Protein AF-0000000066236154 (afdb_homodimer)

pLDDT: mean 91.85, std 9.92, range [26.14, 98.81]

Nearest PDB structures (foldseek):
  6wxx-assembly2_C  TM=5.685E-01  e=1.786E+00  Treponema succinifaciens DSM 2489
  8cwo-assembly1_K  TM=4.034E-01  e=3.618E-01  Cutibacterium acnes
  3lrt-assembly1_B  TM=4.324E-01  e=6.400E-01  Thermoplasma volcanium
  7p7t-assembly1_l  TM=3.516E-01  e=2.570E-01  Enterococcus faecalis
  7p7q-assembly1_l  TM=3.428E-01  e=9.540E-01  Enterococcus faecalis

Foldseek 3Di:
DPPPPPDDDDDPPLVVVVVVVVVVCCCAAEPNVLVVLVVPADVVVVVVQCPVQADPVLCVLCVVLPHDPVLQADGPRSCLSFVLNVNHLCLLLLHDPCQDQPCVRHPNNVQSVCCNVPVDHDPVCVVCVHVVRNVSNVSSVVVCVVCVVPSDDSVVSRVSSVVSVVVVSVVVVQVVLQVVLLQLVVVLLCVLQVVQWPDDDPFWTWGQAPVRWIKIWGADPFAGIWIWTDPDDVDTQTEEGEHEARDADPVCVLVVLLVLLVSLVVVVVVHYDAYEYEYAYDDDDPVSSCVSRVSHPYYAYSVVCNVCDDDRVVVVSVVSCVRRNHDGPPDDD/DPPPPPDDDDDPVLVVVVVVVVVVCCCAAEPNVLVVLVVPADVVVVVVQCPVQADPVLCVLCVVLPHDPVLQADGPRSCLSFVLNVNHLCLLLLHDPCQDQPCVRHPNNVQSVCCNVPVDHDPVCVVCVHVVRNVSNVSSVVVCVVCVVPSDDSVVSRVSSVVSVVVVSVVVVQVVLQVVLLQLVVVLLCVLQVVQWPDDDPFWTWGQAPVRWIKIWGADPQAGIWIWTDPDDVDTQTEEGEHEARDADPVCVLVVLLVLLVSLVVVVVVHYPAYEYEYAYDDDDPVSSCVSRVSHPYYAYSVCCNVCDDDRVVVVSVVSCVRRNHDGPPDDD

Secondary structure (DSSP, 8-state):
-----S------HHHHHHHHHHHHHHHHTSHHHHHHHHHTS-HHHHHHHHHHHS-HHHHHHHHHTT--GGGT---HHHHHH-GGGHHHHHHHTT--HHHHH-SSSS-S-GGGHHHHHHS---HHHHHTHHHHHHHHHHHHHHHHHHTTTS---HHHHHHHHHHHHHHHHHHHHHHHHHHHHHHHHHHHHHHHHGGGEEEE-SSEEEEE-TTSSEEEEEE-SSSSEEEEEEEETTEEEEEEEEEEE----GGGHHHHHHHHHHHHHHHHHTT--EEEEEE--S---HHHHHHH-TT--EEEEHHHHHTT-SHHHHHHHHHHHHHTT--------/-----S------HHHHHHHHHHHHHHHHTSHHHHHHHHHTS-HHHHHHHHHHHS-HHHHHHHHHTT--GGGT---HHHHHH-GGGHHHHHHHTT--HHHHH-TTTS-S-GGGHHHHHHS---HHHHHTHHHHHHHHHHHHHHHHHHTTTS---HHHHHHHHHHHHHHHHHHHHHHHHHHHHHHHHHHHHHHHHGGGEEEE-SSEEEEE-TTSSEEEEEE-SSSSEEEEEEEETTEEEEEEEEEEE----GGGHHHHHHHHHHHHHHHHHTT-SEEEEEE--S---HHHHHHH-TT--EEEEHHHHHTT-SHHHHHHHHHHHHHTT-PPPP---

Solvent-accessible surface area (backbone atoms only — not comparable to full-atom values): 35112 Å² total; per-residue (Å²): 130,81,69,74,63,90,39,65,65,74,74,30,59,67,38,34,54,45,54,58,51,44,55,53,41,35,64,50,28,30,65,62,25,51,54,57,52,54,70,77,47,63,60,68,60,49,50,50,49,47,62,71,64,41,58,67,69,58,53,50,54,32,47,73,61,74,40,67,60,70,82,65,34,56,43,61,68,56,39,69,73,39,23,23,41,51,43,30,56,37,21,46,48,53,49,49,68,63,48,42,32,23,67,96,52,30,55,61,44,46,66,46,50,46,12,42,77,68,53,41,75,46,74,68,27,61,72,41,38,64,38,49,24,48,27,41,25,54,32,35,50,50,35,54,60,62,36,50,92,42,85,76,44,72,64,55,54,48,50,43,25,36,31,37,44,16,40,51,53,51,50,51,51,51,51,48,41,35,50,51,39,45,50,48,53,50,48,51,50,46,63,71,45,52,92,41,49,72,43,80,54,97,59,35,36,33,28,55,18,76,82,72,41,45,23,40,38,31,66,41,96,77,35,43,34,36,34,32,36,46,76,46,97,95,36,69,45,46,45,37,34,32,30,63,45,40,59,61,56,56,84,51,42,65,63,50,42,40,53,43,28,55,37,36,52,54,37,44,73,70,49,33,75,39,25,35,37,34,31,33,48,92,82,72,62,60,69,59,50,42,70,53,14,68,62,46,74,41,81,44,44,45,66,46,45,70,63,73,45,60,70,67,22,51,51,52,48,52,47,52,30,59,76,46,40,37,80,76,78,74,72,81,130,130,82,71,75,64,89,39,63,66,76,72,33,57,68,40,35,53,45,52,57,50,44,57,53,41,35,62,50,26,29,65,60,26,51,54,58,52,53,72,75,46,63,61,68,59,48,50,53,48,46,63,70,64,42,58,68,68,58,53,50,55,33,49,74,60,73,41,67,58,72,82,65,35,56,43,62,68,56,39,69,74,40,22,23,41,50,43,30,55,38,21,46,49,53,50,50,69,62,48,42,33,23,66,97,53,28,56,61,44,45,63,46,48,46,12,42,77,69,52,40,74,44,73,68,27,61,73,40,37,65,41,49,24,49,27,42,26,53,32,35,51,50,33,54,59,61,37,50,92,43,86,74,42,73,64,55,54,48,49,44,25,36,31,36,43,16,41,52,52,50,49,50,52,51,52,49,41,36,51,50,40,46,50,47,55,51,47,52,50,46,64,70,45,50,94,42,50,72,44,82,55,97,59,36,36,33,30,56,19,75,83,71,40,46,25,40,38,30,65,39,96,76,34,44,33,37,32,31,35,45,74,47,98,94,37,69,45,46,45,36,34,32,32,63,46,42,60,62,56,54,82,51,43,67,63,51,42,39,54,43,26,55,37,37,52,53,37,43,74,69,48,31,76,38,26,36,38,33,32,34,47,92,81,73,62,60,70,58,50,42,69,53,16,70,63,48,73,41,81,44,43,47,66,46,45,70,64,73,46,61,70,66,23,51,49,53,48,52,47,52,30,59,76,46,40,38,80,76,79,74,72,81,130

Radius of gyration: 28.79 Å; Cα contacts (8 Å, |Δi|>4): 1066; chains: 2; bounding box: 69×75×93 Å

Organism: Xanthomonas campestris pv. cyanopsidis (NCBI:txid29444)

Sequence (666 aa):
MTTPNKINFPPPKLQIDFAFALKRFRAVYLQSALLETVRDMDIAELDRQLSKYVPPADLATLAQYGLRAELLFAVPAVLEANPHLLGYYRLLMGYSQKEFYGRDKGFGVGCFKSMEEKGKAGKAAVADLHDLCVAFCATASALLAGVGPLRVSRELLDDLTLLTVGPQLRGGANNQRGADGIVLVFEIIREIVAHAAAEVRESAIEVNSATGRPVLIEFAPDPDIIIREEMENQHYRNVVAIEVKSGTDVSNIHNRIGEAEKSHQKARQLGFTECWTVVNVGRLDMVKARSESPSTDRFYSLTALSLRAGDEYADFRRRVLSLTAIPARPANPMTTPNKINFPPPKLQIDFAFALKRFRAVYLQSALLETVRDMDIAELDRQLSKYVPPADLATLAQYGLRAELLFAVPAVLEANPHLLGYYRLLMGYSQKEFYGRDKGFGVGCFKSMEEKGKAGKAAVADLHDLCVAFCATASALLAGVGPLRVSRELLDDLTLLTVGPQLRGGANNQRGADGIVLVFEIIREIVAHAAAEVRESAIEVNSATGRPVLIEFAPDPDIIIREEMENQHYRNVVAIEVKSGTDVSNIHNRIGEAEKSHQKARQLGFTECWTVVNVGRLDMVKARSESPSTDRFYSLTALSLRAGDEYADFRRRVLSLTAIPARPANP

InterPro domains:
  IPR019071 Restriction endonuclease, type II, XcyI-like [PF09571] (22-327)

Structure (mmCIF, N/CA/C/O backbone):
data_AF-0000000066236154-model_v1
#
loop_
_entity.id
_entity.type
_entity.pdbx_description
1 polymer 'Type II restriction enzyme XcyI'
#
loop_
_atom_site.group_PDB
_atom_site.id
_atom_site.type_symbol
_atom_site.label_atom_id
_atom_site.label_alt_id
_atom_site.label_comp_id
_atom_site.label_asym_id
_atom_site.label_entity_id
_atom_site.label_seq_id
_atom_site.pdbx_PDB_ins_code
_atom_site.Cartn_x
_atom_site.Cartn_y
_atom_site.Cartn_z
_atom_site.occupancy
_atom_site.B_iso_or_equiv
_atom_site.auth_seq_id
_atom_site.auth_comp_id
_atom_site.auth_asym_id
_atom_site.auth_atom_id
_atom_site.pdbx_PDB_model_num
ATOM 1 N N . MET A 1 1 ? 35.938 -13.805 19.625 1 26.14 1 MET A N 1
ATOM 2 C CA . MET A 1 1 ? 35.062 -12.648 19.672 1 26.14 1 MET A CA 1
ATOM 3 C C . MET A 1 1 ? 34.375 -12.414 18.328 1 26.14 1 MET A C 1
ATOM 5 O O . MET A 1 1 ? 35.031 -12.023 17.359 1 26.14 1 MET A O 1
ATOM 9 N N . THR A 1 2 ? 33.375 -13.219 17.844 1 38.34 2 THR A N 1
ATOM 10 C CA . THR A 1 2 ? 32.812 -13.266 16.5 1 38.34 2 THR A CA 1
ATOM 11 C C . THR A 1 2 ? 32.344 -11.883 16.062 1 38.34 2 THR A C 1
ATOM 13 O O . THR A 1 2 ? 31.656 -11.188 16.828 1 38.34 2 THR A O 1
ATOM 16 N N . THR A 1 3 ? 33.062 -11.211 15.391 1 48.28 3 THR A N 1
ATOM 17 C CA . THR A 1 3 ? 32.812 -9.852 14.945 1 48.28 3 THR A CA 1
ATOM 18 C C . THR A 1 3 ? 31.344 -9.656 14.586 1 48.28 3 THR A C 1
ATOM 20 O O . THR A 1 3 ? 30.781 -10.461 13.844 1 48.28 3 THR A O 1
ATOM 23 N N . PRO A 1 4 ? 30.688 -8.914 15.398 1 57.62 4 PRO A N 1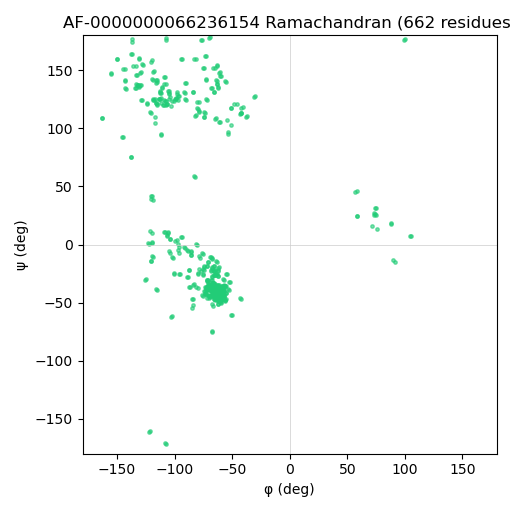
ATOM 24 C CA . PRO A 1 4 ? 29.266 -8.68 15.156 1 57.62 4 PRO A CA 1
ATOM 25 C C . PRO A 1 4 ? 28.953 -8.422 13.68 1 57.62 4 PRO A C 1
ATOM 27 O O . PRO A 1 4 ? 29.734 -7.773 12.984 1 57.62 4 PRO A O 1
ATOM 30 N N . ASN A 1 5 ? 28.25 -9.297 13.047 1 66.06 5 ASN A N 1
ATOM 31 C CA . ASN A 1 5 ? 27.844 -9.18 11.648 1 66.06 5 ASN A CA 1
ATOM 32 C C . ASN A 1 5 ? 27.391 -7.758 11.32 1 66.06 5 ASN A C 1
ATOM 34 O O . ASN A 1 5 ? 26.578 -7.176 12.039 1 66.06 5 ASN A O 1
ATOM 38 N N . LYS A 1 6 ? 28.062 -7.203 10.484 1 80.88 6 LYS A N 1
ATOM 39 C CA . LYS A 1 6 ? 27.891 -5.836 10 1 80.88 6 LYS A CA 1
ATOM 40 C C . LYS A 1 6 ? 26.469 -5.602 9.492 1 80.88 6 LYS A C 1
ATOM 42 O O . LYS A 1 6 ? 25.938 -4.496 9.617 1 80.88 6 LYS A O 1
ATOM 47 N N . ILE A 1 7 ? 25.844 -6.793 9.07 1 90.62 7 ILE A N 1
ATOM 48 C CA . ILE A 1 7 ? 24.516 -6.695 8.469 1 90.62 7 ILE A CA 1
ATOM 49 C C . ILE A 1 7 ? 23.516 -7.457 9.32 1 90.62 7 ILE A C 1
ATOM 51 O O . ILE A 1 7 ? 23.75 -8.609 9.703 1 90.62 7 ILE A O 1
ATOM 55 N N . ASN A 1 8 ? 22.484 -6.789 9.742 1 89 8 ASN A N 1
ATOM 56 C CA . ASN A 1 8 ? 21.406 -7.395 10.516 1 89 8 ASN A CA 1
ATOM 57 C C . ASN A 1 8 ? 20.047 -6.984 9.984 1 89 8 ASN A C 1
ATOM 59 O O . ASN A 1 8 ? 19.828 -5.816 9.656 1 89 8 ASN A O 1
ATOM 63 N N . PHE A 1 9 ? 19.172 -7.984 9.859 1 91.25 9 PHE A N 1
ATOM 64 C CA . PHE A 1 9 ? 17.812 -7.715 9.414 1 91.25 9 PHE A CA 1
ATOM 65 C C . PHE A 1 9 ? 16.828 -7.879 10.562 1 91.25 9 PHE A C 1
ATOM 67 O O . PHE A 1 9 ? 17.016 -8.734 11.43 1 91.25 9 PHE A O 1
ATOM 74 N N . PRO A 1 10 ? 15.797 -7.062 10.594 1 87.5 10 PRO A N 1
ATOM 75 C CA . PRO A 1 10 ? 14.727 -7.305 11.57 1 87.5 10 PRO A CA 1
ATOM 76 C C . PRO A 1 10 ? 14.016 -8.633 11.352 1 87.5 10 PRO A C 1
ATOM 78 O O . PRO A 1 10 ? 13.977 -9.141 10.227 1 87.5 10 PRO A O 1
ATOM 81 N N . PRO A 1 11 ? 13.461 -9.156 12.406 1 89.62 11 PRO A N 1
ATOM 82 C CA . PRO A 1 11 ? 12.695 -10.391 12.227 1 89.62 11 PRO A CA 1
ATOM 83 C C . PRO A 1 11 ? 11.516 -10.219 11.281 1 89.62 11 PRO A C 1
ATOM 85 O O . PRO A 1 11 ? 10.898 -9.148 11.242 1 89.62 11 PRO A O 1
ATOM 88 N N . PRO A 1 12 ? 11.242 -11.266 10.531 1 93.31 12 PRO A N 1
ATOM 89 C CA . PRO A 1 12 ? 10.164 -11.188 9.547 1 93.31 12 PRO A CA 1
ATOM 90 C C . PRO A 1 12 ? 8.789 -11.422 10.148 1 93.31 12 PRO A C 1
ATOM 92 O O . PRO A 1 12 ? 8.047 -12.297 9.695 1 93.31 12 PRO A O 1
ATOM 95 N N . LYS A 1 13 ? 8.422 -10.617 11.102 1 90.5 13 LYS A N 1
ATOM 96 C CA . LYS A 1 13 ? 7.176 -10.781 11.836 1 90.5 13 LYS A CA 1
ATOM 97 C C . LYS A 1 13 ? 5.969 -10.641 10.914 1 90.5 13 LYS A C 1
ATOM 99 O O . LYS A 1 13 ? 5 -11.391 11.039 1 90.5 13 LYS A O 1
ATOM 104 N N . LEU A 1 14 ? 6.082 -9.695 10.078 1 91.12 14 LEU A N 1
ATOM 105 C CA . LEU A 1 14 ? 4.98 -9.469 9.156 1 91.12 14 LEU A CA 1
ATOM 106 C C . LEU A 1 14 ? 4.734 -10.703 8.289 1 91.12 14 LEU A C 1
ATOM 108 O O . LEU A 1 14 ? 3.584 -11.086 8.07 1 91.12 14 LEU A O 1
ATOM 112 N N . GLN A 1 15 ? 5.781 -11.344 7.844 1 95.31 15 GLN A N 1
ATOM 113 C CA . GLN A 1 15 ? 5.664 -12.523 6.996 1 95.31 15 GLN A CA 1
ATOM 114 C C . GLN A 1 15 ? 5.094 -13.703 7.77 1 95.31 15 GLN A C 1
ATOM 116 O O . GLN A 1 15 ? 4.336 -14.508 7.223 1 95.31 15 GLN A O 1
ATOM 121 N N . ILE A 1 16 ? 5.508 -13.805 8.961 1 95.56 16 ILE A N 1
ATOM 122 C CA . ILE A 1 16 ? 4.961 -14.859 9.812 1 95.56 16 ILE A CA 1
ATOM 123 C C . ILE A 1 16 ? 3.451 -14.664 9.961 1 95.56 16 ILE A C 1
ATOM 125 O O . ILE A 1 16 ? 2.678 -15.602 9.758 1 95.56 16 ILE A O 1
ATOM 129 N N . ASP A 1 17 ? 3.043 -13.453 10.242 1 94.19 17 ASP A N 1
ATOM 130 C CA . ASP A 1 17 ? 1.623 -13.133 10.367 1 94.19 17 ASP A CA 1
ATOM 131 C C . ASP A 1 17 ? 0.883 -13.406 9.055 1 94.19 17 ASP A C 1
ATOM 133 O O . ASP A 1 17 ? -0.24 -13.914 9.07 1 94.19 17 ASP A O 1
ATOM 137 N N . PHE A 1 18 ? 1.516 -13.086 7.98 1 96.12 18 PHE A N 1
ATOM 138 C CA . PHE A 1 18 ? 0.902 -13.266 6.668 1 96.12 18 PHE A CA 1
ATOM 139 C C . PHE A 1 18 ? 0.732 -14.742 6.352 1 96.12 18 PHE A C 1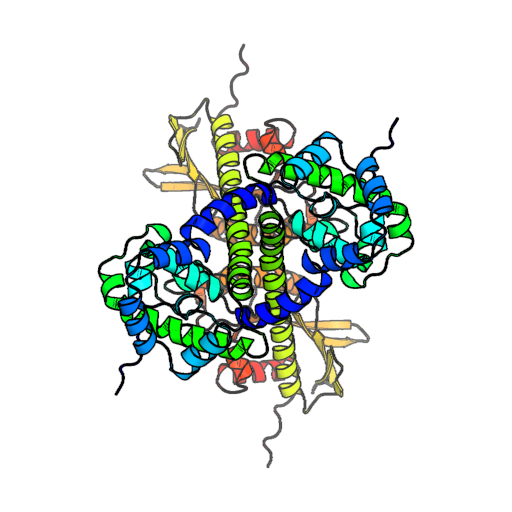
ATOM 141 O O . PHE A 1 18 ? -0.237 -15.141 5.699 1 96.12 18 PHE A O 1
ATOM 148 N N . ALA A 1 19 ? 1.673 -15.547 6.809 1 96.12 19 ALA A N 1
ATOM 149 C CA . ALA A 1 19 ? 1.554 -16.984 6.594 1 96.12 19 ALA A CA 1
ATOM 150 C C . ALA A 1 19 ? 0.298 -17.531 7.262 1 96.12 19 ALA A C 1
ATOM 152 O O . ALA A 1 19 ? -0.449 -18.312 6.652 1 96.12 19 ALA A O 1
ATOM 153 N N . PHE A 1 20 ? 0.069 -17.109 8.414 1 95 20 PHE A N 1
ATOM 154 C CA . PHE A 1 20 ? -1.113 -17.578 9.133 1 95 20 PHE A CA 1
ATOM 155 C C . PHE A 1 20 ? -2.383 -17.016 8.5 1 95 20 PHE A C 1
ATOM 157 O O . PHE A 1 20 ? -3.367 -17.734 8.328 1 95 20 PHE A O 1
ATOM 164 N N . ALA A 1 21 ? -2.367 -15.727 8.172 1 95 21 ALA A N 1
ATOM 165 C CA . ALA A 1 21 ? -3.518 -15.102 7.516 1 95 21 ALA A CA 1
ATOM 166 C C . ALA A 1 21 ? -3.822 -15.781 6.184 1 95 21 ALA A C 1
ATOM 168 O O . ALA A 1 21 ? -4.988 -15.984 5.832 1 95 21 ALA A O 1
ATOM 169 N N . LEU A 1 22 ? -2.807 -16.094 5.473 1 95.19 22 LEU A N 1
ATOM 170 C CA . LEU A 1 22 ? -2.947 -16.719 4.164 1 95.19 22 LEU A CA 1
ATOM 171 C C . LEU A 1 22 ? -3.648 -18.078 4.281 1 95.19 22 LEU A C 1
ATOM 173 O O . LEU A 1 22 ? -4.477 -18.422 3.434 1 95.19 22 LEU A O 1
ATOM 177 N N . LYS A 1 23 ? -3.27 -18.828 5.242 1 93.06 23 LYS A N 1
ATOM 178 C CA . LYS A 1 23 ? -3.924 -20.125 5.453 1 93.06 23 LYS A CA 1
ATOM 179 C C . LYS A 1 23 ? -5.434 -19.953 5.602 1 93.06 23 LYS A C 1
ATOM 181 O O . LYS A 1 23 ? -6.207 -20.688 4.984 1 93.06 23 LYS A O 1
ATOM 186 N N . ARG A 1 24 ? -5.809 -18.984 6.301 1 91.25 24 ARG A N 1
ATOM 187 C CA . ARG A 1 24 ? -7.23 -18.703 6.488 1 91.25 24 ARG A CA 1
ATOM 188 C C . ARG A 1 24 ? -7.859 -18.188 5.199 1 91.25 24 ARG A C 1
ATOM 190 O O . ARG A 1 24 ? -8.953 -18.609 4.82 1 91.25 24 ARG A O 1
ATOM 197 N N . PHE A 1 25 ? -7.188 -17.312 4.555 1 92.94 25 PHE A N 1
ATOM 198 C CA . PHE A 1 25 ? -7.688 -16.75 3.314 1 92.94 25 PHE A CA 1
ATOM 199 C C . PHE A 1 25 ? -7.906 -17.828 2.266 1 92.94 25 PHE A C 1
ATOM 201 O O . PHE A 1 25 ? -8.906 -17.812 1.55 1 92.94 25 PHE A O 1
ATOM 208 N N . ARG A 1 26 ? -7.004 -18.734 2.184 1 94.44 26 ARG A N 1
ATOM 209 C CA . ARG A 1 26 ? -7.109 -19.781 1.185 1 94.44 26 ARG A CA 1
ATOM 210 C C . ARG A 1 26 ? -8.328 -20.672 1.451 1 94.44 26 ARG A C 1
ATOM 212 O O . ARG A 1 26 ? -9.016 -21.078 0.518 1 94.44 26 ARG A O 1
ATOM 219 N N . ALA A 1 27 ? -8.57 -20.859 2.672 1 93.44 27 ALA A N 1
ATOM 220 C CA . ALA A 1 27 ? -9.648 -21.766 3.053 1 93.44 27 ALA A CA 1
ATOM 221 C C . ALA A 1 27 ? -11.016 -21.125 2.824 1 93.44 27 ALA A C 1
ATOM 223 O O . ALA A 1 27 ? -12 -21.812 2.559 1 93.44 27 ALA A O 1
ATOM 224 N N . VAL A 1 28 ? -11.016 -19.781 2.773 1 95.44 28 VAL A N 1
ATOM 225 C CA . VAL A 1 28 ? -12.32 -19.125 2.801 1 95.44 28 VAL A CA 1
ATOM 226 C C . VAL A 1 28 ? -12.547 -18.391 1.489 1 95.44 28 VAL A C 1
ATOM 228 O O . VAL A 1 28 ? -13.656 -18.391 0.952 1 95.44 28 VAL A O 1
ATOM 231 N N . TYR A 1 29 ? -11.492 -17.766 0.951 1 95.38 29 TYR A N 1
ATOM 232 C CA . TYR A 1 29 ? -11.758 -16.75 -0.07 1 95.38 29 TYR A CA 1
ATOM 233 C C . TYR A 1 29 ? -11.078 -17.125 -1.385 1 95.38 29 TYR A C 1
ATOM 235 O O . TYR A 1 29 ? -11.375 -16.531 -2.43 1 95.38 29 TYR A O 1
ATOM 243 N N . LEU A 1 30 ? -10.188 -18.047 -1.411 1 97.12 30 LEU A N 1
ATOM 244 C CA . LEU A 1 30 ? -9.352 -18.188 -2.602 1 97.12 30 LEU A CA 1
ATOM 245 C C . LEU A 1 30 ? -9.742 -19.438 -3.389 1 97.12 30 LEU A C 1
ATOM 247 O O . LEU A 1 30 ? -10.836 -19.969 -3.213 1 97.12 30 LEU A O 1
ATOM 251 N N . GLN A 1 31 ? -8.953 -19.719 -4.336 1 97.25 31 GLN A N 1
ATOM 252 C CA . GLN A 1 31 ? -9.258 -20.75 -5.328 1 97.25 31 GLN A CA 1
ATOM 253 C C . GLN A 1 31 ? -9.539 -22.094 -4.66 1 97.25 31 GLN A C 1
ATOM 255 O O . GLN A 1 31 ? -10.398 -22.844 -5.113 1 97.25 31 GLN A O 1
ATOM 260 N N . SER A 1 32 ? -8.805 -22.359 -3.545 1 96.44 32 SER A N 1
ATOM 261 C CA . SER A 1 32 ? -9.047 -23.609 -2.818 1 96.44 32 SER A CA 1
ATOM 262 C C . SER A 1 32 ? -10.484 -23.688 -2.312 1 96.44 32 SER A C 1
ATOM 264 O O . SER A 1 32 ? -11.117 -24.734 -2.381 1 96.44 32 SER A O 1
ATOM 266 N N . ALA A 1 33 ? -10.969 -22.609 -1.819 1 97.62 33 ALA A N 1
ATOM 267 C CA . ALA A 1 33 ? -12.344 -22.547 -1.342 1 97.62 33 ALA A CA 1
ATOM 268 C C . ALA A 1 33 ? -13.336 -22.766 -2.488 1 97.62 33 ALA A C 1
ATOM 270 O O . ALA A 1 33 ? -14.352 -23.438 -2.322 1 97.62 33 ALA A O 1
ATOM 271 N N . LEU A 1 34 ? -13.023 -22.172 -3.629 1 98.38 34 LEU A N 1
ATOM 272 C CA . LEU A 1 34 ? -13.867 -22.344 -4.809 1 98.38 34 LEU A CA 1
ATOM 273 C C . LEU A 1 34 ? -13.914 -23.812 -5.227 1 98.38 34 LEU A C 1
ATOM 275 O O . LEU A 1 34 ? -14.992 -24.359 -5.453 1 98.38 34 LEU A O 1
ATOM 279 N N . LEU A 1 35 ? -12.781 -24.469 -5.332 1 97.81 35 LEU A N 1
ATOM 280 C CA . LEU A 1 35 ? -12.688 -25.859 -5.754 1 97.81 35 LEU A CA 1
ATOM 281 C C . LEU A 1 35 ? -13.438 -26.766 -4.789 1 97.81 35 LEU A C 1
ATOM 283 O O . LEU A 1 35 ? -14.141 -27.688 -5.211 1 97.81 35 LEU A O 1
ATOM 287 N N . GLU A 1 36 ? -13.289 -26.453 -3.51 1 97.56 36 GLU A N 1
ATOM 288 C CA . GLU A 1 36 ? -13.992 -27.234 -2.502 1 97.56 36 GLU A CA 1
ATOM 289 C C . GLU A 1 36 ? -15.5 -27.062 -2.625 1 97.56 36 GLU A C 1
ATOM 291 O O . GLU A 1 36 ? -16.25 -28.031 -2.479 1 97.56 36 GLU A O 1
ATOM 296 N N . THR A 1 37 ? -15.922 -25.891 -2.873 1 98.06 37 THR A N 1
ATOM 297 C CA . THR A 1 37 ? -17.344 -25.609 -3.027 1 98.06 37 THR A CA 1
ATOM 298 C C . THR A 1 37 ? -17.906 -26.344 -4.246 1 98.06 37 THR A C 1
ATOM 300 O O . THR A 1 37 ? -18.969 -26.969 -4.16 1 98.06 37 THR A O 1
ATOM 303 N N . VAL A 1 38 ? -17.203 -26.312 -5.332 1 97.94 38 VAL A N 1
ATOM 304 C CA . VAL A 1 38 ? -17.641 -26.891 -6.594 1 97.94 38 VAL A CA 1
ATOM 305 C C . VAL A 1 38 ? -17.75 -28.406 -6.457 1 97.94 38 VAL A C 1
ATOM 307 O O . VAL A 1 38 ? -18.609 -29.031 -7.07 1 97.94 38 VAL A O 1
ATOM 310 N N . ARG A 1 39 ? -16.875 -28.953 -5.656 1 97 39 ARG A N 1
ATOM 311 C CA . ARG A 1 39 ? -16.859 -30.391 -5.422 1 97 39 ARG A CA 1
ATOM 312 C C . ARG A 1 39 ? -18.234 -30.875 -4.992 1 97 39 ARG A C 1
ATOM 314 O O . ARG A 1 39 ? -18.656 -31.984 -5.367 1 97 39 ARG A O 1
ATOM 321 N N . ASP A 1 40 ? -18.969 -30.078 -4.297 1 96.44 40 ASP A N 1
ATOM 322 C CA . ASP A 1 40 ? -20.234 -30.516 -3.701 1 96.44 40 ASP A CA 1
ATOM 323 C C . ASP A 1 40 ? -21.422 -29.922 -4.461 1 96.44 40 ASP A C 1
ATOM 325 O O . ASP A 1 40 ? -22.578 -30.125 -4.059 1 96.44 40 ASP A O 1
ATOM 329 N N . MET A 1 41 ? -21.172 -29.281 -5.551 1 97.44 41 MET A N 1
ATOM 330 C CA . MET A 1 41 ? -22.234 -28.625 -6.301 1 97.44 41 MET A CA 1
ATOM 331 C C . MET A 1 41 ? -22.781 -29.547 -7.395 1 97.44 41 MET A C 1
ATOM 333 O O . MET A 1 41 ? -22.125 -30.531 -7.766 1 97.44 41 MET A O 1
ATOM 337 N N . ASP A 1 42 ? -24 -29.219 -7.836 1 97.75 42 ASP A N 1
ATOM 338 C CA . ASP A 1 42 ? -24.547 -29.828 -9.055 1 97.75 42 ASP A CA 1
ATOM 339 C C . ASP A 1 42 ? -23.875 -29.234 -10.297 1 97.75 42 ASP A C 1
ATOM 341 O O . ASP A 1 42 ? -24.203 -28.125 -10.719 1 97.75 42 ASP A O 1
ATOM 345 N N . ILE A 1 43 ? -23.078 -30.047 -10.914 1 97.75 43 ILE A N 1
ATOM 346 C CA . ILE A 1 43 ? -22.219 -29.578 -12 1 97.75 43 ILE A CA 1
ATOM 347 C C . ILE A 1 43 ? -23.078 -29.234 -13.219 1 97.75 43 ILE A C 1
ATOM 349 O O . ILE A 1 43 ? -22.781 -28.281 -13.953 1 97.75 43 ILE A O 1
ATOM 353 N N . ALA A 1 44 ? -24.062 -29.984 -13.414 1 97.56 44 ALA A N 1
ATOM 354 C CA . ALA A 1 44 ? -24.953 -29.703 -14.547 1 97.56 44 ALA A CA 1
ATOM 355 C C . ALA A 1 44 ? -25.609 -28.328 -14.406 1 97.56 44 ALA A C 1
ATOM 357 O O . ALA A 1 44 ? -25.688 -27.578 -15.375 1 97.56 44 ALA A O 1
ATOM 358 N N . GLU A 1 45 ? -26.031 -28.078 -13.219 1 97.31 45 GLU A N 1
ATOM 359 C CA . GLU A 1 45 ? -26.625 -26.781 -12.961 1 97.31 45 GLU A CA 1
ATOM 360 C C . GLU A 1 45 ? -25.594 -25.656 -13.094 1 97.31 45 GLU A C 1
ATOM 362 O O . GLU A 1 45 ? -25.891 -24.594 -13.633 1 97.31 45 GLU A O 1
ATOM 367 N N . LEU A 1 46 ? -24.453 -25.875 -12.578 1 98.19 46 LEU A N 1
ATOM 368 C CA . LEU A 1 46 ? -23.375 -24.906 -12.703 1 98.19 46 LEU A CA 1
ATOM 369 C C . LEU A 1 46 ? -23.062 -24.625 -14.164 1 98.19 46 LEU A C 1
ATOM 371 O O . LEU A 1 46 ? -22.953 -23.469 -14.57 1 98.19 46 LEU A O 1
ATOM 375 N N . ASP A 1 47 ? -23.047 -25.672 -14.969 1 98.06 47 ASP A N 1
ATOM 376 C CA . ASP A 1 47 ? -22.75 -25.531 -16.391 1 98.06 47 ASP A CA 1
ATOM 377 C C . ASP A 1 47 ? -23.859 -24.766 -17.109 1 98.06 47 ASP A C 1
ATOM 379 O O . ASP A 1 47 ? -23.578 -23.953 -18.016 1 98.06 47 ASP A O 1
ATOM 383 N N . ARG A 1 48 ? -24.953 -24.984 -16.734 1 98.19 48 ARG A N 1
ATOM 384 C CA . ARG A 1 48 ? -26.094 -24.281 -17.328 1 98.19 48 ARG A CA 1
ATOM 385 C C . ARG A 1 48 ? -26 -22.781 -17.062 1 98.19 48 ARG A C 1
ATOM 387 O O . ARG A 1 48 ? -26.203 -21.969 -17.969 1 98.19 48 ARG A O 1
ATOM 394 N N . GLN A 1 49 ? -25.688 -22.438 -15.836 1 98.31 49 GLN A N 1
ATOM 395 C CA . GLN A 1 49 ? -25.578 -21.016 -15.5 1 98.31 49 GLN A CA 1
ATOM 396 C C . GLN A 1 49 ? -24.375 -20.391 -16.203 1 98.31 49 GLN A C 1
ATOM 398 O O . GLN A 1 49 ? -24.453 -19.25 -16.656 1 98.31 49 GLN A O 1
ATOM 403 N N . LEU A 1 50 ? -23.328 -21.109 -16.266 1 98.62 50 LEU A N 1
ATOM 404 C CA . LEU A 1 50 ? -22.172 -20.594 -16.969 1 98.62 50 LEU A CA 1
ATOM 405 C C . LEU A 1 50 ? -22.5 -20.312 -18.438 1 98.62 50 LEU A C 1
ATOM 407 O O . LEU A 1 50 ? -22.109 -19.266 -18.969 1 98.62 50 LEU A O 1
ATOM 411 N N . SER A 1 51 ? -23.281 -21.172 -19.031 1 98.12 51 SER A N 1
ATOM 412 C CA . SER A 1 51 ? -23.656 -21 -20.422 1 98.12 51 SER A CA 1
ATOM 413 C C . SER A 1 51 ? -24.562 -19.781 -20.594 1 98.12 51 SER A C 1
ATOM 415 O O . SER A 1 51 ? -24.562 -19.125 -21.641 1 98.12 51 SER A O 1
ATOM 417 N N . LYS A 1 52 ? -25.266 -19.469 -19.594 1 97.75 52 LYS A N 1
ATOM 418 C CA . LYS A 1 52 ? -26.203 -18.359 -19.625 1 97.75 52 LYS A CA 1
ATOM 419 C C . LYS A 1 52 ? -25.484 -17.016 -19.438 1 97.75 52 LYS A C 1
ATOM 421 O O . LYS A 1 52 ? -25.812 -16.031 -20.094 1 97.75 52 LYS A O 1
ATOM 426 N N . TYR A 1 53 ? -24.453 -16.984 -18.578 1 98.19 53 TYR A N 1
ATOM 427 C CA . TYR A 1 53 ? -23.875 -15.711 -18.141 1 98.19 53 TYR A CA 1
ATOM 428 C C . TYR A 1 53 ? -22.594 -15.391 -18.906 1 98.19 53 TYR A C 1
ATOM 430 O O . TYR A 1 53 ? -22.219 -14.227 -19.031 1 98.19 53 TYR A O 1
ATOM 438 N N . VAL A 1 54 ? -21.938 -16.422 -19.422 1 98.62 54 VAL A N 1
ATOM 439 C CA . VAL A 1 54 ? -20.609 -16.234 -20.016 1 98.62 54 VAL A CA 1
ATOM 440 C C . VAL A 1 54 ? -20.719 -16.297 -21.547 1 98.62 54 VAL A C 1
ATOM 442 O O . VAL A 1 54 ? -21.344 -17.203 -22.094 1 98.62 54 VAL A O 1
ATOM 445 N N . PRO A 1 55 ? -20.125 -15.352 -22.234 1 98.12 55 PRO A N 1
ATOM 446 C CA . PRO A 1 55 ? -20.109 -15.445 -23.703 1 98.12 55 PRO A CA 1
ATOM 447 C C . PRO A 1 55 ? -19.516 -16.766 -24.203 1 98.12 55 PRO A C 1
ATOM 449 O O . PRO A 1 55 ? -18.5 -17.234 -23.672 1 98.12 55 PRO A O 1
ATOM 452 N N . PRO A 1 56 ? -20.109 -17.312 -25.219 1 98.06 56 PRO A N 1
ATOM 453 C CA . PRO A 1 56 ? -19.641 -18.609 -25.734 1 98.06 56 PRO A CA 1
ATOM 454 C C . PRO A 1 56 ? -18.156 -18.578 -26.141 1 98.06 56 PRO A C 1
ATOM 456 O O . PRO A 1 56 ? -17.453 -19.562 -25.922 1 98.06 56 PRO A O 1
ATOM 459 N N . ALA A 1 57 ? -17.719 -17.5 -26.641 1 97.5 57 ALA A N 1
ATOM 460 C CA . ALA A 1 57 ? -16.328 -17.391 -27.047 1 97.5 57 ALA A CA 1
ATOM 461 C C . ALA A 1 57 ? -15.391 -17.516 -25.859 1 97.5 57 ALA A C 1
ATOM 463 O O . ALA A 1 57 ? -14.312 -18.109 -25.969 1 97.5 57 ALA A O 1
ATOM 464 N N . ASP A 1 58 ? -15.797 -16.969 -24.766 1 98.06 58 ASP A N 1
ATOM 465 C CA . ASP A 1 58 ? -14.992 -17.031 -23.547 1 98.06 58 ASP A CA 1
ATOM 466 C C . ASP A 1 58 ? -14.977 -18.453 -22.969 1 98.06 58 ASP A C 1
ATOM 468 O O . ASP A 1 58 ? -13.938 -18.922 -22.516 1 98.06 58 ASP A O 1
ATOM 472 N N . LEU A 1 59 ? -16.141 -19.125 -23.031 1 98.06 59 LEU A N 1
ATOM 473 C CA . LEU A 1 59 ? -16.203 -20.516 -22.609 1 98.06 59 LEU A CA 1
ATOM 474 C C . LEU A 1 59 ? -15.266 -21.375 -23.422 1 98.06 59 LEU A C 1
ATOM 476 O O . LEU A 1 59 ? -14.555 -22.219 -22.875 1 98.06 59 LEU A O 1
ATOM 480 N N . ALA A 1 60 ? -15.25 -21.109 -24.672 1 97.12 60 ALA A N 1
ATOM 481 C CA . ALA A 1 60 ? -14.406 -21.875 -25.594 1 97.12 60 ALA A CA 1
ATOM 482 C C . ALA A 1 60 ? -12.93 -21.641 -25.297 1 97.12 60 ALA A C 1
ATOM 484 O O . ALA A 1 60 ? -12.125 -22.578 -25.312 1 97.12 60 ALA A O 1
ATOM 485 N N . THR A 1 61 ? -12.609 -20.438 -25.016 1 96.56 61 THR A N 1
ATOM 486 C CA . THR A 1 61 ? -11.227 -20.094 -24.703 1 96.56 61 THR A CA 1
ATOM 487 C C . THR A 1 61 ? -10.75 -20.844 -23.469 1 96.56 61 THR A C 1
ATOM 489 O O . THR A 1 61 ? -9.656 -21.406 -23.469 1 96.56 61 THR A O 1
ATOM 492 N N . LEU A 1 62 ? -11.531 -20.875 -22.438 1 97.31 62 LEU A N 1
ATOM 493 C CA . LEU A 1 62 ? -11.148 -21.562 -21.219 1 97.31 62 LEU A CA 1
ATOM 494 C C . LEU A 1 62 ? -11.078 -23.078 -21.453 1 97.31 62 LEU A C 1
ATOM 496 O O . LEU A 1 62 ? -10.164 -23.734 -20.953 1 97.31 62 LEU A O 1
ATOM 500 N N . ALA A 1 63 ? -11.984 -23.547 -22.25 1 95.81 63 ALA A N 1
ATOM 501 C CA . ALA A 1 63 ? -11.992 -24.969 -22.562 1 95.81 63 ALA A CA 1
ATOM 502 C C . ALA A 1 63 ? -10.727 -25.375 -23.312 1 95.81 63 ALA A C 1
ATOM 504 O O . ALA A 1 63 ? -10.203 -26.469 -23.109 1 95.81 63 ALA A O 1
ATOM 505 N N . GLN A 1 64 ? -10.273 -24.484 -24.156 1 95.06 64 GLN A N 1
ATOM 506 C CA . GLN A 1 64 ? -9.039 -24.734 -24.891 1 95.06 64 GLN A CA 1
ATOM 507 C C . GLN A 1 64 ? -7.867 -24.984 -23.938 1 95.06 64 GLN A C 1
ATOM 509 O O . GLN A 1 64 ? -6.945 -25.734 -24.266 1 95.06 64 GLN A O 1
ATOM 514 N N . TYR A 1 65 ? -7.922 -24.406 -22.812 1 94.75 65 TYR A N 1
ATOM 515 C CA . TYR A 1 65 ? -6.844 -24.547 -21.844 1 94.75 65 TYR A CA 1
ATOM 516 C C . TYR A 1 65 ? -7.188 -25.594 -20.781 1 94.75 65 TYR A C 1
ATOM 518 O O . TYR A 1 65 ? -6.473 -25.75 -19.797 1 94.75 65 TYR A O 1
ATOM 526 N N . GLY A 1 66 ? -8.328 -26.234 -20.938 1 95.56 66 GLY A N 1
ATOM 527 C CA . GLY A 1 66 ? -8.75 -27.25 -19.984 1 95.56 66 GLY A CA 1
ATOM 528 C C . GLY A 1 66 ? -9.219 -26.688 -18.672 1 95.56 66 GLY A C 1
ATOM 529 O O . GLY A 1 66 ? -9.109 -27.344 -17.625 1 95.56 66 GLY A O 1
ATOM 530 N N . LEU A 1 67 ? -9.703 -25.453 -18.672 1 97.5 67 LEU A N 1
ATOM 531 C CA . LEU A 1 67 ? -10.109 -24.781 -17.453 1 97.5 67 LEU A CA 1
ATOM 532 C C . LEU A 1 67 ? -11.625 -24.672 -17.359 1 97.5 67 LEU A C 1
ATOM 534 O O . LEU A 1 67 ? -12.289 -24.406 -18.375 1 97.5 67 LEU A O 1
ATOM 538 N N . ARG A 1 68 ? -12.125 -24.906 -16.219 1 97.81 68 ARG A N 1
ATOM 539 C CA . ARG A 1 68 ? -13.539 -24.641 -15.992 1 97.81 68 ARG A CA 1
ATOM 540 C C . ARG A 1 68 ? -13.797 -23.141 -15.852 1 97.81 68 ARG A C 1
ATOM 542 O O . ARG A 1 68 ? -12.961 -22.406 -15.297 1 97.81 68 ARG A O 1
ATOM 549 N N . ALA A 1 69 ? -14.969 -22.75 -16.203 1 98.31 69 ALA A N 1
ATOM 550 C CA . ALA A 1 69 ? -15.234 -21.328 -16.375 1 98.31 69 ALA A CA 1
ATOM 551 C C . ALA A 1 69 ? -15.461 -20.656 -15.023 1 98.31 69 ALA A C 1
ATOM 553 O O . ALA A 1 69 ? -15.25 -19.453 -14.875 1 98.31 69 ALA A O 1
ATOM 554 N N . GLU A 1 70 ? -15.883 -21.391 -13.992 1 98.62 70 GLU A N 1
ATOM 555 C CA . GLU A 1 70 ? -16.156 -20.766 -12.703 1 98.62 70 GLU A CA 1
ATOM 556 C C . GLU A 1 70 ? -14.875 -20.297 -12.031 1 98.62 70 GLU A C 1
ATOM 558 O O . GLU A 1 70 ? -14.914 -19.531 -11.062 1 98.62 70 GLU A O 1
ATOM 563 N N . LEU A 1 71 ? -13.711 -20.719 -12.594 1 98.44 71 LEU A N 1
ATOM 564 C CA . LEU A 1 71 ? -12.438 -20.219 -12.102 1 98.44 71 LEU A CA 1
ATOM 565 C C . LEU A 1 71 ? -12.297 -18.719 -12.359 1 98.44 71 LEU A C 1
ATOM 567 O O . LEU A 1 71 ? -11.555 -18.031 -11.656 1 98.44 71 LEU A O 1
ATOM 571 N N . LEU A 1 72 ? -13.07 -18.234 -13.328 1 98.44 72 LEU A N 1
ATOM 572 C CA . LEU A 1 72 ? -12.922 -16.844 -13.75 1 98.44 72 LEU A CA 1
ATOM 573 C C . LEU A 1 72 ? -14.25 -16.109 -13.672 1 98.44 72 LEU A C 1
ATOM 575 O O . LEU A 1 72 ? -14.281 -14.906 -13.391 1 98.44 72 LEU A O 1
ATOM 579 N N . PHE A 1 73 ? -15.312 -16.828 -13.867 1 98.81 73 PHE A N 1
ATOM 580 C CA . PHE A 1 73 ? -16.609 -16.188 -14.023 1 98.81 73 PHE A CA 1
ATOM 581 C C . PHE A 1 73 ? -17.516 -16.5 -12.836 1 98.81 73 PHE A C 1
ATOM 583 O O . PHE A 1 73 ? -17.75 -17.672 -12.531 1 98.81 73 PHE A O 1
ATOM 590 N N . ALA A 1 74 ? -18 -15.477 -12.258 1 98.56 74 ALA A N 1
ATOM 591 C CA . ALA A 1 74 ? -18.938 -15.625 -11.148 1 98.56 74 ALA A CA 1
ATOM 592 C C . ALA A 1 74 ? -20.359 -15.82 -11.656 1 98.56 74 ALA A C 1
ATOM 594 O O . ALA A 1 74 ? -20.844 -15.07 -12.516 1 98.56 74 ALA A O 1
ATOM 595 N N . VAL A 1 75 ? -21.016 -16.812 -11.117 1 98.62 75 VAL A N 1
ATOM 596 C CA . VAL A 1 75 ? -22.438 -17.031 -11.43 1 98.62 75 VAL A CA 1
ATOM 597 C C . VAL A 1 75 ? -23.219 -17.219 -10.133 1 98.62 75 VAL A C 1
ATOM 599 O O . VAL A 1 75 ? -22.641 -17.531 -9.086 1 98.62 75 VAL A O 1
ATOM 602 N N . PRO A 1 76 ? -24.469 -17.031 -10.195 1 98.25 76 PRO A N 1
ATOM 603 C CA . PRO A 1 76 ? -25.281 -17.078 -8.969 1 98.25 76 PRO A CA 1
ATOM 604 C C . PRO A 1 76 ? -25.172 -18.422 -8.242 1 98.25 76 PRO A C 1
ATOM 606 O O . PRO A 1 76 ? -25.062 -18.453 -7.012 1 98.25 76 PRO A O 1
ATOM 609 N N . ALA A 1 77 ? -25.094 -19.484 -8.945 1 98 77 ALA A N 1
ATOM 610 C CA . ALA A 1 77 ? -25.031 -20.797 -8.32 1 98 77 ALA A CA 1
ATOM 611 C C . ALA A 1 77 ? -23.844 -20.906 -7.375 1 98 77 ALA A C 1
ATOM 613 O O . ALA A 1 77 ? -23.953 -21.469 -6.281 1 98 77 ALA A O 1
ATOM 614 N N . VAL A 1 78 ? -22.719 -20.359 -7.789 1 98.5 78 VAL A N 1
ATOM 615 C CA . VAL A 1 78 ? -21.5 -20.422 -7 1 98.5 78 VAL A CA 1
ATOM 616 C C . VAL A 1 78 ? -21.625 -19.547 -5.762 1 98.5 78 VAL A C 1
ATOM 618 O O . VAL A 1 78 ? -21.344 -19.984 -4.645 1 98.5 78 VAL A O 1
ATOM 621 N N . LEU A 1 79 ? -22.125 -18.312 -5.953 1 98.44 79 LEU A N 1
ATOM 622 C CA . LEU A 1 79 ? -22.172 -17.344 -4.863 1 98.44 79 LEU A CA 1
ATOM 623 C C . LEU A 1 79 ? -23.297 -17.688 -3.883 1 98.44 79 LEU A C 1
ATOM 625 O O . LEU A 1 79 ? -23.219 -17.328 -2.705 1 98.44 79 LEU A O 1
ATOM 629 N N . GLU A 1 80 ? -24.281 -18.359 -4.336 1 97.5 80 GLU A N 1
ATOM 630 C CA . GLU A 1 80 ? -25.328 -18.844 -3.434 1 97.5 80 GLU A CA 1
ATOM 631 C C . GLU A 1 80 ? -24.828 -20.031 -2.602 1 97.5 80 GLU A C 1
ATOM 633 O O . GLU A 1 80 ? -25.141 -20.141 -1.417 1 97.5 80 GLU A O 1
ATOM 638 N N . ALA A 1 81 ? -24.094 -20.859 -3.234 1 97.75 81 ALA A N 1
ATOM 639 C CA . ALA A 1 81 ? -23.547 -22.016 -2.529 1 97.75 81 ALA A CA 1
ATOM 640 C C . ALA A 1 81 ? -22.547 -21.594 -1.467 1 97.75 81 ALA A C 1
ATOM 642 O O . ALA A 1 81 ? -22.484 -22.172 -0.385 1 97.75 81 ALA A O 1
ATOM 643 N N . ASN A 1 82 ? -21.719 -20.609 -1.782 1 98.31 82 ASN A N 1
ATOM 644 C CA . ASN A 1 82 ? -20.719 -20.062 -0.873 1 98.31 82 ASN A CA 1
ATOM 645 C C . ASN A 1 82 ? -20.531 -18.562 -1.069 1 98.31 82 ASN A C 1
ATOM 647 O O . ASN A 1 82 ? -19.641 -18.141 -1.809 1 98.31 82 ASN A O 1
ATOM 651 N N . PRO A 1 83 ? -21.234 -17.781 -0.343 1 98.44 83 PRO A N 1
ATOM 652 C CA . PRO A 1 83 ? -21.219 -16.328 -0.532 1 98.44 83 PRO A CA 1
ATOM 653 C C . PRO A 1 83 ? -19.828 -15.727 -0.278 1 98.44 83 PRO A C 1
ATOM 655 O O . PRO A 1 83 ? -19.5 -14.672 -0.832 1 98.44 83 PRO A O 1
ATOM 658 N N . HIS A 1 84 ? -18.953 -16.375 0.481 1 98.38 84 HIS A N 1
ATOM 659 C CA . HIS A 1 84 ? -17.609 -15.875 0.751 1 98.38 84 HIS A CA 1
ATOM 660 C C . HIS A 1 84 ? -16.797 -15.75 -0.533 1 98.38 84 HIS A C 1
ATOM 662 O O . HIS A 1 84 ? -15.867 -14.953 -0.607 1 98.38 84 HIS A O 1
ATOM 668 N N . LEU A 1 85 ? -17.234 -16.438 -1.565 1 98.56 85 LEU A N 1
ATOM 669 C CA . LEU A 1 85 ? -16.469 -16.5 -2.803 1 98.56 85 LEU A CA 1
ATOM 670 C C . LEU A 1 85 ? -16.609 -15.203 -3.596 1 98.56 85 LEU A C 1
ATOM 672 O O . LEU A 1 85 ? -15.906 -15 -4.594 1 98.56 85 LEU A O 1
ATOM 676 N N . LEU A 1 86 ? -17.469 -14.359 -3.123 1 98.44 86 LEU A N 1
ATOM 677 C CA . LEU A 1 86 ? -17.438 -13.008 -3.676 1 98.44 86 LEU A CA 1
ATOM 678 C C . LEU A 1 86 ? -16.062 -12.383 -3.508 1 98.44 86 LEU A C 1
ATOM 680 O O . LEU A 1 86 ? -15.594 -11.656 -4.391 1 98.44 86 LEU A O 1
ATOM 684 N N . GLY A 1 87 ? -15.445 -12.695 -2.404 1 97.75 87 GLY A N 1
ATOM 685 C CA . GLY A 1 87 ? -14.086 -12.242 -2.166 1 97.75 87 GLY A CA 1
ATOM 686 C C . GLY A 1 87 ? -13.094 -12.773 -3.186 1 97.75 87 GLY A C 1
ATOM 687 O O . GLY A 1 87 ? -12.195 -12.047 -3.621 1 97.75 87 GLY A O 1
ATOM 688 N N . TYR A 1 88 ? -13.312 -14.039 -3.623 1 98.38 88 TYR A N 1
ATOM 689 C CA . TYR A 1 88 ? -12.445 -14.625 -4.637 1 98.38 88 TYR A CA 1
ATOM 690 C C . TYR A 1 88 ? -12.484 -13.812 -5.93 1 98.38 88 TYR A C 1
ATOM 692 O O . TYR A 1 88 ? -11.445 -13.438 -6.469 1 98.38 88 TYR A O 1
ATOM 700 N N . TYR A 1 89 ? -13.641 -13.547 -6.34 1 98.56 89 TYR A N 1
ATOM 701 C CA . TYR A 1 89 ? -13.789 -12.883 -7.625 1 98.56 89 TYR A CA 1
ATOM 702 C C . TYR A 1 89 ? -13.375 -11.414 -7.535 1 98.56 89 TYR A C 1
ATOM 704 O O . TYR A 1 89 ? -12.789 -10.875 -8.469 1 98.56 89 TYR A O 1
ATOM 712 N N . ARG A 1 90 ? -13.68 -10.758 -6.41 1 97.38 90 ARG A N 1
ATOM 713 C CA . ARG A 1 90 ? -13.219 -9.391 -6.195 1 97.38 90 ARG A CA 1
ATOM 714 C C . ARG A 1 90 ? -11.695 -9.305 -6.25 1 97.38 90 ARG A C 1
ATOM 716 O O . ARG A 1 90 ? -11.141 -8.438 -6.922 1 97.38 90 ARG A O 1
ATOM 723 N N . LEU A 1 91 ? -11.047 -10.266 -5.562 1 97.44 91 LEU A N 1
ATOM 724 C CA . LEU A 1 91 ? -9.586 -10.305 -5.508 1 97.44 91 LEU A CA 1
ATOM 725 C C . LEU A 1 91 ? -9 -10.617 -6.879 1 97.44 91 LEU A C 1
ATOM 727 O O . LEU A 1 91 ? -7.98 -10.039 -7.27 1 97.44 91 LEU A O 1
ATOM 731 N N . LEU A 1 92 ? -9.633 -11.484 -7.594 1 98.12 92 LEU A N 1
ATOM 732 C CA . LEU A 1 92 ? -9.18 -11.867 -8.93 1 98.12 92 LEU A CA 1
ATOM 733 C C . LEU A 1 92 ? -9.195 -10.664 -9.867 1 98.12 92 LEU A C 1
ATOM 735 O O . LEU A 1 92 ? -8.305 -10.523 -10.711 1 98.12 92 LEU A O 1
ATOM 739 N N . MET A 1 93 ? -10.172 -9.789 -9.656 1 97.44 93 MET A N 1
ATOM 740 C CA . MET A 1 93 ? -10.289 -8.617 -10.516 1 97.44 93 MET A CA 1
ATOM 741 C C . MET A 1 93 ? -9.406 -7.48 -10.008 1 97.44 93 MET A C 1
ATOM 743 O O . MET A 1 93 ? -9.297 -6.441 -10.656 1 97.44 93 MET A O 1
ATOM 747 N N . GLY A 1 94 ? -8.844 -7.645 -8.828 1 95.44 94 GLY A N 1
ATOM 748 C CA . GLY A 1 94 ? -7.887 -6.676 -8.312 1 95.44 94 GLY A CA 1
ATOM 749 C C . GLY A 1 94 ? -8.539 -5.539 -7.551 1 95.44 94 GLY A C 1
ATOM 750 O O . GLY A 1 94 ? -7.938 -4.48 -7.363 1 95.44 94 GLY A O 1
ATOM 751 N N . TYR A 1 95 ? -9.781 -5.703 -7.098 1 93.06 95 TYR A N 1
ATOM 752 C CA . TYR A 1 95 ? -10.492 -4.637 -6.406 1 93.06 95 TYR A CA 1
ATOM 753 C C . TYR A 1 95 ? -10.273 -4.727 -4.898 1 93.06 95 TYR A C 1
ATOM 755 O O . TYR A 1 95 ? -10.391 -5.801 -4.309 1 93.06 95 TYR A O 1
ATOM 763 N N . SER A 1 96 ? -9.938 -3.605 -4.328 1 90.94 96 SER A N 1
ATOM 764 C CA . SER A 1 96 ? -9.898 -3.564 -2.871 1 90.94 96 SER A CA 1
ATOM 765 C C . SER A 1 96 ? -11.305 -3.555 -2.283 1 90.94 96 SER A C 1
ATOM 767 O O . SER A 1 96 ? -12.273 -3.227 -2.977 1 90.94 96 SER A O 1
ATOM 769 N N . GLN A 1 97 ? -11.461 -3.863 -1.051 1 91 97 GLN A N 1
ATOM 770 C CA . GLN A 1 97 ? -12.766 -3.812 -0.398 1 91 97 GLN A CA 1
ATOM 771 C C . GLN A 1 97 ? -13.32 -2.391 -0.387 1 91 97 GLN A C 1
ATOM 773 O O . GLN A 1 97 ? -14.516 -2.184 -0.609 1 91 97 GLN A O 1
ATOM 778 N N . LYS A 1 98 ? -12.461 -1.44 -0.174 1 84 98 LYS A N 1
ATOM 779 C CA . LYS A 1 98 ? -12.883 -0.045 -0.113 1 84 98 LYS A CA 1
ATOM 780 C C . LYS A 1 98 ? -13.422 0.425 -1.461 1 84 98 LYS A C 1
ATOM 782 O O . LYS A 1 98 ? -14.461 1.088 -1.521 1 84 98 LYS A O 1
ATOM 787 N N . GLU A 1 99 ? -12.719 0.14 -2.432 1 84.12 99 GLU A N 1
ATOM 788 C CA . GLU A 1 99 ? -13.133 0.515 -3.779 1 84.12 99 GLU A CA 1
ATOM 789 C C . GLU A 1 99 ? -14.406 -0.22 -4.188 1 84.12 99 GLU A C 1
ATOM 791 O O . GLU A 1 99 ? -15.281 0.358 -4.832 1 84.12 99 GLU A O 1
ATOM 796 N N . PHE A 1 100 ? -14.531 -1.496 -3.818 1 91.44 100 PHE A N 1
ATOM 797 C CA . PHE A 1 100 ? -15.602 -2.365 -4.273 1 91.44 100 PHE A CA 1
ATOM 798 C C . PHE A 1 100 ? -16.906 -2.043 -3.549 1 91.44 100 PHE A C 1
ATOM 800 O O . PHE A 1 100 ? -17.953 -1.866 -4.18 1 91.44 100 PHE A O 1
ATOM 807 N N . TYR A 1 101 ? -16.859 -1.842 -2.279 1 91.38 101 TYR A N 1
ATOM 808 C CA . TYR A 1 101 ? -18.078 -1.711 -1.485 1 91.38 101 TYR A CA 1
ATOM 809 C C . TYR A 1 101 ? -18.359 -0.25 -1.153 1 91.38 101 TYR A C 1
ATOM 811 O O . TYR A 1 101 ? -19.422 0.083 -0.642 1 91.38 101 TYR A O 1
ATOM 819 N N . GLY A 1 102 ? -17.438 0.573 -1.398 1 81.81 102 GLY A N 1
ATOM 820 C CA . GLY A 1 102 ? -17.578 1.961 -0.992 1 81.81 102 GLY A CA 1
ATOM 821 C C . GLY A 1 102 ? -18.75 2.658 -1.67 1 81.81 102 GLY A C 1
ATOM 822 O O . GLY A 1 102 ? -19.062 2.379 -2.83 1 81.81 102 GLY A O 1
ATOM 823 N N . ARG A 1 103 ? -19.594 3.447 -0.962 1 67.69 103 ARG A N 1
ATOM 824 C CA . ARG A 1 103 ? -20.766 4.148 -1.456 1 67.69 103 ARG A CA 1
ATOM 825 C C . ARG A 1 103 ? -20.375 5.27 -2.414 1 67.69 103 ARG A C 1
ATOM 827 O O . ARG A 1 103 ? -20.703 5.223 -3.6 1 67.69 103 ARG A O 1
ATOM 834 N N . ASP A 1 104 ? -19.859 6.355 -1.804 1 58.78 104 ASP A N 1
ATOM 835 C CA . ASP A 1 104 ? -19.594 7.57 -2.572 1 58.78 104 ASP A CA 1
ATOM 836 C C . ASP A 1 104 ? -18.391 7.383 -3.498 1 58.78 104 ASP A C 1
ATOM 838 O O . ASP A 1 104 ? -18.297 8.031 -4.543 1 58.78 104 ASP A O 1
ATOM 842 N N . LYS A 1 105 ? -17.703 6.312 -3.023 1 58.56 105 LYS A N 1
ATOM 843 C CA . LYS A 1 105 ? -16.359 6.238 -3.619 1 58.56 105 LYS A CA 1
ATOM 844 C C . LYS A 1 105 ? -16.156 4.91 -4.336 1 58.56 105 LYS A C 1
ATOM 846 O O . LYS A 1 105 ? -15.156 4.723 -5.027 1 58.56 105 LYS A O 1
ATOM 851 N N . GLY A 1 106 ? -17.25 4.074 -4.297 1 65.5 106 GLY A N 1
ATOM 852 C CA . GLY A 1 106 ? -17.047 2.744 -4.852 1 65.5 106 GLY A CA 1
ATOM 853 C C . GLY A 1 106 ? -17.984 2.42 -5.992 1 65.5 106 GLY A C 1
ATOM 854 O O . GLY A 1 106 ? -18.406 3.312 -6.734 1 65.5 106 GLY A O 1
ATOM 855 N N . PHE A 1 107 ? -18.094 1.087 -6.223 1 82.38 107 PHE A N 1
ATOM 856 C CA . PHE A 1 107 ? -18.875 0.589 -7.344 1 82.38 107 PHE A CA 1
ATOM 857 C C . PHE A 1 107 ? -20.359 0.554 -6.988 1 82.38 107 PHE A C 1
ATOM 859 O O . PHE A 1 107 ? -21.203 0.176 -7.812 1 82.38 107 PHE A O 1
ATOM 866 N N . GLY A 1 108 ? -20.672 0.989 -5.719 1 79.94 108 GLY A N 1
ATOM 867 C CA . GLY A 1 108 ? -22.062 1.051 -5.289 1 79.94 108 GLY A CA 1
ATOM 868 C C . GLY A 1 108 ? -22.656 -0.314 -4.992 1 79.94 108 GLY A C 1
ATOM 869 O O . GLY A 1 108 ? -23.844 -0.546 -5.234 1 79.94 108 GLY A O 1
ATOM 870 N N . VAL A 1 109 ? -21.75 -1.24 -4.508 1 92.75 109 VAL A N 1
ATOM 871 C CA . VAL A 1 109 ? -22.234 -2.594 -4.273 1 92.75 109 VAL A CA 1
ATOM 872 C C . VAL A 1 109 ? -22.078 -2.959 -2.801 1 92.75 109 VAL A C 1
ATOM 874 O O . VAL A 1 109 ? -21.734 -4.098 -2.473 1 92.75 109 VAL A O 1
ATOM 877 N N . GLY A 1 110 ? -22.328 -2.004 -1.992 1 92.75 110 GLY A N 1
ATOM 878 C CA . GLY A 1 110 ? -22.156 -2.178 -0.558 1 92.75 110 GLY A CA 1
ATOM 879 C C . GLY A 1 110 ? -23.062 -3.244 0.021 1 92.75 110 GLY A C 1
ATOM 880 O O . GLY A 1 110 ? -22.734 -3.875 1.026 1 92.75 110 GLY A O 1
ATOM 881 N N . CYS A 1 111 ? -24.234 -3.523 -0.575 1 94 111 CYS A N 1
ATOM 882 C CA . CYS A 1 111 ? -25.203 -4.477 -0.066 1 94 111 CYS A CA 1
ATOM 883 C C . CYS A 1 111 ? -24.672 -5.898 -0.131 1 94 111 CYS A C 1
ATOM 885 O O . CYS A 1 111 ? -25.219 -6.801 0.515 1 94 111 CYS A O 1
ATOM 887 N N . PHE A 1 112 ? -23.562 -6.113 -0.836 1 96.94 112 PHE A N 1
ATOM 888 C CA . PHE A 1 112 ? -23.031 -7.461 -0.994 1 96.94 112 PHE A CA 1
ATOM 889 C C . PHE A 1 112 ? -21.922 -7.723 0.027 1 96.94 112 PHE A C 1
ATOM 891 O O . PHE A 1 112 ? -21.406 -8.836 0.108 1 96.94 112 PHE A O 1
ATOM 898 N N . LYS A 1 113 ? -21.531 -6.754 0.797 1 96.12 113 LYS A N 1
ATOM 899 C CA . LYS A 1 113 ? -20.375 -6.852 1.688 1 96.12 113 LYS A CA 1
ATOM 900 C C . LYS A 1 113 ? -20.547 -7.996 2.682 1 96.12 113 LYS A C 1
ATOM 902 O O . LYS A 1 113 ? -19.578 -8.711 2.984 1 96.12 113 LYS A O 1
ATOM 907 N N . SER A 1 114 ? -21.75 -8.227 3.178 1 96.62 114 SER A N 1
ATOM 908 C CA . SER A 1 114 ? -22.016 -9.273 4.16 1 96.62 114 SER A CA 1
ATOM 909 C C . SER A 1 114 ? -21.781 -10.656 3.568 1 96.62 114 SER A C 1
ATOM 911 O O . SER A 1 114 ? -21.469 -11.602 4.293 1 96.62 114 SER A O 1
ATOM 913 N N . MET A 1 115 ? -21.906 -10.797 2.318 1 97.75 115 MET A N 1
ATOM 914 C CA . MET A 1 115 ? -21.625 -12.07 1.67 1 97.75 115 MET A CA 1
ATOM 915 C C . MET A 1 115 ? -20.172 -12.469 1.861 1 97.75 115 MET A C 1
ATOM 917 O O . MET A 1 115 ? -19.875 -13.57 2.342 1 97.75 115 MET A O 1
ATOM 921 N N . GLU A 1 116 ? -19.281 -11.555 1.542 1 97.12 116 GLU A N 1
ATOM 922 C CA . GLU A 1 116 ? -17.844 -11.852 1.668 1 97.12 116 GLU A CA 1
ATOM 923 C C . GLU A 1 116 ? -17.453 -12 3.131 1 97.12 116 GLU A C 1
ATOM 925 O O . GLU A 1 116 ? -16.734 -12.945 3.49 1 97.12 116 GLU A O 1
ATOM 930 N N . GLU A 1 117 ? -17.984 -11.203 3.971 1 95.19 117 GLU A N 1
ATOM 931 C CA . GLU A 1 117 ? -17.484 -11.117 5.344 1 95.19 117 GLU A CA 1
ATOM 932 C C . GLU A 1 117 ? -18.156 -12.164 6.23 1 95.19 117 GLU A C 1
ATOM 934 O O . GLU A 1 117 ? -17.5 -12.75 7.098 1 95.19 117 GLU A O 1
ATOM 939 N N . LYS A 1 118 ? -19.453 -12.414 5.961 1 96.25 118 LYS A N 1
ATOM 940 C CA . LYS A 1 118 ? -20.219 -13.242 6.895 1 96.25 118 LYS A CA 1
ATOM 941 C C . LYS A 1 118 ? -20.75 -14.5 6.215 1 96.25 118 LYS A C 1
ATOM 943 O O . LYS A 1 118 ? -21.281 -15.398 6.875 1 96.25 118 LYS A O 1
ATOM 948 N N . GLY A 1 119 ? -20.656 -14.602 4.973 1 97 119 GLY A N 1
ATOM 949 C CA . GLY A 1 119 ? -21.156 -15.758 4.25 1 97 119 GLY A CA 1
ATOM 950 C C . GLY A 1 119 ? -22.672 -15.781 4.164 1 97 119 GLY A C 1
ATOM 951 O O . GLY A 1 119 ? -23.281 -16.859 4.086 1 97 119 GLY A O 1
ATOM 952 N N . LYS A 1 120 ? -23.234 -14.477 4.258 1 96.56 120 LYS A N 1
ATOM 953 C CA . LYS A 1 120 ? -24.688 -14.367 4.215 1 96.56 120 LYS A CA 1
ATOM 954 C C . LYS A 1 120 ? -25.141 -13.289 3.236 1 96.56 120 LYS A C 1
ATOM 956 O O . LYS A 1 120 ? -24.531 -12.219 3.166 1 96.56 120 LYS A O 1
ATOM 961 N N . ALA A 1 121 ? -26.172 -13.641 2.498 1 95.94 121 ALA A N 1
ATOM 962 C CA . ALA A 1 121 ? -26.734 -12.68 1.56 1 95.94 121 ALA A CA 1
ATOM 963 C C . ALA A 1 121 ? -28.016 -12.062 2.115 1 95.94 121 ALA A C 1
ATOM 965 O O . ALA A 1 121 ? -28.969 -12.773 2.447 1 95.94 121 ALA A O 1
ATOM 966 N N . GLY A 1 122 ? -28 -10.75 2.182 1 94.62 122 GLY A N 1
ATOM 967 C CA . GLY A 1 122 ? -29.234 -10.07 2.549 1 94.62 122 GLY A CA 1
ATOM 968 C C . GLY A 1 122 ? -30.25 -10.008 1.417 1 94.62 122 GLY A C 1
ATOM 969 O O . GLY A 1 122 ? -29.953 -10.438 0.298 1 94.62 122 GLY A O 1
ATOM 970 N N . LYS A 1 123 ? -31.391 -9.484 1.723 1 95.06 123 LYS A N 1
ATOM 971 C CA . LYS A 1 123 ? -32.5 -9.422 0.759 1 95.06 123 LYS A CA 1
ATOM 972 C C . LYS A 1 123 ? -32.094 -8.609 -0.469 1 95.06 123 LYS A C 1
ATOM 974 O O . LYS A 1 123 ? -32.344 -9.023 -1.604 1 95.06 123 LYS A O 1
ATOM 979 N N . ALA A 1 124 ? -31.453 -7.492 -0.223 1 94.56 124 ALA A N 1
ATOM 980 C CA . ALA A 1 124 ? -31.047 -6.621 -1.32 1 94.56 124 ALA A CA 1
ATOM 981 C C . ALA A 1 124 ? -30 -7.309 -2.199 1 94.56 124 ALA A C 1
ATOM 983 O O . ALA A 1 124 ? -30.031 -7.188 -3.426 1 94.56 124 ALA A O 1
ATOM 984 N N . ALA A 1 125 ? -29.141 -8.008 -1.586 1 95.81 125 ALA A N 1
ATOM 985 C CA . ALA A 1 125 ? -28.078 -8.711 -2.309 1 95.81 125 ALA A CA 1
ATOM 986 C C . ALA A 1 125 ? -28.656 -9.82 -3.178 1 95.81 125 ALA A C 1
ATOM 988 O O . ALA A 1 125 ? -28.234 -10.008 -4.324 1 95.81 125 ALA A O 1
ATOM 989 N N . VAL A 1 126 ? -29.609 -10.516 -2.639 1 96.31 126 VAL A N 1
ATOM 990 C CA . VAL A 1 126 ? -30.234 -11.609 -3.377 1 96.31 126 VAL A CA 1
ATOM 991 C C . VAL A 1 126 ? -30.938 -11.062 -4.613 1 96.31 126 VAL A C 1
ATOM 993 O O . VAL A 1 126 ? -30.844 -11.641 -5.699 1 96.31 126 VAL A O 1
ATOM 996 N N . ALA A 1 127 ? -31.531 -9.953 -4.426 1 95.12 127 ALA A N 1
ATOM 997 C CA . ALA A 1 127 ? -32.281 -9.336 -5.516 1 95.12 127 ALA A CA 1
ATOM 998 C C . ALA A 1 127 ? -31.359 -8.867 -6.629 1 95.12 127 ALA A C 1
ATOM 1000 O O . ALA A 1 127 ? -31.734 -8.883 -7.805 1 95.12 127 ALA A O 1
ATOM 1001 N N . ASP A 1 128 ? -30.156 -8.5 -6.27 1 95.62 128 ASP A N 1
ATOM 1002 C CA . ASP A 1 128 ? -29.25 -7.883 -7.234 1 95.62 128 ASP A CA 1
ATOM 1003 C C . ASP A 1 128 ? -28.156 -8.859 -7.672 1 95.62 128 ASP A C 1
ATOM 1005 O O . ASP A 1 128 ? -27.219 -8.477 -8.375 1 95.62 128 ASP A O 1
ATOM 1009 N N . LEU A 1 129 ? -28.312 -10.086 -7.305 1 97.12 129 LEU A N 1
ATOM 1010 C CA . LEU A 1 129 ? -27.266 -11.07 -7.543 1 97.12 129 LEU A CA 1
ATOM 1011 C C . LEU A 1 129 ? -27.047 -11.289 -9.039 1 97.12 129 LEU A C 1
ATOM 1013 O O . LEU A 1 129 ? -25.922 -11.43 -9.5 1 97.12 129 LEU A O 1
ATOM 1017 N N . HIS A 1 130 ? -28.141 -11.273 -9.727 1 96.88 130 HIS A N 1
ATOM 1018 C CA . HIS A 1 130 ? -28.062 -11.43 -11.18 1 96.88 130 HIS A CA 1
ATOM 1019 C C . HIS A 1 130 ? -27.219 -10.312 -11.805 1 96.88 130 HIS A C 1
ATOM 1021 O O . HIS A 1 130 ? -26.312 -10.578 -12.594 1 96.88 130 HIS A O 1
ATOM 1027 N N . ASP A 1 131 ? -27.484 -9.117 -11.414 1 96.38 131 ASP A N 1
ATOM 1028 C CA . ASP A 1 131 ? -26.781 -7.961 -11.969 1 96.38 131 ASP A CA 1
ATOM 1029 C C . ASP A 1 131 ? -25.312 -7.977 -11.586 1 96.38 131 ASP A C 1
ATOM 1031 O O . ASP A 1 131 ? -24.453 -7.586 -12.375 1 96.38 131 ASP A O 1
ATOM 1035 N N . LEU A 1 132 ? -25.062 -8.406 -10.414 1 97.38 132 LEU A N 1
ATOM 1036 C CA . LEU A 1 132 ? -23.688 -8.516 -9.953 1 97.38 132 LEU A CA 1
ATOM 1037 C C . LEU A 1 132 ? -22.906 -9.492 -10.82 1 97.38 132 LEU A C 1
ATOM 1039 O O . LEU A 1 132 ? -21.781 -9.188 -11.25 1 97.38 132 LEU A O 1
ATOM 1043 N N . CYS A 1 133 ? -23.484 -10.602 -11.094 1 98.19 133 CYS A N 1
ATOM 1044 C CA . CYS A 1 133 ? -22.797 -11.641 -11.844 1 98.19 133 CYS A CA 1
ATOM 1045 C C . CYS A 1 133 ? -22.609 -11.219 -13.297 1 98.19 133 CYS A C 1
ATOM 1047 O O . CYS A 1 133 ? -21.562 -11.508 -13.898 1 98.19 133 CYS A O 1
ATOM 1049 N N . VAL A 1 134 ? -23.578 -10.5 -13.805 1 97.69 134 VAL A N 1
ATOM 1050 C CA . VAL A 1 134 ? -23.438 -9.984 -15.164 1 97.69 134 VAL A CA 1
ATOM 1051 C C . VAL A 1 134 ? -22.25 -9.031 -15.234 1 97.69 134 VAL A C 1
ATOM 1053 O O . VAL A 1 134 ? -21.438 -9.102 -16.156 1 97.69 134 VAL A O 1
ATOM 1056 N N . ALA A 1 135 ? -22.125 -8.188 -14.266 1 97.06 135 ALA A N 1
ATOM 1057 C CA . ALA A 1 135 ? -21.031 -7.219 -14.211 1 97.06 135 ALA A CA 1
ATOM 1058 C C . ALA A 1 135 ? -19.688 -7.914 -14.055 1 97.06 135 ALA A C 1
ATOM 1060 O O . ALA A 1 135 ? -18.719 -7.555 -14.719 1 97.06 135 ALA A O 1
ATOM 1061 N N . PHE A 1 136 ? -19.656 -8.906 -13.219 1 97.88 136 PHE A N 1
ATOM 1062 C CA . PHE A 1 136 ? -18.422 -9.656 -13.023 1 97.88 136 PHE A CA 1
ATOM 1063 C C . PHE A 1 136 ? -18.016 -10.383 -14.297 1 97.88 136 PHE A C 1
ATOM 1065 O O . PHE A 1 136 ? -16.828 -10.43 -14.648 1 97.88 136 PHE A O 1
ATOM 1072 N N . CYS A 1 137 ? -18.969 -10.945 -14.922 1 98.25 137 CYS A N 1
ATOM 1073 C CA . CYS A 1 137 ? -18.672 -11.688 -16.141 1 98.25 137 CYS A CA 1
ATOM 1074 C C . CYS A 1 137 ? -18.125 -10.766 -17.219 1 98.25 137 CYS A C 1
ATOM 1076 O O . CYS A 1 137 ? -17.219 -11.133 -17.953 1 98.25 137 CYS A O 1
ATOM 1078 N N . ALA A 1 138 ? -18.688 -9.586 -17.25 1 97.31 138 ALA A N 1
ATOM 1079 C CA . ALA A 1 138 ? -18.172 -8.617 -18.219 1 97.31 138 ALA A CA 1
ATOM 1080 C C . ALA A 1 138 ? -16.719 -8.258 -17.922 1 97.31 138 ALA A C 1
ATOM 1082 O O . ALA A 1 138 ? -15.891 -8.203 -18.828 1 97.31 138 ALA A O 1
ATOM 1083 N N . THR A 1 139 ? -16.438 -8.039 -16.719 1 97.31 139 THR A N 1
ATOM 1084 C CA . THR A 1 139 ? -15.086 -7.703 -16.297 1 97.31 139 THR A CA 1
ATOM 1085 C C . THR A 1 139 ? -14.148 -8.891 -16.5 1 97.31 139 THR A C 1
ATOM 1087 O O . THR A 1 139 ? -13 -8.719 -16.922 1 97.31 139 THR A O 1
ATOM 1090 N N . ALA A 1 140 ? -14.648 -10.031 -16.234 1 98.19 140 ALA A N 1
ATOM 1091 C CA . ALA A 1 140 ? -13.867 -11.25 -16.422 1 98.19 140 ALA A CA 1
ATOM 1092 C C . ALA A 1 140 ? -13.539 -11.469 -17.891 1 98.19 140 ALA A C 1
ATOM 1094 O O . ALA A 1 140 ? -12.43 -11.898 -18.234 1 98.19 140 ALA A O 1
ATOM 1095 N N . SER A 1 141 ? -14.5 -11.172 -18.688 1 97.94 141 SER A N 1
ATOM 1096 C CA . SER A 1 141 ? -14.258 -11.258 -20.125 1 97.94 141 SER A CA 1
ATOM 1097 C C . SER A 1 141 ? -13.133 -10.312 -20.562 1 97.94 141 SER A C 1
ATOM 1099 O O . SER A 1 141 ? -12.289 -10.68 -21.375 1 97.94 141 SER A O 1
ATOM 1101 N N . ALA A 1 142 ? -13.164 -9.172 -20 1 97.5 142 ALA A N 1
ATOM 1102 C CA . ALA A 1 142 ? -12.117 -8.195 -20.297 1 97.5 142 ALA A CA 1
ATOM 1103 C C . ALA A 1 142 ? -10.758 -8.688 -19.812 1 97.5 142 ALA A C 1
ATOM 1105 O O . ALA A 1 142 ? -9.742 -8.516 -20.5 1 97.5 142 ALA A O 1
ATOM 1106 N N . LEU A 1 143 ? -10.727 -9.32 -18.688 1 97.75 143 LEU A N 1
ATOM 1107 C CA . LEU A 1 143 ? -9.484 -9.875 -18.172 1 97.75 143 LEU A CA 1
ATOM 1108 C C . LEU A 1 143 ? -8.969 -10.992 -19.062 1 97.75 143 LEU A C 1
ATOM 1110 O O . LEU A 1 143 ? -7.785 -11.016 -19.422 1 97.75 143 LEU A O 1
ATOM 1114 N N . LEU A 1 144 ? -9.883 -11.883 -19.422 1 97.56 144 LEU A N 1
ATOM 1115 C CA . LEU A 1 144 ? -9.516 -13 -20.281 1 97.56 144 LEU A CA 1
ATOM 1116 C C . LEU A 1 144 ? -8.945 -12.5 -21.609 1 97.56 144 LEU A C 1
ATOM 1118 O O . LEU A 1 144 ? -7.918 -13 -22.062 1 97.56 144 LEU A O 1
ATOM 1122 N N . ALA A 1 145 ? -9.594 -11.523 -22.109 1 96.06 145 ALA A N 1
ATOM 1123 C CA . ALA A 1 145 ? -9.125 -10.938 -23.375 1 96.06 145 ALA A CA 1
ATOM 1124 C C . ALA A 1 145 ? -7.766 -10.266 -23.188 1 96.06 145 ALA A C 1
ATOM 1126 O O . ALA A 1 145 ? -6.887 -10.383 -24.047 1 96.06 145 ALA A O 1
ATOM 1127 N N . GLY A 1 146 ? -7.586 -9.602 -22.141 1 95.38 146 GLY A N 1
ATOM 1128 C CA . GLY A 1 146 ? -6.367 -8.852 -21.875 1 95.38 146 GLY A CA 1
ATOM 1129 C C . GLY A 1 146 ? -5.156 -9.742 -21.656 1 95.38 146 GLY A C 1
ATOM 1130 O O . GLY A 1 146 ? -4.043 -9.391 -22.062 1 95.38 146 GLY A O 1
ATOM 1131 N N . VAL A 1 147 ? -5.387 -10.875 -21.031 1 94.44 147 VAL A N 1
ATOM 1132 C CA . VAL A 1 147 ? -4.262 -11.742 -20.703 1 94.44 147 VAL A CA 1
ATOM 1133 C C . VAL A 1 147 ? -4.09 -12.789 -21.812 1 94.44 147 VAL A C 1
ATOM 1135 O O . VAL A 1 147 ? -3.342 -13.758 -21.641 1 94.44 147 VAL A O 1
ATOM 1138 N N . GLY A 1 148 ? -4.82 -12.656 -22.844 1 87.12 148 GLY A N 1
ATOM 1139 C CA . GLY A 1 148 ? -4.809 -13.586 -23.953 1 87.12 148 GLY A CA 1
ATOM 1140 C C . GLY A 1 148 ? -3.41 -14.016 -24.359 1 87.12 148 GLY A C 1
ATOM 1141 O O . GLY A 1 148 ? -3.137 -15.211 -24.5 1 87.12 148 GLY A O 1
ATOM 1142 N N . PRO A 1 149 ? -2.619 -13.07 -24.453 1 84.19 149 PRO A N 1
ATOM 1143 C CA . PRO A 1 149 ? -1.259 -13.438 -24.875 1 84.19 149 PRO A CA 1
ATOM 1144 C C . PRO A 1 149 ? -0.559 -14.336 -23.859 1 84.19 149 PRO A C 1
ATOM 1146 O O . PRO A 1 149 ? 0.456 -14.961 -24.172 1 84.19 149 PRO A O 1
ATOM 1149 N N . LEU A 1 150 ? -1.222 -14.305 -22.75 1 84.19 150 LEU A N 1
ATOM 1150 C CA . LEU A 1 150 ? -0.685 -15.172 -21.703 1 84.19 150 LEU A CA 1
ATOM 1151 C C . LEU A 1 150 ? -1.441 -16.5 -21.656 1 84.19 150 LEU A C 1
ATOM 1153 O O . LEU A 1 150 ? -2.633 -16.547 -21.969 1 84.19 150 LEU A O 1
ATOM 1157 N N . ARG A 1 151 ? -0.842 -17.641 -21.625 1 85 151 ARG A N 1
ATOM 1158 C CA . ARG A 1 151 ? -1.558 -18.891 -21.391 1 85 151 ARG A CA 1
ATOM 1159 C C . ARG A 1 151 ? -2.229 -18.891 -20.031 1 85 151 ARG A C 1
ATOM 1161 O O . ARG A 1 151 ? -1.552 -18.953 -19 1 85 151 ARG A O 1
ATOM 1168 N N . VAL A 1 152 ? -3.6 -18.719 -20.125 1 93.25 152 VAL A N 1
ATOM 1169 C CA . VAL A 1 152 ? -4.348 -18.703 -18.875 1 93.25 152 VAL A CA 1
ATOM 1170 C C . VAL A 1 152 ? -4.266 -20.078 -18.203 1 93.25 152 VAL A C 1
ATOM 1172 O O . VAL A 1 152 ? -4.395 -21.109 -18.891 1 93.25 152 VAL A O 1
ATOM 1175 N N . SER A 1 153 ? -3.943 -20.094 -16.953 1 95.81 153 SER A N 1
ATOM 1176 C CA . SER A 1 153 ? -3.861 -21.312 -16.172 1 95.81 153 SER A CA 1
ATOM 1177 C C . SER A 1 153 ? -4.48 -21.125 -14.789 1 95.81 153 SER A C 1
ATOM 1179 O O . SER A 1 153 ? -4.746 -20 -14.367 1 95.81 153 SER A O 1
ATOM 1181 N N . ARG A 1 154 ? -4.738 -22.203 -14.172 1 96.06 154 ARG A N 1
ATOM 1182 C CA . ARG A 1 154 ? -5.242 -22.156 -12.805 1 96.06 154 ARG A CA 1
ATOM 1183 C C . ARG A 1 154 ? -4.27 -21.422 -11.883 1 96.06 154 ARG A C 1
ATOM 1185 O O . ARG A 1 154 ? -4.688 -20.641 -11.031 1 96.06 154 ARG A O 1
ATOM 1192 N N . GLU A 1 155 ? -3.014 -21.641 -12.102 1 94.38 155 GLU A N 1
ATOM 1193 C CA . GLU A 1 155 ? -1.961 -21.031 -11.297 1 94.38 155 GLU A CA 1
ATOM 1194 C C . GLU A 1 155 ? -1.928 -19.516 -11.492 1 94.38 155 GLU A C 1
ATOM 1196 O O . GLU A 1 155 ? -1.78 -18.766 -10.523 1 94.38 155 GLU A O 1
ATOM 1201 N N . LEU A 1 156 ? -2.066 -19.141 -12.719 1 95.75 156 LEU A N 1
ATOM 1202 C CA . LEU A 1 156 ? -2.049 -17.703 -13 1 95.75 156 LEU A CA 1
ATOM 1203 C C . LEU A 1 156 ? -3.201 -17 -12.297 1 95.75 156 LEU A C 1
ATOM 1205 O O . LEU A 1 156 ? -3.006 -15.945 -11.68 1 95.75 156 LEU A O 1
ATOM 1209 N N . LEU A 1 157 ? -4.375 -17.578 -12.383 1 97.06 157 LEU A N 1
ATOM 1210 C CA . LEU A 1 157 ? -5.547 -16.969 -11.75 1 97.06 157 LEU A CA 1
ATOM 1211 C C . LEU A 1 157 ? -5.379 -16.922 -10.234 1 97.06 157 LEU A C 1
ATOM 1213 O O . LEU A 1 157 ? -5.73 -15.93 -9.602 1 97.06 157 LEU A O 1
ATOM 1217 N N . ASP A 1 158 ? -4.797 -17.969 -9.727 1 97 158 ASP A N 1
ATOM 1218 C CA . ASP A 1 158 ? -4.527 -18 -8.289 1 97 158 ASP A CA 1
ATOM 1219 C C . ASP A 1 158 ? -3.508 -16.938 -7.895 1 97 158 ASP A C 1
ATOM 1221 O O . ASP A 1 158 ? -3.688 -16.234 -6.895 1 97 158 ASP A O 1
ATOM 1225 N N . ASP A 1 159 ? -2.477 -16.812 -8.664 1 96.69 159 ASP A N 1
ATOM 1226 C CA . ASP A 1 159 ? -1.432 -15.82 -8.414 1 96.69 159 ASP A CA 1
ATOM 1227 C C . ASP A 1 159 ? -1.999 -14.398 -8.43 1 96.69 159 ASP A C 1
ATOM 1229 O O . ASP A 1 159 ? -1.623 -13.562 -7.609 1 96.69 159 ASP A O 1
ATOM 1233 N N . LEU A 1 160 ? -2.867 -14.188 -9.344 1 96.94 160 LEU A N 1
ATOM 1234 C CA . LEU A 1 160 ? -3.455 -12.859 -9.469 1 96.94 160 LEU A CA 1
ATOM 1235 C C . LEU A 1 160 ? -4.234 -12.492 -8.211 1 96.94 160 LEU A C 1
ATOM 1237 O O . LEU A 1 160 ? -4.199 -11.344 -7.766 1 96.94 160 LEU A O 1
ATOM 1241 N N . THR A 1 161 ? -4.914 -13.453 -7.645 1 97.25 161 THR A N 1
ATOM 1242 C CA . THR A 1 161 ? -5.637 -13.18 -6.406 1 97.25 161 THR A CA 1
ATOM 1243 C C . THR A 1 161 ? -4.672 -12.828 -5.281 1 97.25 161 THR A C 1
ATOM 1245 O O . THR A 1 161 ? -4.93 -11.922 -4.492 1 97.25 161 THR A O 1
ATOM 1248 N N . LEU A 1 162 ? -3.547 -13.531 -5.258 1 96.88 162 LEU A N 1
ATOM 1249 C CA . LEU A 1 162 ? -2.562 -13.312 -4.203 1 96.88 162 LEU A CA 1
ATOM 1250 C C . LEU A 1 162 ? -1.944 -11.93 -4.316 1 96.88 162 LEU A C 1
ATOM 1252 O O . LEU A 1 162 ? -1.634 -11.297 -3.303 1 96.88 162 LEU A O 1
ATOM 1256 N N . LEU A 1 163 ? -1.812 -11.477 -5.539 1 97 163 LEU A N 1
ATOM 1257 C CA . LEU A 1 163 ? -1.264 -10.148 -5.754 1 97 163 LEU A CA 1
ATOM 1258 C C . LEU A 1 163 ? -2.18 -9.078 -5.164 1 97 163 LEU A C 1
ATOM 1260 O O . LEU A 1 163 ? -1.726 -7.98 -4.828 1 97 163 LEU A O 1
ATOM 1264 N N . THR A 1 164 ? -3.428 -9.406 -5.055 1 96.06 164 THR A N 1
ATOM 1265 C CA . THR A 1 164 ? -4.391 -8.477 -4.465 1 96.06 164 THR A CA 1
ATOM 1266 C C . THR A 1 164 ? -4.477 -8.68 -2.953 1 96.06 164 THR A C 1
ATOM 1268 O O . THR A 1 164 ? -4.727 -7.73 -2.207 1 96.06 164 THR A O 1
ATOM 1271 N N . VAL A 1 165 ? -4.191 -9.898 -2.508 1 96.5 165 VAL A N 1
ATOM 1272 C CA . VAL A 1 165 ? -4.234 -10.203 -1.084 1 96.5 165 VAL A CA 1
ATOM 1273 C C . VAL A 1 165 ? -3.084 -9.508 -0.366 1 96.5 165 VAL A C 1
ATOM 1275 O O . VAL A 1 165 ? -3.248 -9.016 0.751 1 96.5 165 VAL A O 1
ATOM 1278 N N . GLY A 1 166 ? -1.949 -9.477 -1.002 1 95.62 166 GLY A N 1
ATOM 1279 C CA . GLY A 1 166 ? -0.775 -8.867 -0.401 1 95.62 166 GLY A CA 1
ATOM 1280 C C . GLY A 1 166 ? -1.039 -7.473 0.135 1 95.62 166 GLY A C 1
ATOM 1281 O O . GLY A 1 166 ? -0.938 -7.234 1.341 1 95.62 166 GLY A O 1
ATOM 1282 N N . PRO A 1 167 ? -1.432 -6.566 -0.751 1 93.62 167 PRO A N 1
ATOM 1283 C CA . PRO A 1 167 ? -1.751 -5.211 -0.294 1 93.62 167 PRO A CA 1
ATOM 1284 C C . PRO A 1 167 ? -2.861 -5.191 0.753 1 93.62 167 PRO A C 1
ATOM 1286 O O . PRO A 1 167 ? -2.838 -4.359 1.666 1 93.62 167 PRO A O 1
ATOM 1289 N N . GLN A 1 168 ? -3.805 -6.039 0.644 1 93.25 168 GLN A N 1
ATOM 1290 C CA . GLN A 1 168 ? -4.895 -6.094 1.612 1 93.25 168 GLN A CA 1
ATOM 1291 C C . GLN A 1 168 ? -4.383 -6.477 2.996 1 93.25 168 GLN A C 1
ATOM 1293 O O . GLN A 1 168 ? -4.738 -5.848 3.994 1 93.25 168 GLN A O 1
ATOM 1298 N N . LEU A 1 169 ? -3.547 -7.516 3.037 1 94.06 169 LEU A N 1
ATOM 1299 C CA . LEU A 1 169 ? -2.99 -7.953 4.312 1 94.06 169 LEU A CA 1
ATOM 1300 C C . LEU A 1 169 ? -2.078 -6.883 4.906 1 94.06 169 LEU A C 1
ATOM 1302 O O . LEU A 1 169 ? -2.121 -6.621 6.109 1 94.06 169 LEU A O 1
ATOM 1306 N N . ARG A 1 170 ? -1.308 -6.324 4.066 1 92 170 ARG A N 1
ATOM 1307 C CA . ARG A 1 170 ? -0.419 -5.266 4.539 1 92 170 ARG A CA 1
ATOM 1308 C C . ARG A 1 170 ? -1.215 -4.082 5.078 1 92 170 ARG A C 1
ATOM 1310 O O . ARG A 1 170 ? -0.868 -3.521 6.121 1 92 170 ARG A O 1
ATOM 1317 N N . GLY A 1 171 ? -2.213 -3.678 4.336 1 89.12 171 GLY A N 1
ATOM 1318 C CA . GLY A 1 171 ? -3.086 -2.623 4.824 1 89.12 171 GLY A CA 1
ATOM 1319 C C . GLY A 1 171 ? -3.725 -2.945 6.16 1 89.12 171 GLY A C 1
ATOM 1320 O O . GLY A 1 171 ? -3.771 -2.096 7.055 1 89.12 171 GLY A O 1
ATOM 1321 N N . GLY A 1 172 ? -4.188 -4.133 6.254 1 89.06 172 GLY A N 1
ATOM 1322 C CA . GLY A 1 172 ? -4.758 -4.57 7.516 1 89.06 172 GLY A CA 1
ATOM 1323 C C . GLY A 1 172 ? -3.766 -4.523 8.664 1 89.06 172 GLY A C 1
ATOM 1324 O O . GLY A 1 172 ? -4.102 -4.086 9.766 1 89.06 172 GLY A O 1
ATOM 1325 N N . ALA A 1 173 ? -2.6 -4.961 8.414 1 90.44 173 ALA A N 1
ATOM 1326 C CA . ALA A 1 173 ? -1.548 -4.949 9.43 1 90.44 173 ALA A CA 1
ATOM 1327 C C . ALA A 1 173 ? -1.209 -3.52 9.852 1 90.44 173 ALA A C 1
ATOM 1329 O O . ALA A 1 173 ? -1.01 -3.246 11.031 1 90.44 173 ALA A O 1
ATOM 1330 N N . ASN A 1 174 ? -1.131 -2.66 8.883 1 88.06 174 ASN A N 1
ATOM 1331 C CA . ASN A 1 174 ? -0.844 -1.261 9.18 1 88.06 174 ASN A CA 1
ATOM 1332 C C . ASN A 1 174 ? -1.949 -0.626 10.016 1 88.06 174 ASN A C 1
ATOM 1334 O O . ASN A 1 174 ? -1.67 0.13 10.953 1 88.06 174 ASN A O 1
ATOM 1338 N N . ASN A 1 175 ? -3.164 -0.91 9.641 1 88.62 175 ASN A N 1
ATOM 1339 C CA . ASN A 1 175 ? -4.297 -0.406 10.406 1 88.62 175 ASN A CA 1
ATOM 1340 C C . ASN A 1 175 ? -4.262 -0.908 11.852 1 88.62 175 ASN A C 1
ATOM 1342 O O . ASN A 1 175 ? -4.523 -0.147 12.781 1 88.62 175 ASN A O 1
ATOM 1346 N N . GLN A 1 176 ? -3.979 -2.152 11.992 1 91.69 176 GLN A N 1
ATOM 1347 C CA . GLN A 1 176 ? -3.898 -2.727 13.336 1 91.69 176 GLN A CA 1
ATOM 1348 C C . GLN A 1 176 ? -2.777 -2.08 14.141 1 91.69 176 GLN A C 1
ATOM 1350 O O . GLN A 1 176 ? -2.953 -1.775 15.32 1 91.69 176 GLN A O 1
ATOM 1355 N N . ARG A 1 177 ? -1.68 -1.907 13.539 1 91.69 177 ARG A N 1
ATOM 1356 C CA . ARG A 1 177 ? -0.568 -1.229 14.195 1 91.69 177 ARG A CA 1
ATOM 1357 C C . ARG A 1 177 ? -0.966 0.174 14.641 1 91.69 177 ARG A C 1
ATOM 1359 O O . ARG A 1 177 ? -0.601 0.613 15.734 1 91.69 177 ARG A O 1
ATOM 1366 N N . GLY A 1 178 ? -1.629 0.875 13.742 1 93.06 178 GLY A N 1
ATOM 1367 C CA . GLY A 1 178 ? -2.137 2.191 14.094 1 93.06 178 GLY A CA 1
ATOM 1368 C C . GLY A 1 178 ? -3.047 2.176 15.312 1 93.06 178 GLY A C 1
ATOM 1369 O O . GLY A 1 178 ? -2.848 2.947 16.25 1 93.06 178 GLY A O 1
ATOM 1370 N N . ALA A 1 179 ? -3.951 1.253 15.266 1 94 179 ALA A N 1
ATOM 1371 C CA . ALA A 1 179 ? -4.898 1.127 16.375 1 94 179 ALA A CA 1
ATOM 1372 C C . ALA A 1 179 ? -4.184 0.755 17.672 1 94 179 ALA A C 1
ATOM 1374 O O . ALA A 1 179 ? -4.465 1.324 18.719 1 94 179 ALA A O 1
ATOM 1375 N N . ASP A 1 180 ? -3.256 -0.179 17.562 1 94.88 180 ASP A N 1
ATOM 1376 C CA . ASP A 1 180 ? -2.502 -0.614 18.734 1 94.88 180 ASP A CA 1
ATOM 1377 C C . ASP A 1 180 ? -1.719 0.547 19.344 1 94.88 180 ASP A C 1
ATOM 1379 O O . ASP A 1 180 ? -1.618 0.658 20.562 1 94.88 180 ASP A O 1
ATOM 1383 N N . GLY A 1 181 ? -1.158 1.314 18.484 1 96.44 181 GLY A N 1
ATOM 1384 C CA . GLY A 1 181 ? -0.416 2.467 18.969 1 96.44 181 GLY A CA 1
ATOM 1385 C C . GLY A 1 181 ? -1.278 3.455 19.734 1 96.44 181 GLY A C 1
ATOM 1386 O O . GLY A 1 181 ? -0.875 3.961 20.781 1 96.44 181 GLY A O 1
ATOM 1387 N N . ILE A 1 182 ? -2.459 3.748 19.219 1 96.75 182 ILE A N 1
ATOM 1388 C CA . ILE A 1 182 ? -3.396 4.664 19.859 1 96.75 182 ILE A CA 1
ATOM 1389 C C . ILE A 1 182 ? -3.799 4.113 21.219 1 96.75 182 ILE A C 1
ATOM 1391 O O . ILE A 1 182 ? -3.775 4.84 22.219 1 96.75 182 ILE A O 1
ATOM 1395 N N . VAL A 1 183 ? -4.098 2.861 21.219 1 96.5 183 VAL A N 1
ATOM 1396 C CA . VAL A 1 183 ? -4.512 2.207 22.453 1 96.5 183 VAL A CA 1
ATOM 1397 C C . VAL A 1 183 ? -3.375 2.246 23.484 1 96.5 183 VAL A C 1
ATOM 1399 O O . VAL A 1 183 ? -3.602 2.482 24.672 1 96.5 183 VAL A O 1
ATOM 1402 N N . LEU A 1 184 ? -2.188 2.023 23 1 97.19 184 LEU A N 1
ATOM 1403 C CA . LEU A 1 184 ? -1.031 2.039 23.891 1 97.19 184 LEU A CA 1
ATOM 1404 C C . LEU A 1 184 ? -0.851 3.416 24.516 1 97.19 184 LEU A C 1
ATOM 1406 O O . LEU A 1 184 ? -0.612 3.525 25.719 1 97.19 184 LEU A O 1
ATOM 1410 N N . VAL A 1 185 ? -0.913 4.457 23.75 1 97.75 185 VAL A N 1
ATOM 1411 C CA . VAL A 1 185 ? -0.784 5.809 24.281 1 97.75 185 VAL A CA 1
ATOM 1412 C C . VAL A 1 185 ? -1.896 6.074 25.297 1 97.75 185 VAL A C 1
ATOM 1414 O O . VAL A 1 185 ? -1.648 6.637 26.359 1 97.75 185 VAL A O 1
ATOM 1417 N N . PHE A 1 186 ? -3.102 5.668 24.969 1 97.5 186 PHE A N 1
ATOM 1418 C CA . PHE A 1 186 ? -4.238 5.832 25.875 1 97.5 186 PHE A CA 1
ATOM 1419 C C . PHE A 1 186 ? -4.004 5.09 27.188 1 97.5 186 PHE A C 1
ATOM 1421 O O . PHE A 1 186 ? -4.301 5.613 28.25 1 97.5 186 PHE A O 1
ATOM 1428 N N . GLU A 1 187 ? -3.455 3.889 27.062 1 96.69 187 GLU A N 1
ATOM 1429 C CA . GLU A 1 187 ? -3.135 3.1 28.234 1 96.69 187 GLU A CA 1
ATOM 1430 C C . GLU A 1 187 ? -2.084 3.795 29.109 1 96.69 187 GLU A C 1
ATOM 1432 O O . GLU A 1 187 ? -2.174 3.783 30.328 1 96.69 187 GLU A O 1
ATOM 1437 N N . ILE A 1 188 ? -1.133 4.348 28.453 1 97.38 188 ILE A N 1
ATOM 1438 C CA . ILE A 1 188 ? -0.093 5.082 29.172 1 97.38 188 ILE A CA 1
ATOM 1439 C C . ILE A 1 188 ? -0.714 6.258 29.922 1 97.38 188 ILE A C 1
ATOM 1441 O O . ILE A 1 188 ? -0.409 6.48 31.094 1 97.38 188 ILE A O 1
ATOM 1445 N N . ILE A 1 189 ? -1.601 6.988 29.25 1 97.06 189 ILE A N 1
ATOM 1446 C CA . ILE A 1 189 ? -2.279 8.117 29.875 1 97.06 189 ILE A CA 1
ATOM 1447 C C . ILE A 1 189 ? -3.125 7.613 31.047 1 97.06 189 ILE A C 1
ATOM 1449 O O . ILE A 1 189 ? -3.121 8.211 32.125 1 97.06 189 ILE A O 1
ATOM 1453 N N . ARG A 1 190 ? -3.805 6.512 30.812 1 96.12 190 ARG A N 1
ATOM 1454 C CA . ARG A 1 190 ? -4.625 5.914 31.859 1 96.12 190 ARG A CA 1
ATOM 1455 C C . ARG A 1 190 ? -3.791 5.594 33.094 1 96.12 190 ARG A C 1
ATOM 1457 O O . ARG A 1 190 ? -4.207 5.863 34.219 1 96.12 190 ARG A O 1
ATOM 1464 N N . GLU A 1 191 ? -2.619 5.027 32.875 1 95.75 191 GLU A N 1
ATOM 1465 C CA . GLU A 1 191 ? -1.716 4.691 33.969 1 95.75 191 GLU A CA 1
ATOM 1466 C C . GLU A 1 191 ? -1.262 5.945 34.719 1 95.75 191 GLU A C 1
ATOM 1468 O O . GLU A 1 191 ? -1.152 5.938 35.938 1 95.75 191 GLU A O 1
ATOM 1473 N N . ILE A 1 192 ? -1.018 6.984 34 1 95.5 192 ILE A N 1
ATOM 1474 C CA . ILE A 1 192 ? -0.525 8.234 34.562 1 95.5 192 ILE A CA 1
ATOM 1475 C C . ILE A 1 192 ? -1.597 8.852 35.469 1 95.5 192 ILE A C 1
ATOM 1477 O O . ILE A 1 192 ? -1.293 9.367 36.531 1 95.5 192 ILE A O 1
ATOM 1481 N N . VAL A 1 193 ? -2.875 8.773 35.094 1 95 193 VAL A N 1
ATOM 1482 C CA . VAL A 1 193 ? -3.916 9.516 35.781 1 95 193 VAL A CA 1
ATOM 1483 C C . VAL A 1 193 ? -4.715 8.57 36.688 1 95 193 VAL A C 1
ATOM 1485 O O . VAL A 1 193 ? -5.727 8.969 37.281 1 95 193 VAL A O 1
ATOM 1488 N N . ALA A 1 194 ? -4.301 7.309 36.781 1 93.75 194 ALA A N 1
ATOM 1489 C CA . ALA A 1 194 ? -5.055 6.258 37.438 1 93.75 194 ALA A CA 1
ATOM 1490 C C . ALA A 1 194 ? -5.422 6.668 38.875 1 93.75 194 ALA A C 1
ATOM 1492 O O . ALA A 1 194 ? -6.516 6.363 39.344 1 93.75 194 ALA A O 1
ATOM 1493 N N . HIS A 1 195 ? -4.574 7.352 39.625 1 91.94 195 HIS A N 1
ATOM 1494 C CA . HIS A 1 195 ? -4.762 7.699 41.031 1 91.94 195 HIS A CA 1
ATOM 1495 C C . HIS A 1 195 ? -5.848 8.758 41.188 1 91.94 195 HIS A C 1
ATOM 1497 O O . HIS A 1 195 ? -6.355 8.969 42.281 1 91.94 195 HIS A O 1
ATOM 1503 N N . ALA A 1 196 ? -6.238 9.422 40.125 1 92.69 196 ALA A N 1
ATOM 1504 C CA . ALA A 1 196 ? -7.246 10.477 40.188 1 92.69 196 ALA A CA 1
ATOM 1505 C C . ALA A 1 196 ? -8.445 10.148 39.281 1 92.69 196 ALA A C 1
ATOM 1507 O O . ALA A 1 196 ? -9.281 11.016 39.031 1 92.69 196 ALA A O 1
ATOM 1508 N N . ALA A 1 197 ? -8.539 8.938 38.781 1 92.81 197 ALA A N 1
ATOM 1509 C CA . ALA A 1 197 ? -9.602 8.562 37.875 1 92.81 197 ALA A CA 1
ATOM 1510 C C . ALA A 1 197 ? -10.938 8.438 38.594 1 92.81 197 ALA A C 1
ATOM 1512 O O . ALA A 1 197 ? -11.039 7.75 39.625 1 92.81 197 ALA A O 1
ATOM 1513 N N . ALA A 1 198 ? -11.875 9.125 38.125 1 92.25 198 ALA A N 1
ATOM 1514 C CA . ALA A 1 198 ? -13.234 9.008 38.656 1 92.25 198 ALA A CA 1
ATOM 1515 C C . ALA A 1 198 ? -13.977 7.848 38 1 92.25 198 ALA A C 1
ATOM 1517 O O . ALA A 1 198 ? -14.656 7.07 38.688 1 92.25 198 ALA A O 1
ATOM 1518 N N . GLU A 1 199 ? -13.891 7.781 36.656 1 91.81 199 GLU A N 1
ATOM 1519 C CA . GLU A 1 199 ? -14.523 6.734 35.875 1 91.81 199 GLU A CA 1
ATOM 1520 C C . GLU A 1 199 ? -13.625 6.324 34.688 1 91.81 199 GLU A C 1
ATOM 1522 O O . GLU A 1 199 ? -13 7.172 34.062 1 91.81 199 GLU A O 1
ATOM 1527 N N . VAL A 1 200 ? -13.555 4.996 34.562 1 89.75 200 VAL A N 1
ATOM 1528 C CA . VAL A 1 200 ? -12.766 4.469 33.438 1 89.75 200 VAL A CA 1
ATOM 1529 C C . VAL A 1 200 ? -13.656 3.611 32.562 1 89.75 200 VAL A C 1
ATOM 1531 O O . VAL A 1 200 ? -14.258 2.637 33 1 89.75 200 VAL A O 1
ATOM 1534 N N . ARG A 1 201 ? -13.828 4.105 31.422 1 90.56 201 ARG A N 1
ATOM 1535 C CA . ARG A 1 201 ? -14.531 3.346 30.391 1 90.56 201 ARG A CA 1
ATOM 1536 C C . ARG A 1 201 ? -13.562 2.848 29.312 1 90.56 201 ARG A C 1
ATOM 1538 O O . ARG A 1 201 ? -12.367 3.146 29.359 1 90.56 201 ARG A O 1
ATOM 1545 N N . GLU A 1 202 ? -14.039 2.088 28.359 1 89.81 202 GLU A N 1
ATOM 1546 C CA . GLU A 1 202 ? -13.203 1.537 27.297 1 89.81 202 GLU A CA 1
ATOM 1547 C C . GLU A 1 202 ? -12.641 2.643 26.406 1 89.81 202 GLU A C 1
ATOM 1549 O O . GLU A 1 202 ? -11.5 2.561 25.953 1 89.81 202 GLU A O 1
ATOM 1554 N N . SER A 1 203 ? -13.391 3.65 26.25 1 92.81 203 SER A N 1
ATOM 1555 C CA . SER A 1 203 ? -13 4.652 25.266 1 92.81 203 SER A CA 1
ATOM 1556 C C . SER A 1 203 ? -12.789 6.016 25.906 1 92.81 203 SER A C 1
ATOM 1558 O O . SER A 1 203 ? -12.539 7.008 25.219 1 92.81 203 SER A O 1
ATOM 1560 N N . ALA A 1 204 ? -12.945 6.078 27.297 1 95.31 204 ALA A N 1
ATOM 1561 C CA . ALA A 1 204 ? -12.859 7.379 27.953 1 95.31 204 ALA A CA 1
ATOM 1562 C C . ALA A 1 204 ? -12.445 7.238 29.406 1 95.31 204 ALA A C 1
ATOM 1564 O O . ALA A 1 204 ? -12.766 6.234 30.062 1 95.31 204 ALA A O 1
ATOM 1565 N N . ILE A 1 205 ? -11.727 8.219 29.859 1 95.06 205 ILE A N 1
ATOM 1566 C CA . ILE A 1 205 ? -11.336 8.344 31.266 1 95.06 205 ILE A CA 1
ATOM 1567 C C . ILE A 1 205 ? -11.797 9.695 31.812 1 95.06 205 ILE A C 1
ATOM 1569 O O . ILE A 1 205 ? -11.492 10.742 31.234 1 95.06 205 ILE A O 1
ATOM 1573 N N . GLU A 1 206 ? -12.562 9.625 32.781 1 95.25 206 GLU A N 1
ATOM 1574 C CA . GLU A 1 206 ? -12.914 10.844 33.531 1 95.25 206 GLU A CA 1
ATOM 1575 C C . GLU A 1 206 ? -12.055 11.016 34.781 1 95.25 206 GLU A C 1
ATOM 1577 O O . GLU A 1 206 ? -11.953 10.094 35.594 1 95.25 206 GLU A O 1
ATOM 1582 N N . VAL A 1 207 ? -11.469 12.148 34.781 1 94.31 207 VAL A N 1
ATOM 1583 C CA . VAL A 1 207 ? -10.562 12.398 35.906 1 94.31 207 VAL A CA 1
ATOM 1584 C C . VAL A 1 207 ? -11.094 13.555 36.75 1 94.31 207 VAL A C 1
ATOM 1586 O O . VAL A 1 207 ? -11.633 14.523 36.219 1 94.31 207 VAL A O 1
ATOM 1589 N N . ASN A 1 208 ? -10.938 13.32 38.062 1 90.75 208 ASN A N 1
ATOM 1590 C CA . ASN A 1 208 ? -11.227 14.398 39 1 90.75 208 ASN A CA 1
ATOM 1591 C C . ASN A 1 208 ? -10.055 15.367 39.125 1 90.75 208 ASN A C 1
ATOM 1593 O O . ASN A 1 208 ? -9.031 15.031 39.719 1 90.75 208 ASN A O 1
ATOM 1597 N N . SER A 1 209 ? -10.336 16.516 38.625 1 90.06 209 SER A N 1
ATOM 1598 C CA . SER A 1 209 ? -9.266 17.516 38.656 1 90.06 209 SER A CA 1
ATOM 1599 C C . SER A 1 209 ? -9.227 18.203 40.031 1 90.06 209 SER A C 1
ATOM 1601 O O . SER A 1 209 ? -10.188 18.141 40.781 1 90.06 209 SER A O 1
ATOM 1603 N N . ALA A 1 210 ? -8.086 18.766 40.281 1 88.12 210 ALA A N 1
ATOM 1604 C CA . ALA A 1 210 ? -7.91 19.516 41.5 1 88.12 210 ALA A CA 1
ATOM 1605 C C . ALA A 1 210 ? -8.789 20.766 41.531 1 88.12 210 ALA A C 1
ATOM 1607 O O . ALA A 1 210 ? -9.07 21.328 42.594 1 88.12 210 ALA A O 1
ATOM 1608 N N . THR A 1 211 ? -9.258 21.188 40.406 1 85.88 211 THR A N 1
ATOM 1609 C CA . THR A 1 211 ? -10.102 22.375 40.312 1 85.88 211 THR A CA 1
ATOM 1610 C C . THR A 1 211 ? -11.562 22.016 40.562 1 85.88 211 THR A C 1
ATOM 1612 O O . THR A 1 211 ? -12.406 22.906 40.656 1 85.88 21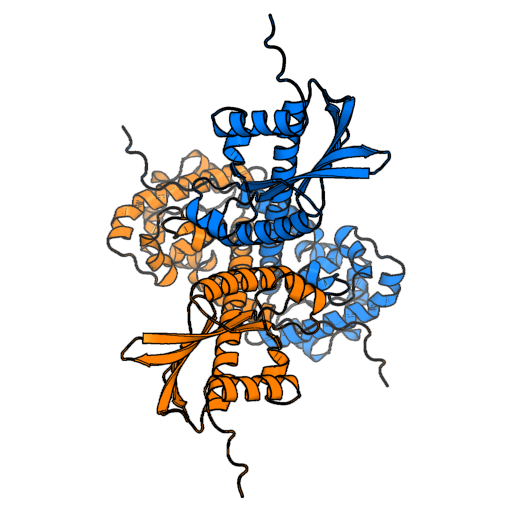1 THR A O 1
ATOM 1615 N N . GLY A 1 212 ? -11.836 20.797 40.688 1 87.69 212 GLY A N 1
ATOM 1616 C CA . GLY A 1 212 ? -13.203 20.359 40.938 1 87.69 212 GLY A CA 1
ATOM 1617 C C . GLY A 1 212 ? -13.969 20.094 39.656 1 87.69 212 GLY A C 1
ATOM 1618 O O . GLY A 1 212 ? -15.07 19.531 39.688 1 87.69 212 GLY A O 1
ATOM 1619 N N . ARG A 1 213 ? -13.422 20.531 38.562 1 90.12 213 ARG A N 1
ATOM 1620 C CA . ARG A 1 213 ? -14.062 20.266 37.281 1 90.12 213 ARG A CA 1
ATOM 1621 C C . ARG A 1 213 ? -13.555 18.969 36.688 1 90.12 213 ARG A C 1
ATOM 1623 O O . ARG A 1 213 ? -12.359 18.672 36.719 1 90.12 213 ARG A O 1
ATOM 1630 N N . PRO A 1 214 ? -14.453 18.203 36.125 1 92.44 214 PRO A N 1
ATOM 1631 C CA . PRO A 1 214 ? -14.008 16.953 35.5 1 92.44 214 PRO A CA 1
ATOM 1632 C C . PRO A 1 214 ? -13.25 17.172 34.188 1 92.44 214 PRO A C 1
ATOM 1634 O O . PRO A 1 214 ? -13.555 18.109 33.438 1 92.44 214 PRO A O 1
ATOM 1637 N N . VAL A 1 215 ? -12.234 16.359 34.031 1 95 215 VAL A N 1
ATOM 1638 C CA . VAL A 1 215 ? -11.492 16.328 32.781 1 95 215 VAL A CA 1
ATOM 1639 C C . VAL A 1 215 ? -11.727 14.992 32.062 1 95 215 VAL A C 1
ATOM 1641 O O . VAL A 1 215 ? -11.672 13.938 32.688 1 95 215 VAL A O 1
ATOM 1644 N N . LEU A 1 216 ? -12.047 15.133 30.828 1 95.69 216 LEU A N 1
ATOM 1645 C CA . LEU A 1 216 ? -12.344 13.945 30.031 1 95.69 216 LEU A CA 1
ATOM 1646 C C . LEU A 1 216 ? -11.219 13.664 29.031 1 95.69 216 LEU A C 1
ATOM 1648 O O . LEU A 1 216 ? -10.805 14.555 28.297 1 95.69 216 LEU A O 1
ATOM 1652 N N . ILE A 1 217 ? -10.641 12.461 29.094 1 96.56 217 ILE A N 1
ATOM 1653 C CA . ILE A 1 217 ? -9.695 11.93 28.109 1 96.56 217 ILE A CA 1
ATOM 1654 C C . ILE A 1 217 ? -10.375 10.859 27.266 1 96.56 217 ILE A C 1
ATOM 1656 O O . ILE A 1 217 ? -10.844 9.844 27.797 1 96.56 217 ILE A O 1
ATOM 1660 N N . GLU A 1 218 ? -10.43 11.047 26 1 96.69 218 GLU A N 1
ATOM 1661 C CA . GLU A 1 218 ? -11.242 10.133 25.219 1 96.69 218 GLU A CA 1
ATOM 1662 C C . GLU A 1 218 ? -10.617 9.875 23.844 1 96.69 218 GLU A C 1
ATOM 1664 O O . GLU A 1 218 ? -9.875 10.711 23.328 1 96.69 218 GLU A O 1
ATOM 1669 N N . PHE A 1 219 ? -10.906 8.703 23.359 1 95.62 219 PHE A N 1
ATOM 1670 C CA . PHE A 1 219 ? -10.648 8.445 21.953 1 95.62 219 PHE A CA 1
ATOM 1671 C C . PHE A 1 219 ? -11.5 9.359 21.062 1 95.62 219 PHE A C 1
ATOM 1673 O O . PHE A 1 219 ? -12.648 9.656 21.406 1 95.62 219 PHE A O 1
ATOM 1680 N N . ALA A 1 220 ? -10.938 9.852 20.062 1 93.94 220 ALA A N 1
ATOM 1681 C CA . ALA A 1 220 ? -11.672 10.625 19.062 1 93.94 220 ALA A CA 1
ATOM 1682 C C . ALA A 1 220 ? -11.297 10.188 17.641 1 93.94 220 ALA A C 1
ATOM 1684 O O . ALA A 1 220 ? -10.234 9.594 17.438 1 93.94 220 ALA A O 1
ATOM 1685 N N . PRO A 1 221 ? -12.18 10.367 16.656 1 88.88 221 PRO A N 1
ATOM 1686 C CA . PRO A 1 221 ? -11.883 9.961 15.281 1 88.88 221 PRO A CA 1
ATOM 1687 C C . PRO A 1 221 ? -10.75 10.766 14.656 1 88.88 221 PRO A C 1
ATOM 1689 O O . PRO A 1 221 ? -9.953 10.227 13.883 1 88.88 221 PRO A O 1
ATOM 1692 N N . ASP A 1 222 ? -10.727 12.102 14.969 1 88.56 222 ASP A N 1
ATOM 1693 C CA . ASP A 1 222 ? -9.711 13.008 14.445 1 88.56 222 ASP A CA 1
ATOM 1694 C C . ASP A 1 222 ? -9.672 14.305 15.25 1 88.56 222 ASP A C 1
ATOM 1696 O O . ASP A 1 222 ? -10.562 15.148 15.125 1 88.56 222 ASP A O 1
ATOM 1700 N N . PRO A 1 223 ? -8.539 14.422 16.031 1 93.81 223 PRO A N 1
ATOM 1701 C CA . PRO A 1 223 ? -7.348 13.609 16.297 1 93.81 223 PRO A CA 1
ATOM 1702 C C . PRO A 1 223 ? -7.668 12.344 17.094 1 93.81 223 PRO A C 1
ATOM 1704 O O . PRO A 1 223 ? -8.805 12.164 17.531 1 93.81 223 PRO A O 1
ATOM 1707 N N . ASP A 1 224 ? -6.652 11.508 17.359 1 96.88 224 ASP A N 1
ATOM 1708 C CA . ASP A 1 224 ? -6.852 10.156 17.859 1 96.88 224 ASP A CA 1
ATOM 1709 C C . ASP A 1 224 ? -7.277 10.172 19.328 1 96.88 224 ASP A C 1
ATOM 1711 O O . ASP A 1 224 ? -8.109 9.367 19.75 1 96.88 224 ASP A O 1
ATOM 1715 N N . ILE A 1 225 ? -6.668 11.023 20.156 1 97.62 225 ILE A N 1
ATOM 1716 C CA . ILE A 1 225 ? -6.969 11.18 21.578 1 97.62 225 ILE A CA 1
ATOM 1717 C C . ILE A 1 225 ? -7.145 12.664 21.906 1 97.62 225 ILE A C 1
ATOM 1719 O O . ILE A 1 225 ? -6.375 13.5 21.422 1 97.62 225 ILE A O 1
ATOM 1723 N N . ILE A 1 226 ? -8.172 12.961 22.672 1 97.69 226 ILE A N 1
ATOM 1724 C CA . ILE A 1 226 ? -8.398 14.352 23.047 1 97.69 226 ILE A CA 1
ATOM 1725 C C . ILE A 1 226 ? -8.586 14.445 24.562 1 97.69 226 ILE A C 1
ATOM 1727 O O . ILE A 1 226 ? -9.07 13.5 25.203 1 97.69 226 ILE A O 1
ATOM 1731 N N . ILE A 1 227 ? -8.18 15.516 25.078 1 96.56 227 ILE A N 1
ATOM 1732 C CA . ILE A 1 227 ? -8.375 15.875 26.484 1 96.56 227 ILE A CA 1
ATOM 1733 C C . ILE A 1 227 ? -9.203 17.156 26.578 1 96.56 227 ILE A C 1
ATOM 1735 O O . ILE A 1 227 ? -8.844 18.172 25.984 1 96.56 227 ILE A O 1
ATOM 1739 N N . ARG A 1 228 ? -10.305 17.047 27.312 1 96.31 228 ARG A N 1
ATOM 1740 C CA . ARG A 1 228 ? -11.203 18.188 27.453 1 96.31 228 ARG A CA 1
ATOM 1741 C C . ARG A 1 228 ? -11.594 18.391 28.922 1 96.31 228 ARG A C 1
ATOM 1743 O O . ARG A 1 228 ? -11.703 17.422 29.672 1 96.31 228 ARG A O 1
ATOM 1750 N N . GLU A 1 229 ? -11.766 19.641 29.266 1 94.81 229 GLU A N 1
ATOM 1751 C CA . GLU A 1 229 ? -12.242 20 30.594 1 94.81 229 GLU A CA 1
ATOM 1752 C C . GLU A 1 229 ? -13.711 20.438 30.547 1 94.81 229 GLU A C 1
ATOM 1754 O O . GLU A 1 229 ? -14.094 21.266 29.719 1 94.81 229 GLU A O 1
ATOM 1759 N N . GLU A 1 230 ? -14.453 19.875 31.391 1 92.69 230 GLU A N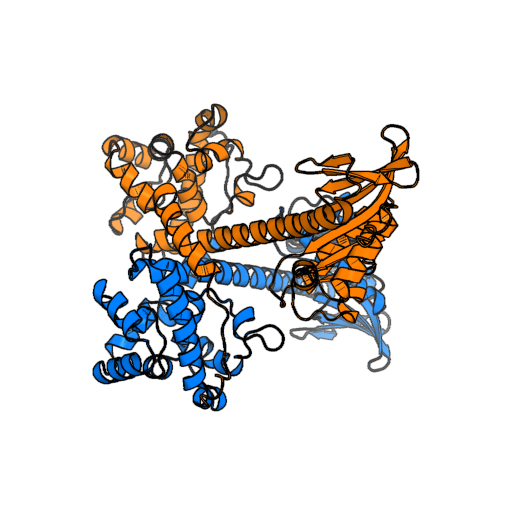 1
ATOM 1760 C CA . GLU A 1 230 ? -15.859 20.266 31.438 1 92.69 230 GLU A CA 1
ATOM 1761 C C . GLU A 1 230 ? -16.031 21.578 32.188 1 92.69 230 GLU A C 1
ATOM 1763 O O . GLU A 1 230 ? -15.758 21.656 33.406 1 92.69 230 GLU A O 1
ATOM 1768 N N . MET A 1 231 ? -16.453 22.578 31.469 1 90 231 MET A N 1
ATOM 1769 C CA . MET A 1 231 ? -16.703 23.875 32.062 1 90 231 MET A CA 1
ATOM 1770 C C . MET A 1 231 ? -18.109 23.938 32.688 1 90 231 MET A C 1
ATOM 1772 O O . MET A 1 231 ? -18.297 24.5 33.75 1 90 231 MET A O 1
ATOM 1776 N N . GLU A 1 232 ? -19.031 23.594 31.922 1 85.31 232 GLU A N 1
ATOM 1777 C CA . GLU A 1 232 ? -20.422 23.438 32.312 1 85.31 232 GLU A CA 1
ATOM 1778 C C . GLU A 1 232 ? -21.031 22.188 31.703 1 85.31 232 GLU A C 1
ATOM 1780 O O . GLU A 1 232 ? -20.375 21.484 30.938 1 85.31 232 GLU A O 1
ATOM 1785 N N . ASN A 1 233 ? -22.312 22 32.125 1 82.81 233 ASN A N 1
ATOM 1786 C CA . ASN A 1 233 ? -22.953 20.766 31.656 1 82.81 233 ASN A CA 1
ATOM 1787 C C . ASN A 1 233 ? -22.891 20.656 30.141 1 82.81 233 ASN A C 1
ATOM 1789 O O . ASN A 1 233 ? -23.516 21.438 29.422 1 82.81 233 ASN A O 1
ATOM 1793 N N . GLN A 1 234 ? -22.031 19.75 29.641 1 83.19 234 GLN A N 1
ATOM 1794 C CA . GLN A 1 234 ? -21.859 19.359 28.25 1 83.19 234 GLN A CA 1
ATOM 1795 C C . GLN A 1 234 ? -21.188 20.469 27.453 1 83.19 234 GLN A C 1
ATOM 1797 O O . GLN A 1 234 ? -21.359 20.562 26.234 1 83.19 234 GLN A O 1
ATOM 1802 N N . HIS A 1 235 ? -20.578 21.422 28.203 1 90.25 235 HIS A N 1
ATOM 1803 C CA . HIS A 1 235 ? -19.734 22.422 27.578 1 90.25 235 HIS A CA 1
ATOM 1804 C C . HIS A 1 235 ? -18.266 22.234 27.953 1 90.25 235 HIS A C 1
ATOM 1806 O O . HIS A 1 235 ? -17.922 22.266 29.141 1 90.25 235 HIS A O 1
ATOM 1812 N N . TYR A 1 236 ? -17.469 22.047 26.891 1 92.75 236 TYR A N 1
ATOM 1813 C CA . TYR A 1 236 ? -16.094 21.641 27.156 1 92.75 236 TYR A CA 1
ATOM 1814 C C . TYR A 1 236 ? -15.109 22.672 26.625 1 92.75 236 TYR A C 1
ATOM 1816 O O . TYR A 1 236 ? -15.375 23.344 25.625 1 92.75 236 TYR A O 1
ATOM 1824 N N . ARG A 1 237 ? -14.086 22.828 27.422 1 94.25 237 ARG A N 1
ATOM 1825 C CA . ARG A 1 237 ? -12.891 23.484 26.906 1 94.25 237 ARG A CA 1
ATOM 1826 C C . ARG A 1 237 ? -11.914 22.453 26.328 1 94.25 237 ARG A C 1
ATOM 1828 O O . ARG A 1 237 ? -11.531 21.5 27 1 94.25 237 ARG A O 1
ATOM 1835 N N . ASN A 1 238 ? -11.539 22.672 25.047 1 95.5 238 ASN A N 1
ATOM 1836 C CA . ASN A 1 238 ? -10.609 21.781 24.359 1 95.5 238 ASN A CA 1
ATOM 1837 C C . ASN A 1 238 ? -9.164 22.094 24.75 1 95.5 238 ASN A C 1
ATOM 1839 O O . ASN A 1 238 ? -8.656 23.188 24.469 1 95.5 238 ASN A O 1
ATOM 1843 N N . VAL A 1 239 ? -8.5 21.094 25.375 1 95.31 239 VAL A N 1
ATOM 1844 C CA . VAL A 1 239 ? -7.203 21.344 26 1 95.31 239 VAL A CA 1
ATOM 1845 C C . VAL A 1 239 ? -6.086 20.797 25.109 1 95.31 239 VAL A C 1
ATOM 1847 O O . VAL A 1 239 ? -5.277 21.562 24.578 1 95.31 239 VAL A O 1
ATOM 1850 N N . VAL A 1 240 ? -6.117 19.422 24.906 1 96.94 240 VAL A N 1
ATOM 1851 C CA . VAL A 1 240 ? -5.023 18.812 24.156 1 96.94 240 VAL A CA 1
ATOM 1852 C C . VAL A 1 240 ? -5.586 17.859 23.094 1 96.94 240 VAL A C 1
ATOM 1854 O O . VAL A 1 240 ? -6.566 17.156 23.344 1 96.94 240 VAL A O 1
ATOM 1857 N N . ALA A 1 241 ? -5.016 17.906 21.922 1 97.94 241 ALA A N 1
ATOM 1858 C CA . ALA A 1 241 ? -5.25 16.938 20.844 1 97.94 241 ALA A CA 1
ATOM 1859 C C . ALA A 1 241 ? -3.994 16.125 20.562 1 97.94 241 ALA A C 1
ATOM 1861 O O . ALA A 1 241 ? -2.924 16.688 20.312 1 97.94 241 ALA A O 1
ATOM 1862 N N . ILE A 1 242 ? -4.121 14.828 20.609 1 98.12 242 ILE A N 1
ATOM 1863 C CA . ILE A 1 242 ? -2.969 13.953 20.406 1 98.12 242 ILE A CA 1
ATOM 1864 C C . ILE A 1 242 ? -3.174 13.109 19.156 1 98.12 242 ILE A C 1
ATOM 1866 O O . ILE A 1 242 ? -4.176 12.398 19.031 1 98.12 242 ILE A O 1
ATOM 1870 N N . GLU A 1 243 ? -2.27 13.203 18.172 1 97.94 243 GLU A N 1
ATOM 1871 C CA . GLU A 1 243 ? -2.24 12.375 16.969 1 97.94 243 GLU A CA 1
ATOM 1872 C C . GLU A 1 243 ? -1.145 11.312 17.062 1 97.94 243 GLU A C 1
ATOM 1874 O O . GLU A 1 243 ? 0.011 11.633 17.344 1 97.94 243 GLU A O 1
ATOM 1879 N N . VAL A 1 244 ? -1.542 10.102 16.859 1 97.56 244 VAL A N 1
ATOM 1880 C CA . VAL A 1 244 ? -0.592 9 17 1 97.56 244 VAL A CA 1
ATOM 1881 C C . VAL A 1 244 ? -0.297 8.398 15.617 1 97.56 244 VAL A C 1
ATOM 1883 O O . VAL A 1 244 ? -1.215 7.984 14.906 1 97.56 244 VAL A O 1
ATOM 1886 N N . LYS A 1 245 ? 0.935 8.414 15.195 1 95.06 245 LYS A N 1
ATOM 1887 C CA . LYS A 1 245 ? 1.417 7.785 13.969 1 95.06 245 LYS A CA 1
ATOM 1888 C C . LYS A 1 245 ? 2.338 6.609 14.281 1 95.06 245 LYS A C 1
ATOM 1890 O O . LYS A 1 245 ? 3.561 6.766 14.328 1 95.06 245 LYS A O 1
ATOM 1895 N N . SER A 1 246 ? 1.758 5.422 14.297 1 94 246 SER A N 1
ATOM 1896 C CA . SER A 1 246 ? 2.395 4.254 14.898 1 94 246 SER A CA 1
ATOM 1897 C C . SER A 1 246 ? 3.201 3.473 13.867 1 94 246 SER A C 1
ATOM 1899 O O . SER A 1 246 ? 3.803 2.447 14.188 1 94 246 SER A O 1
ATOM 1901 N N . GLY A 1 247 ? 3.17 3.904 12.641 1 88.31 247 GLY A N 1
ATOM 1902 C CA . GLY A 1 247 ? 3.969 3.221 11.633 1 88.31 247 GLY A CA 1
ATOM 1903 C C . GLY A 1 247 ? 5.457 3.246 11.938 1 88.31 247 GLY A C 1
ATOM 1904 O O . GLY A 1 247 ? 5.973 4.242 12.445 1 88.31 247 GLY A O 1
ATOM 1905 N N . THR A 1 248 ? 6.195 2.176 11.516 1 81.81 248 THR A N 1
ATOM 1906 C CA . THR A 1 248 ? 7.613 2.072 11.852 1 81.81 248 THR A CA 1
ATOM 1907 C C . THR A 1 248 ? 8.484 2.395 10.633 1 81.81 248 THR A C 1
ATOM 1909 O O . THR A 1 248 ? 9.703 2.475 10.75 1 81.81 248 THR A O 1
ATOM 1912 N N . ASP A 1 249 ? 7.812 2.568 9.57 1 76.62 249 ASP A N 1
ATOM 1913 C CA . ASP A 1 249 ? 8.547 2.83 8.336 1 76.62 249 ASP A CA 1
ATOM 1914 C C . ASP A 1 249 ? 9.094 4.254 8.312 1 76.62 249 ASP A C 1
ATOM 1916 O O . ASP A 1 249 ? 8.344 5.215 8.117 1 76.62 249 ASP A O 1
ATOM 1920 N N . VAL A 1 250 ? 10.383 4.391 8.344 1 77.69 250 VAL A N 1
ATOM 1921 C CA . VAL A 1 250 ? 11.039 5.691 8.438 1 77.69 250 VAL A CA 1
ATOM 1922 C C . VAL A 1 250 ? 10.898 6.434 7.109 1 77.69 250 VAL A C 1
ATOM 1924 O O . VAL A 1 250 ? 10.812 7.66 7.086 1 77.69 250 VAL A O 1
ATOM 1927 N N . SER A 1 251 ? 10.852 5.691 6.051 1 72.88 251 SER A N 1
ATOM 1928 C CA . SER A 1 251 ? 10.805 6.324 4.738 1 72.88 251 SER A CA 1
ATOM 1929 C C . SER A 1 251 ? 9.492 7.07 4.531 1 72.88 251 SER A C 1
ATOM 1931 O O . SER A 1 251 ? 9.414 7.996 3.719 1 72.88 251 SER A O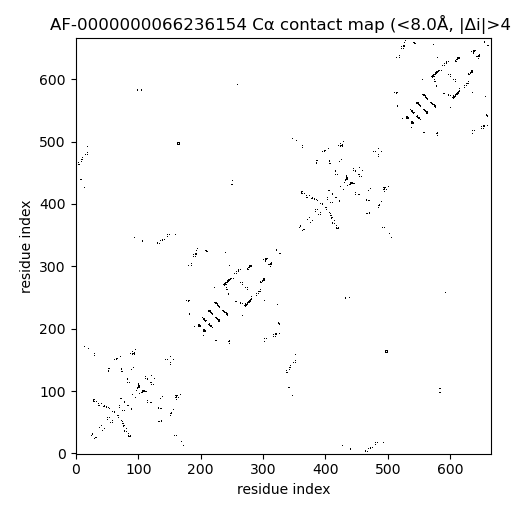 1
ATOM 1933 N N . ASN A 1 252 ? 8.469 6.742 5.305 1 78 252 ASN A N 1
ATOM 1934 C CA . ASN A 1 252 ? 7.145 7.328 5.121 1 78 252 ASN A CA 1
ATOM 1935 C C . ASN A 1 252 ? 6.801 8.297 6.246 1 78 252 ASN A C 1
ATOM 1937 O O . ASN A 1 252 ? 5.668 8.773 6.34 1 78 252 ASN A O 1
ATOM 1941 N N . ILE A 1 253 ? 7.746 8.633 7.043 1 84.38 253 ILE A N 1
ATOM 1942 C CA . ILE A 1 253 ? 7.469 9.383 8.266 1 84.38 253 ILE A CA 1
ATOM 1943 C C . ILE A 1 253 ? 7.039 10.805 7.914 1 84.38 253 ILE A C 1
ATOM 1945 O O . ILE A 1 253 ? 6.156 11.367 8.562 1 84.38 253 ILE A O 1
ATOM 1949 N N . HIS A 1 254 ? 7.582 11.344 6.902 1 80.88 254 HIS A N 1
ATOM 1950 C CA . HIS A 1 254 ? 7.266 12.727 6.555 1 80.88 254 HIS A CA 1
ATOM 1951 C C . HIS A 1 254 ? 5.832 12.844 6.047 1 80.88 254 HIS A C 1
ATOM 1953 O O . HIS A 1 254 ? 5.145 13.828 6.344 1 80.88 254 HIS A O 1
ATOM 1959 N N . ASN A 1 255 ? 5.406 11.867 5.309 1 80.5 255 ASN A N 1
ATOM 1960 C CA . ASN A 1 255 ? 4.008 11.828 4.898 1 80.5 255 ASN A CA 1
ATOM 1961 C C . ASN A 1 255 ? 3.072 11.711 6.098 1 80.5 255 ASN A C 1
ATOM 1963 O O . ASN A 1 255 ? 2.031 12.367 6.148 1 80.5 255 ASN A O 1
ATOM 1967 N N . ARG A 1 256 ? 3.475 11.023 7.027 1 87.5 256 ARG A N 1
ATOM 1968 C CA . ARG A 1 256 ? 2.656 10.789 8.211 1 87.5 256 ARG A CA 1
ATOM 1969 C C . ARG A 1 256 ? 2.584 12.047 9.078 1 87.5 256 ARG A C 1
ATOM 1971 O O . ARG A 1 256 ? 1.544 12.328 9.68 1 87.5 256 ARG A O 1
ATOM 1978 N N . ILE A 1 257 ? 3.695 12.75 9.125 1 88.62 257 ILE A N 1
ATOM 1979 C CA . ILE A 1 257 ? 3.715 14.008 9.875 1 88.62 257 ILE A CA 1
ATOM 1980 C C . ILE A 1 257 ? 2.799 15.023 9.195 1 88.62 257 ILE A C 1
ATOM 1982 O O . ILE A 1 257 ? 2.094 15.781 9.867 1 88.62 257 ILE A O 1
ATOM 1986 N N . GLY A 1 258 ? 2.816 15.016 7.895 1 83.75 258 GLY A N 1
ATOM 1987 C CA . GLY A 1 258 ? 1.88 15.852 7.172 1 83.75 258 GLY A CA 1
ATOM 1988 C C . GLY A 1 258 ? 0.429 15.539 7.484 1 83.75 258 GLY A C 1
ATOM 1989 O O . GLY A 1 258 ? -0.396 16.453 7.602 1 83.75 258 GLY A O 1
ATOM 1990 N N . GLU A 1 259 ? 0.148 14.258 7.602 1 86.12 259 GLU A N 1
ATOM 1991 C CA . GLU A 1 259 ? -1.199 13.828 7.969 1 86.12 259 GLU A CA 1
ATOM 1992 C C . GLU A 1 259 ? -1.57 14.32 9.367 1 86.12 259 GLU A C 1
ATOM 1994 O O . GLU A 1 259 ? -2.713 14.711 9.609 1 86.12 259 GLU A O 1
ATOM 1999 N N . ALA A 1 260 ? -0.561 14.297 10.266 1 90.94 260 ALA A N 1
ATOM 2000 C CA . ALA A 1 260 ? -0.784 14.82 11.609 1 90.94 260 ALA A CA 1
ATOM 2001 C C . ALA A 1 260 ? -1.093 16.312 11.562 1 90.94 260 ALA A C 1
ATOM 2003 O O . ALA A 1 260 ? -1.958 16.797 12.297 1 90.94 260 ALA A O 1
ATOM 2004 N N . GLU A 1 261 ? -0.393 17.031 10.711 1 88.06 261 GLU A N 1
ATOM 2005 C CA . GLU A 1 261 ? -0.611 18.469 10.562 1 88.06 261 GLU A CA 1
ATOM 2006 C C . GLU A 1 261 ? -2.053 18.766 10.156 1 88.06 261 GLU A C 1
ATOM 2008 O O . GLU A 1 261 ? -2.686 19.656 10.719 1 88.06 261 GLU A O 1
ATOM 2013 N N . LYS A 1 262 ? -2.549 18 9.258 1 82.25 262 LYS A N 1
ATOM 2014 C CA . LYS A 1 262 ? -3.932 18.172 8.82 1 82.25 262 LYS A CA 1
ATOM 2015 C C . LYS A 1 262 ? -4.902 18.016 9.992 1 82.25 262 LYS A C 1
ATOM 2017 O O . LYS A 1 262 ? -5.84 18.797 10.133 1 82.25 262 LYS A O 1
ATOM 2022 N N . SER A 1 263 ? -4.68 17.016 10.703 1 89.88 263 SER A N 1
ATOM 2023 C CA . SER A 1 263 ? -5.527 16.734 11.859 1 89.88 263 SER A CA 1
ATOM 2024 C C . SER A 1 263 ? -5.434 17.859 12.891 1 89.88 263 SER A C 1
ATOM 2026 O O . SER A 1 263 ? -6.449 18.266 13.461 1 89.88 263 SER A O 1
ATOM 2028 N N . HIS A 1 264 ? -4.273 18.359 13.125 1 92.88 264 HIS A N 1
ATOM 2029 C CA . HIS A 1 264 ? -4.055 19.391 14.125 1 92.88 264 HIS A CA 1
ATOM 2030 C C . HIS A 1 264 ? -4.648 20.719 13.68 1 92.88 264 HIS A C 1
ATOM 2032 O O . HIS A 1 264 ? -5.133 21.5 14.508 1 92.88 264 HIS A O 1
ATOM 2038 N N . GLN A 1 265 ? -4.59 20.953 12.438 1 85.5 265 GLN A N 1
ATOM 2039 C CA . GLN A 1 265 ? -5.246 22.156 11.938 1 85.5 265 GLN A CA 1
ATOM 2040 C C . GLN A 1 265 ? -6.738 22.141 12.242 1 85.5 265 GLN A C 1
ATOM 2042 O O . GLN A 1 265 ? -7.309 23.141 12.672 1 85.5 265 GLN A O 1
ATOM 2047 N N . LYS A 1 266 ? -7.297 21.031 12.008 1 85.25 266 LYS A N 1
ATOM 2048 C CA . LYS A 1 266 ? -8.711 20.875 12.336 1 85.25 266 LYS A CA 1
ATOM 2049 C C . LYS A 1 266 ? -8.945 21.047 13.828 1 85.25 266 LYS A C 1
ATOM 2051 O O . LYS A 1 266 ? -9.922 21.688 14.242 1 85.25 266 LYS A O 1
ATOM 2056 N N . ALA A 1 267 ? -8.07 20.484 14.586 1 93.94 267 ALA A N 1
ATOM 2057 C CA . ALA A 1 267 ? -8.18 20.594 16.047 1 93.94 267 ALA A CA 1
ATOM 2058 C C . ALA A 1 267 ? -8.07 22.047 16.5 1 93.94 267 ALA A C 1
ATOM 2060 O O . ALA A 1 267 ? -8.828 22.5 17.359 1 93.94 267 ALA A O 1
ATOM 2061 N N . ARG A 1 268 ? -7.199 22.766 15.914 1 92.94 268 ARG A N 1
ATOM 2062 C CA . ARG A 1 268 ? -7.023 24.172 16.25 1 92.94 268 ARG A CA 1
ATOM 2063 C C . ARG A 1 268 ? -8.273 24.984 15.914 1 92.94 268 ARG A C 1
ATOM 2065 O O . ARG A 1 268 ? -8.664 25.875 16.672 1 92.94 268 ARG A O 1
ATOM 2072 N N . GLN A 1 269 ? -8.844 24.641 14.883 1 88.44 269 GLN A N 1
ATOM 2073 C CA . GLN A 1 269 ? -10.086 25.297 14.492 1 88.44 269 GLN A CA 1
ATOM 2074 C C . GLN A 1 269 ? -11.203 25.016 15.484 1 88.44 269 GLN A C 1
ATOM 2076 O O . GLN A 1 269 ? -12.102 25.844 15.672 1 88.44 269 GLN A O 1
ATOM 2081 N N . LEU A 1 270 ? -11.062 23.922 16.109 1 92.38 270 LEU A N 1
ATOM 2082 C CA . LEU A 1 270 ? -12.07 23.531 17.094 1 92.38 270 LEU A CA 1
ATOM 2083 C C . LEU A 1 270 ? -11.734 24.094 18.469 1 92.38 270 LEU A C 1
ATOM 2085 O O . LEU A 1 270 ? -12.484 23.891 19.422 1 92.38 270 LEU A O 1
ATOM 2089 N N . GLY A 1 271 ? -10.539 24.734 18.562 1 93.75 271 GLY A N 1
ATOM 2090 C CA . GLY A 1 271 ? -10.234 25.453 19.797 1 93.75 271 GLY A CA 1
ATOM 2091 C C . GLY A 1 271 ? -9.227 24.719 20.672 1 93.75 271 GLY A C 1
ATOM 2092 O O . GLY A 1 271 ? -8.992 25.109 21.812 1 93.75 271 GLY A O 1
ATOM 2093 N N . PHE A 1 272 ? -8.672 23.656 20.156 1 95.88 272 PHE A N 1
ATOM 2094 C CA . PHE A 1 272 ? -7.637 23 20.938 1 95.88 272 PHE A CA 1
ATOM 2095 C C . PHE A 1 272 ? -6.395 23.875 21.047 1 95.88 272 PHE A C 1
ATOM 2097 O O . PHE A 1 272 ? -5.945 24.453 20.047 1 95.88 272 PHE A O 1
ATOM 2104 N N . THR A 1 273 ? -5.871 23.953 22.266 1 92.94 273 THR A N 1
ATOM 2105 C CA . THR A 1 273 ? -4.785 24.891 22.516 1 92.94 273 THR A CA 1
ATOM 2106 C C . THR A 1 273 ? -3.43 24.203 22.406 1 92.94 273 THR A C 1
ATOM 2108 O O . THR A 1 273 ? -2.408 24.859 22.203 1 92.94 273 THR A O 1
ATOM 2111 N N . GLU A 1 274 ? -3.402 22.922 22.625 1 96 274 GLU A N 1
ATOM 2112 C CA . GLU A 1 274 ? -2.16 22.156 22.516 1 96 274 GLU A CA 1
ATOM 2113 C C . GLU A 1 274 ? -2.338 20.922 21.625 1 96 274 GLU A C 1
ATOM 2115 O O . GLU A 1 274 ? -3.367 20.25 21.703 1 96 274 GLU A O 1
ATOM 2120 N N . CYS A 1 275 ? -1.346 20.688 20.766 1 97.81 275 CYS A N 1
ATOM 2121 C CA . CYS A 1 275 ? -1.361 19.531 19.859 1 97.81 275 CYS A CA 1
ATOM 2122 C C . CYS A 1 275 ? -0.067 18.734 19.969 1 97.81 275 CYS A C 1
ATOM 2124 O O . CYS A 1 275 ? 1.023 19.297 19.844 1 97.81 275 CYS A O 1
ATOM 2126 N N . TRP A 1 276 ? -0.218 17.422 20.266 1 98 276 TRP A N 1
ATOM 2127 C CA . TRP A 1 276 ? 0.939 16.547 20.375 1 98 276 TRP A CA 1
ATOM 2128 C C . TRP A 1 276 ? 0.917 15.469 19.281 1 98 276 TRP A C 1
ATOM 2130 O O . TRP A 1 276 ? -0.148 14.953 18.938 1 98 276 TRP A O 1
ATOM 2140 N N . THR A 1 277 ? 2.074 15.125 18.703 1 97.62 277 THR A N 1
ATOM 2141 C CA . THR A 1 277 ? 2.223 14.031 17.75 1 97.62 277 THR A CA 1
ATOM 2142 C C . THR A 1 277 ? 3.123 12.938 18.328 1 97.62 277 THR A C 1
ATOM 2144 O O . THR A 1 277 ? 4.25 13.211 18.75 1 97.62 277 THR A O 1
ATOM 2147 N N . VAL A 1 278 ? 2.578 11.789 18.422 1 97.5 278 VAL A N 1
ATOM 2148 C CA . VAL A 1 278 ? 3.359 10.633 18.844 1 97.5 278 VAL A CA 1
ATOM 2149 C C . VAL A 1 278 ? 3.771 9.812 17.625 1 97.5 278 VAL A C 1
ATOM 2151 O O . VAL A 1 278 ? 2.924 9.406 16.828 1 97.5 278 VAL A O 1
ATOM 2154 N N . VAL A 1 279 ? 5.051 9.57 17.484 1 96.06 279 VAL A N 1
ATOM 2155 C CA . VAL A 1 279 ? 5.555 8.836 16.328 1 96.06 279 VAL A CA 1
ATOM 2156 C C . VAL A 1 279 ? 6.27 7.566 16.797 1 96.06 279 VAL A C 1
ATOM 2158 O O . VAL A 1 279 ? 6.66 7.461 17.969 1 96.06 279 VAL A O 1
ATOM 2161 N N . ASN A 1 280 ? 6.395 6.57 15.891 1 93.25 280 ASN A N 1
ATOM 2162 C CA . ASN A 1 280 ? 6.984 5.281 16.234 1 93.25 280 ASN A CA 1
ATOM 2163 C C . ASN A 1 280 ? 8.211 4.984 15.367 1 93.25 280 ASN A C 1
ATOM 2165 O O . ASN A 1 280 ? 8.336 3.893 14.812 1 93.25 280 ASN A O 1
ATOM 2169 N N . VAL A 1 281 ? 8.992 5.973 15.164 1 86.25 281 VAL A N 1
ATOM 2170 C CA . VAL A 1 281 ? 10.25 5.789 14.453 1 86.25 281 VAL A CA 1
ATOM 2171 C C . VAL A 1 281 ? 11.422 6.16 15.359 1 86.25 281 VAL A C 1
ATOM 2173 O O . VAL A 1 281 ? 11.273 6.988 16.266 1 86.25 281 VAL A O 1
ATOM 2176 N N . GLY A 1 282 ? 12.539 5.535 15.219 1 74.12 282 GLY A N 1
ATOM 2177 C CA . GLY A 1 282 ? 13.688 5.727 16.094 1 74.12 282 GLY A CA 1
ATOM 2178 C C . GLY A 1 282 ? 14.312 7.105 15.953 1 74.12 282 GLY A C 1
ATOM 2179 O O . GLY A 1 282 ? 14.688 7.719 16.953 1 74.12 282 GLY A O 1
ATOM 2180 N N . ARG A 1 283 ? 14.617 7.535 14.75 1 76.44 283 ARG A N 1
ATOM 2181 C CA . ARG A 1 283 ? 15.281 8.82 14.539 1 76.44 283 ARG A CA 1
ATOM 2182 C C . ARG A 1 283 ? 14.391 9.773 13.742 1 76.44 283 ARG A C 1
ATOM 2184 O O . ARG A 1 283 ? 14.062 9.5 12.586 1 76.44 283 ARG A O 1
ATOM 2191 N N . LEU A 1 284 ? 13.828 10.727 14.453 1 82.94 284 LEU A N 1
ATOM 2192 C CA . LEU A 1 284 ? 13.039 11.758 13.789 1 82.94 284 LEU A CA 1
ATOM 2193 C C . LEU A 1 284 ? 13.82 13.062 13.68 1 82.94 284 LEU A C 1
ATOM 2195 O O . LEU A 1 284 ? 14.383 13.539 14.672 1 82.94 284 LEU A O 1
ATOM 2199 N N . ASP A 1 285 ? 14.055 13.531 12.492 1 86.5 285 ASP A N 1
ATOM 2200 C CA . ASP A 1 285 ? 14.586 14.875 12.32 1 86.5 285 ASP A CA 1
ATOM 2201 C C . ASP A 1 285 ? 13.602 15.922 12.82 1 86.5 285 ASP A C 1
ATOM 2203 O O . ASP A 1 285 ? 12.641 16.266 12.133 1 86.5 285 ASP A O 1
ATOM 2207 N N . MET A 1 286 ? 13.953 16.531 13.945 1 87.62 286 MET A N 1
ATOM 2208 C CA . MET A 1 286 ? 13.008 17.406 14.641 1 87.62 286 MET A CA 1
ATOM 2209 C C . MET A 1 286 ? 12.812 18.703 13.875 1 87.62 286 MET A C 1
ATOM 2211 O O . MET A 1 286 ? 11.711 19.266 13.852 1 87.62 286 MET A O 1
ATOM 2215 N N . VAL A 1 287 ? 13.82 19.156 13.32 1 87.69 287 VAL A N 1
ATOM 2216 C CA . VAL A 1 287 ? 13.719 20.406 12.57 1 87.69 287 VAL A CA 1
ATOM 2217 C C . VAL A 1 287 ? 12.773 20.219 11.391 1 87.69 287 VAL A C 1
ATOM 2219 O O . VAL A 1 287 ? 11.859 21.031 11.188 1 87.69 287 VAL A O 1
ATOM 2222 N N . LYS A 1 288 ? 12.953 19.219 10.766 1 86.56 288 LYS A N 1
ATOM 2223 C CA . LYS A 1 288 ? 12.094 18.938 9.617 1 86.56 288 LYS A CA 1
ATOM 2224 C C . LYS A 1 288 ? 10.664 18.641 10.062 1 86.56 288 LYS A C 1
ATOM 2226 O O . LYS A 1 288 ? 9.703 19.094 9.445 1 86.56 288 LYS A O 1
ATOM 2231 N N . ALA A 1 289 ? 10.539 17.891 11.062 1 90.44 289 ALA A N 1
ATOM 2232 C CA . ALA A 1 289 ? 9.227 17.531 11.578 1 90.44 289 ALA A CA 1
ATOM 2233 C C . ALA A 1 289 ? 8.422 18.781 11.945 1 90.44 289 ALA A C 1
ATOM 2235 O O . ALA A 1 289 ? 7.242 18.891 11.609 1 90.44 289 ALA A O 1
ATOM 2236 N N . ARG A 1 290 ? 9.102 19.781 12.539 1 89.12 290 ARG A N 1
ATOM 2237 C CA . ARG A 1 290 ? 8.445 21 12.961 1 89.12 290 ARG A CA 1
ATOM 2238 C C . ARG A 1 290 ? 8.023 21.844 11.766 1 89.12 290 ARG A C 1
ATOM 2240 O O . ARG A 1 290 ? 6.98 22.5 11.789 1 89.12 290 ARG A O 1
ATOM 2247 N N . SER A 1 291 ? 8.82 21.719 10.844 1 83.94 291 SER A N 1
ATOM 2248 C CA . SER A 1 291 ? 8.5 22.469 9.633 1 83.94 291 SER A CA 1
ATOM 2249 C C . SER A 1 291 ? 7.305 21.859 8.906 1 83.94 291 SER A C 1
ATOM 2251 O O . SER A 1 291 ? 6.508 22.562 8.297 1 83.94 291 SER A O 1
ATOM 2253 N N . GLU A 1 292 ? 7.152 20.578 9.031 1 84.06 292 GLU A N 1
ATOM 2254 C CA . GLU A 1 292 ? 6.109 19.859 8.328 1 84.06 292 GLU A CA 1
ATOM 2255 C C . GLU A 1 292 ? 4.805 19.844 9.117 1 84.06 292 GLU A C 1
ATOM 2257 O O . GLU A 1 292 ? 3.73 19.609 8.555 1 84.06 292 GLU A O 1
ATOM 2262 N N . SER A 1 293 ? 4.945 20.047 10.375 1 89 293 SER A N 1
ATOM 2263 C CA . SER A 1 293 ? 3.779 20.125 11.25 1 89 293 SER A CA 1
ATOM 2264 C C . SER A 1 293 ? 3.92 21.25 12.273 1 89 293 SER A C 1
ATOM 2266 O O . SER A 1 293 ? 4.047 20.984 13.469 1 89 293 SER A O 1
ATOM 2268 N N . PRO A 1 294 ? 3.732 22.422 11.766 1 87.06 294 PRO A N 1
ATOM 2269 C CA . PRO A 1 294 ? 3.898 23.578 12.648 1 87.06 294 PRO A CA 1
ATOM 2270 C C . PRO A 1 294 ? 2.85 23.625 13.758 1 87.06 294 PRO A C 1
ATOM 2272 O O . PRO A 1 294 ? 3.07 24.266 14.797 1 87.06 294 PRO A O 1
ATOM 2275 N N . SER A 1 295 ? 1.757 23 13.562 1 91.19 295 SER A N 1
ATOM 2276 C CA . SER A 1 295 ? 0.696 23.031 14.562 1 91.19 295 SER A CA 1
ATOM 2277 C C . SER A 1 295 ? 0.994 22.062 15.719 1 91.19 295 SER A C 1
ATOM 2279 O O . SER A 1 295 ? 0.333 22.109 16.75 1 91.19 295 SER A O 1
ATOM 2281 N N . THR A 1 296 ? 2.02 21.234 15.531 1 95.06 296 THR A N 1
ATOM 2282 C CA . THR A 1 296 ? 2.408 20.312 16.594 1 95.06 296 THR A CA 1
ATOM 2283 C C . THR A 1 296 ? 3.258 21.047 17.641 1 95.06 296 THR A C 1
ATOM 2285 O O . THR A 1 296 ? 4.312 21.594 17.312 1 95.06 296 THR A O 1
ATOM 2288 N N . ASP A 1 297 ? 2.797 21 18.844 1 95.62 297 ASP A N 1
ATOM 2289 C CA . ASP A 1 297 ? 3.539 21.641 19.922 1 95.62 297 ASP A CA 1
ATOM 2290 C C . ASP A 1 297 ? 4.633 20.719 20.453 1 95.62 297 ASP A C 1
ATOM 2292 O O . ASP A 1 297 ? 5.691 21.188 20.891 1 95.62 297 ASP A O 1
ATOM 2296 N N . ARG A 1 298 ? 4.332 19.422 20.453 1 95.5 298 ARG A N 1
ATOM 2297 C CA . ARG A 1 298 ? 5.273 18.453 21.016 1 95.5 298 ARG A CA 1
ATOM 2298 C C . ARG A 1 298 ? 5.277 17.172 20.203 1 95.5 298 ARG A C 1
ATOM 2300 O O . ARG A 1 298 ? 4.227 16.703 19.75 1 95.5 298 ARG A O 1
ATOM 2307 N N . PHE A 1 299 ? 6.5 16.672 20.078 1 96.38 299 PHE A N 1
ATOM 2308 C CA . PHE A 1 299 ? 6.684 15.352 19.484 1 96.38 299 PHE A CA 1
ATOM 2309 C C . PHE A 1 299 ? 7.145 14.352 20.547 1 96.38 299 PHE A C 1
ATOM 2311 O O . PHE A 1 299 ? 7.973 14.672 21.391 1 96.38 299 PHE A O 1
ATOM 2318 N N . TYR A 1 300 ? 6.531 13.188 20.516 1 96.56 300 TYR A N 1
ATOM 2319 C CA . TYR A 1 300 ? 6.961 12.109 21.406 1 96.56 300 TYR A CA 1
ATOM 2320 C C . TYR A 1 300 ? 7.211 10.828 20.609 1 96.56 300 TYR A C 1
ATOM 2322 O O . TYR A 1 300 ? 6.633 10.625 19.547 1 96.56 300 TYR A O 1
ATOM 2330 N N . SER A 1 301 ? 8.055 9.977 21.188 1 95.38 301 SER A N 1
ATOM 2331 C CA . SER A 1 301 ? 8.305 8.641 20.641 1 95.38 301 SER A CA 1
ATOM 2332 C C . SER A 1 301 ? 7.453 7.59 21.344 1 95.38 301 SER A C 1
ATOM 2334 O O . SER A 1 301 ? 7.488 7.48 22.578 1 95.38 301 SER A O 1
ATOM 2336 N N . LEU A 1 302 ? 6.77 6.848 20.5 1 96.31 302 LEU A N 1
ATOM 2337 C CA . LEU A 1 302 ? 5.945 5.789 21.078 1 96.31 302 LEU A CA 1
ATOM 2338 C C . LEU A 1 302 ? 6.801 4.773 21.812 1 96.31 302 LEU A C 1
ATOM 2340 O O . LEU A 1 302 ? 6.414 4.289 22.891 1 96.31 302 LEU A O 1
ATOM 2344 N N . THR A 1 303 ? 7.922 4.453 21.266 1 93.12 303 THR A N 1
ATOM 2345 C CA . THR A 1 303 ? 8.844 3.52 21.891 1 93.12 303 THR A CA 1
ATOM 2346 C C . THR A 1 303 ? 9.328 4.059 23.234 1 93.12 303 THR A C 1
ATOM 2348 O O . THR A 1 303 ? 9.367 3.328 24.234 1 93.12 303 THR A O 1
ATOM 2351 N N . ALA A 1 304 ? 9.672 5.293 23.266 1 94.25 304 ALA A N 1
ATOM 2352 C CA . ALA A 1 304 ? 10.133 5.914 24.5 1 94.25 304 ALA A CA 1
ATOM 2353 C C . ALA A 1 304 ? 9.031 5.922 25.562 1 94.25 304 ALA A C 1
ATOM 2355 O O . ALA A 1 304 ? 9.273 5.629 26.734 1 94.25 304 ALA A O 1
ATOM 2356 N N . LEU A 1 305 ? 7.828 6.277 25.141 1 96.56 305 LEU A N 1
ATOM 2357 C CA . LEU A 1 305 ? 6.695 6.305 26.047 1 96.56 305 LEU A CA 1
ATOM 2358 C C . LEU A 1 305 ? 6.391 4.906 26.578 1 96.56 305 LEU A C 1
ATOM 2360 O O . LEU A 1 305 ? 6.012 4.75 27.75 1 96.56 305 LEU A O 1
ATOM 2364 N N . SER A 1 306 ? 6.578 3.91 25.734 1 95.75 306 SER A N 1
ATOM 2365 C CA . SER A 1 306 ? 6.223 2.537 26.078 1 95.75 306 SER A CA 1
ATOM 2366 C C . SER A 1 306 ? 7.137 1.989 27.172 1 95.75 306 SER A C 1
ATOM 2368 O O . SER A 1 306 ? 6.758 1.07 27.906 1 95.75 306 SER A O 1
ATOM 2370 N N . LEU A 1 307 ? 8.273 2.537 27.328 1 95 307 LEU A N 1
ATOM 2371 C CA . LEU A 1 307 ? 9.219 2.098 28.344 1 95 307 LEU A CA 1
ATOM 2372 C C . LEU A 1 307 ? 8.789 2.555 29.734 1 95 307 LEU A C 1
ATOM 2374 O O . LEU A 1 307 ? 9.273 2.037 30.734 1 95 307 LEU A O 1
ATOM 2378 N N . ARG A 1 308 ? 7.926 3.529 29.812 1 96.12 308 ARG A N 1
ATOM 2379 C CA . ARG A 1 308 ? 7.449 4.109 31.062 1 96.12 308 ARG A CA 1
ATOM 2380 C C . ARG A 1 308 ? 8.609 4.652 31.891 1 96.12 308 ARG A C 1
ATOM 2382 O O . ARG A 1 308 ? 8.594 4.574 33.125 1 96.12 308 ARG A O 1
ATOM 2389 N N . ALA A 1 309 ? 9.672 4.969 31.125 1 95.38 309 ALA A N 1
ATOM 2390 C CA . ALA A 1 309 ? 10.875 5.508 31.766 1 95.38 309 ALA A CA 1
ATOM 2391 C C . ALA A 1 309 ? 11.617 6.449 30.812 1 95.38 309 ALA A C 1
ATOM 2393 O O . ALA A 1 309 ? 11.344 6.484 29.625 1 95.38 309 ALA A O 1
ATOM 2394 N N . GLY A 1 310 ? 12.469 7.305 31.453 1 95.06 310 GLY A N 1
ATOM 2395 C CA . GLY A 1 310 ? 13.273 8.211 30.656 1 95.06 310 GLY A CA 1
ATOM 2396 C C . GLY A 1 310 ? 12.711 9.617 30.578 1 95.06 310 GLY A C 1
ATOM 2397 O O . GLY A 1 310 ? 11.625 9.883 31.094 1 95.06 310 GLY A O 1
ATOM 2398 N N . ASP A 1 311 ? 13.453 10.5 29.938 1 94.69 311 ASP A N 1
ATOM 2399 C CA . ASP A 1 311 ? 13.141 11.922 29.922 1 94.69 311 ASP A CA 1
ATOM 2400 C C . ASP A 1 311 ? 11.859 12.195 29.141 1 94.69 311 ASP A C 1
ATOM 2402 O O . ASP A 1 311 ? 11.039 13.031 29.547 1 94.69 311 ASP A O 1
ATOM 2406 N N . GLU A 1 312 ? 11.719 11.523 28.109 1 94.44 312 GLU A N 1
ATOM 2407 C CA . GLU A 1 312 ? 10.555 11.766 27.266 1 94.44 312 GLU A CA 1
ATOM 2408 C C . GLU A 1 312 ? 9.266 11.336 27.969 1 94.44 312 GLU A C 1
ATOM 2410 O O . GLU A 1 312 ? 8.258 12.039 27.922 1 94.44 312 GLU A O 1
ATOM 2415 N N . TYR A 1 313 ? 9.344 10.219 28.578 1 96.81 313 TYR A N 1
ATOM 2416 C CA . TYR A 1 313 ? 8.195 9.75 29.344 1 96.81 313 TYR A CA 1
ATOM 2417 C C . TYR A 1 313 ? 7.891 10.695 30.5 1 96.81 313 TYR A C 1
ATOM 2419 O O . TYR A 1 313 ? 6.73 11.016 30.766 1 96.81 313 TYR A O 1
ATOM 2427 N N . ALA A 1 314 ? 8.906 11.125 31.203 1 96.5 314 ALA A N 1
ATOM 2428 C CA . ALA A 1 314 ? 8.727 12.031 32.344 1 96.5 314 ALA A CA 1
ATOM 2429 C C . ALA A 1 314 ? 8.062 13.328 31.891 1 96.5 314 ALA A C 1
ATOM 2431 O O . ALA A 1 314 ? 7.188 13.852 32.594 1 96.5 314 ALA A O 1
ATOM 2432 N N . ASP A 1 315 ? 8.523 13.836 30.797 1 97 315 ASP A N 1
ATOM 2433 C CA . ASP A 1 315 ? 7.934 15.062 30.281 1 97 315 ASP A CA 1
ATOM 2434 C C . ASP A 1 315 ? 6.465 14.852 29.922 1 97 315 ASP A C 1
ATOM 2436 O O . ASP A 1 315 ? 5.613 15.672 30.266 1 97 315 ASP A O 1
ATOM 2440 N N . PHE A 1 316 ? 6.199 13.766 29.219 1 97.12 316 PHE A N 1
ATOM 2441 C CA . PHE A 1 316 ? 4.836 13.406 28.844 1 97.12 316 PHE A CA 1
ATOM 2442 C C . PHE A 1 316 ? 3.941 13.297 30.062 1 97.12 316 PHE A C 1
ATOM 2444 O O . PHE A 1 316 ? 2.844 13.852 30.094 1 97.12 316 PHE A O 1
ATOM 2451 N N . ARG A 1 317 ? 4.457 12.586 31.016 1 96.81 317 ARG A N 1
ATOM 2452 C CA . ARG A 1 317 ? 3.732 12.398 32.25 1 96.81 317 ARG A CA 1
ATOM 2453 C C . ARG A 1 317 ? 3.445 13.734 32.938 1 96.81 317 ARG A C 1
ATOM 2455 O O . ARG A 1 317 ? 2.311 14 33.344 1 96.81 317 ARG A O 1
ATOM 2462 N N . ARG A 1 318 ? 4.414 14.578 33.062 1 95.69 318 ARG A N 1
ATOM 2463 C CA . ARG A 1 318 ? 4.25 15.875 33.719 1 95.69 318 ARG A CA 1
ATOM 2464 C C . ARG A 1 318 ? 3.203 16.719 33 1 95.69 318 ARG A C 1
ATOM 2466 O O . ARG A 1 318 ? 2.389 17.391 33.625 1 95.69 318 ARG A O 1
ATOM 2473 N N . ARG A 1 319 ? 3.217 16.641 31.75 1 95.88 319 ARG A N 1
ATOM 2474 C CA . ARG A 1 319 ? 2.299 17.469 30.969 1 95.88 319 ARG A CA 1
ATOM 2475 C C . ARG A 1 319 ? 0.871 16.938 31.078 1 95.88 319 ARG A C 1
ATOM 2477 O O . ARG A 1 319 ? -0.08 17.719 31.141 1 95.88 319 ARG A O 1
ATOM 2484 N N . VAL A 1 320 ? 0.759 15.641 31 1 95.81 320 VAL A N 1
ATOM 2485 C CA . VAL A 1 320 ? -0.567 15.055 31.172 1 95.81 320 VAL A CA 1
ATOM 2486 C C . VAL A 1 320 ? -1.145 15.453 32.531 1 95.81 320 VAL A C 1
ATOM 2488 O O . VAL A 1 320 ? -2.293 15.891 32.594 1 95.81 320 VAL A O 1
ATOM 2491 N N . LEU A 1 321 ? -0.348 15.367 33.531 1 94.69 321 LEU A N 1
ATOM 2492 C CA . LEU A 1 321 ? -0.797 15.719 34.875 1 94.69 321 LEU A CA 1
ATOM 2493 C C . LEU A 1 321 ? -1.144 17.203 34.969 1 94.69 321 LEU A C 1
ATOM 2495 O O . LEU A 1 321 ? -2.145 17.578 35.594 1 94.69 321 LEU A O 1
ATOM 2499 N N . SER A 1 322 ? -0.325 18 34.344 1 92.31 322 SER A N 1
ATOM 2500 C CA . SER A 1 322 ? -0.534 19.438 34.344 1 92.31 322 SER A CA 1
ATOM 2501 C C . SER A 1 322 ? -1.824 19.812 33.625 1 92.31 322 SER A C 1
ATOM 2503 O O . SER A 1 322 ? -2.645 20.562 34.156 1 92.31 322 SER A O 1
ATOM 2505 N N . LEU A 1 323 ? -2.051 19.219 32.5 1 91.69 323 LEU A N 1
ATOM 2506 C CA . LEU A 1 323 ? -3.154 19.609 31.641 1 91.69 323 LEU A CA 1
ATOM 2507 C C . LEU A 1 323 ? -4.477 19.031 32.156 1 91.69 323 LEU A C 1
ATOM 2509 O O . LEU A 1 323 ? -5.547 19.531 31.781 1 91.69 323 LEU A O 1
ATOM 2513 N N . THR A 1 324 ? -4.348 18 32.938 1 91.12 324 THR A N 1
ATOM 2514 C CA . THR A 1 324 ? -5.547 17.438 33.562 1 91.12 324 THR A CA 1
ATOM 2515 C C . THR A 1 324 ? -5.727 18 34.969 1 91.12 324 THR A C 1
ATOM 2517 O O . THR A 1 324 ? -6.664 17.609 35.688 1 91.12 324 THR A O 1
ATOM 2520 N N . ALA A 1 325 ? -4.867 18.797 35.438 1 90.25 325 ALA A N 1
ATOM 2521 C CA . ALA A 1 325 ? -4.918 19.438 36.75 1 90.25 325 ALA A CA 1
ATOM 2522 C C . ALA A 1 325 ? -4.977 18.406 37.844 1 90.25 325 ALA A C 1
ATOM 2524 O O . ALA A 1 325 ? -5.828 18.484 38.75 1 90.25 325 ALA A O 1
ATOM 2525 N N . ILE A 1 326 ? -4.129 17.453 37.688 1 90.5 326 ILE A N 1
ATOM 2526 C CA . ILE A 1 326 ? -4.004 16.391 38.688 1 90.5 326 ILE A CA 1
ATOM 2527 C C . ILE A 1 326 ? -2.645 16.484 39.375 1 90.5 326 ILE A C 1
ATOM 2529 O O . ILE A 1 326 ? -1.624 16.703 38.719 1 90.5 326 ILE A O 1
ATOM 2533 N N . PRO A 1 327 ? -2.676 16.422 40.75 1 85.81 327 PRO A N 1
ATOM 2534 C CA . PRO A 1 327 ? -1.381 16.406 41.438 1 85.81 327 PRO A CA 1
ATOM 2535 C C . PRO A 1 327 ? -0.59 15.133 41.156 1 85.81 327 PRO A C 1
ATOM 2537 O O . PRO A 1 327 ? -1.176 14.094 40.812 1 85.81 327 PRO A O 1
ATOM 2540 N N . ALA A 1 328 ? 0.765 15.266 41.219 1 82.06 328 ALA A N 1
ATOM 2541 C CA . ALA A 1 328 ? 1.601 14.086 41.062 1 82.06 328 ALA A CA 1
ATOM 2542 C C . ALA A 1 328 ? 1.346 13.078 42.188 1 82.06 328 ALA A C 1
ATOM 2544 O O . ALA A 1 328 ? 0.979 13.453 43.312 1 82.06 328 ALA A O 1
ATOM 2545 N N . ARG A 1 329 ? 1.281 11.773 41.844 1 67.25 329 ARG A N 1
ATOM 2546 C CA . ARG A 1 329 ? 1.091 10.75 42.875 1 67.25 329 ARG A CA 1
ATOM 2547 C C . ARG A 1 329 ? 2 10.992 44.062 1 67.25 329 ARG A C 1
ATOM 2549 O O . ARG A 1 329 ? 3.195 11.25 43.906 1 67.25 329 ARG A O 1
ATOM 2556 N N . PRO A 1 330 ? 1.336 11.156 45.25 1 57.59 330 PRO A N 1
ATOM 2557 C CA . PRO A 1 330 ? 2.191 11.289 46.406 1 57.59 330 PRO A CA 1
ATOM 2558 C C . PRO A 1 330 ? 3.238 10.188 46.531 1 57.59 330 PRO A C 1
ATOM 2560 O O . PRO A 1 330 ? 2.984 9.047 46.094 1 57.59 330 PRO A O 1
ATOM 2563 N N . ALA A 1 331 ? 4.539 10.555 46.469 1 48.56 331 ALA A N 1
ATOM 2564 C CA . ALA A 1 331 ? 5.547 9.555 46.812 1 48.56 331 ALA A CA 1
ATOM 2565 C C . ALA A 1 331 ? 5.133 8.773 48.062 1 48.56 331 ALA A C 1
ATOM 2567 O O . ALA A 1 331 ? 4.414 9.297 48.906 1 48.56 331 ALA A O 1
ATOM 2568 N N . ASN A 1 332 ? 4.816 7.445 47.969 1 38.94 332 ASN A N 1
ATOM 2569 C CA . ASN A 1 332 ? 4.648 6.805 49.281 1 38.94 332 ASN A CA 1
ATOM 2570 C C . ASN A 1 332 ? 5.527 7.457 50.344 1 38.94 332 ASN A C 1
ATOM 2572 O O . ASN A 1 332 ? 6.738 7.586 50.156 1 38.94 332 ASN A O 1
ATOM 2576 N N . PRO A 1 333 ? 4.957 7.883 51.531 1 37.16 333 PRO A N 1
ATOM 2577 C CA . PRO A 1 333 ? 5.828 8.195 52.656 1 37.16 333 PRO A CA 1
ATOM 2578 C C . PRO A 1 333 ? 6.777 7.051 53.031 1 37.16 333 PRO A C 1
ATOM 2580 O O . PRO A 1 333 ? 6.465 5.887 52.75 1 37.16 333 PRO A O 1
ATOM 2583 N N . MET B 1 1 ? -34.875 -3.305 -25.312 1 26.84 1 MET B N 1
ATOM 2584 C CA . MET B 1 1 ? -34.062 -2.258 -24.703 1 26.84 1 MET B CA 1
ATOM 2585 C C . MET B 1 1 ? -33.406 -2.742 -23.406 1 26.84 1 MET B C 1
ATOM 2587 O O . MET B 1 1 ? -34.094 -2.977 -22.422 1 26.84 1 MET B O 1
ATOM 2591 N N . THR B 1 2 ? -32.344 -3.613 -23.391 1 40 2 THR B N 1
ATOM 2592 C CA . THR B 1 2 ? -31.781 -4.34 -22.25 1 40 2 THR B CA 1
ATOM 2593 C C . THR B 1 2 ? -31.438 -3.385 -21.125 1 40 2 THR B C 1
ATOM 2595 O O . THR B 1 2 ? -30.781 -2.361 -21.344 1 40 2 THR B O 1
ATOM 2598 N N . THR B 1 3 ? -32.25 -3.223 -20.25 1 49.44 3 THR B N 1
ATOM 2599 C CA . THR B 1 3 ? -32.094 -2.301 -19.125 1 49.44 3 THR B CA 1
ATOM 2600 C C . THR B 1 3 ? -30.641 -2.264 -18.641 1 49.44 3 THR B C 1
ATOM 2602 O O . THR B 1 3 ? -30.031 -3.309 -18.406 1 49.44 3 THR B O 1
ATOM 2605 N N . PRO B 1 4 ? -30.031 -1.146 -18.891 1 59.59 4 PRO B N 1
ATOM 2606 C CA . PRO B 1 4 ? -28.625 -0.996 -18.484 1 59.59 4 PRO B CA 1
ATOM 2607 C C . PRO B 1 4 ? -28.344 -1.563 -17.094 1 59.59 4 PRO B C 1
ATOM 2609 O O . PRO B 1 4 ? -29.188 -1.44 -16.203 1 59.59 4 PRO B O 1
ATOM 2612 N N . ASN B 1 5 ? -27.578 -2.596 -17.016 1 67.12 5 ASN B N 1
ATOM 2613 C CA . ASN B 1 5 ? -27.172 -3.221 -15.758 1 67.12 5 ASN B CA 1
ATOM 2614 C C . ASN B 1 5 ? -26.844 -2.178 -14.695 1 67.12 5 ASN B C 1
ATOM 2616 O O . ASN B 1 5 ? -26.094 -1.236 -14.953 1 67.12 5 ASN B O 1
ATOM 2620 N N . LYS B 1 6 ? -27.562 -2.236 -13.703 1 82.81 6 LYS B N 1
ATOM 2621 C CA . LYS B 1 6 ? -27.5 -1.333 -12.562 1 82.81 6 LYS B CA 1
ATOM 2622 C C . LYS B 1 6 ? -26.078 -1.305 -11.977 1 82.81 6 LYS B C 1
ATOM 2624 O O . LYS B 1 6 ? -25.641 -0.274 -11.469 1 82.81 6 LYS B O 1
ATOM 2629 N N . ILE B 1 7 ? -25.375 -2.463 -12.234 1 91.06 7 ILE B N 1
ATOM 2630 C CA . ILE B 1 7 ? -24.047 -2.611 -11.648 1 91.06 7 ILE B CA 1
ATOM 2631 C C . ILE B 1 7 ? -23 -2.709 -12.758 1 91.06 7 ILE B C 1
ATOM 2633 O O . ILE B 1 7 ? -23.156 -3.479 -13.703 1 91.06 7 ILE B O 1
ATOM 2637 N N . ASN B 1 8 ? -22.031 -1.844 -12.688 1 89.56 8 ASN B N 1
ATOM 2638 C CA . ASN B 1 8 ? -20.938 -1.851 -13.641 1 89.56 8 ASN B CA 1
ATOM 2639 C C . ASN B 1 8 ? -19.594 -1.706 -12.945 1 89.56 8 ASN B C 1
ATOM 2641 O O . ASN B 1 8 ? -19.453 -0.903 -12.023 1 89.56 8 ASN B O 1
ATOM 2645 N N . 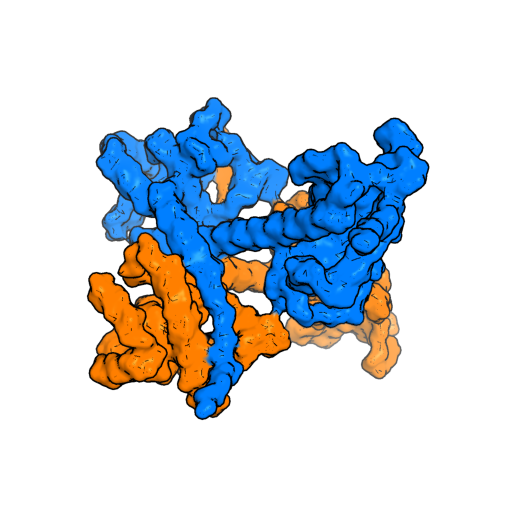PHE B 1 9 ? -18.656 -2.557 -13.375 1 91.69 9 PHE B N 1
ATOM 2646 C CA . PHE B 1 9 ? -17.312 -2.48 -12.828 1 91.69 9 PHE B CA 1
ATOM 2647 C C . PHE B 1 9 ? -16.328 -1.928 -13.867 1 91.69 9 PHE B C 1
ATOM 2649 O O . PHE B 1 9 ? -16.484 -2.186 -15.062 1 91.69 9 PHE B O 1
ATOM 2656 N N . PRO B 1 10 ? -15.352 -1.143 -13.43 1 87.75 10 PRO B N 1
ATOM 2657 C CA . PRO B 1 10 ? -14.289 -0.743 -14.367 1 87.75 10 PRO B CA 1
ATOM 2658 C C . PRO B 1 10 ? -13.484 -1.93 -14.883 1 87.75 10 PRO B C 1
ATOM 2660 O O . PRO B 1 10 ? -13.391 -2.961 -14.211 1 87.75 10 PRO B O 1
ATOM 2663 N N . PRO B 1 11 ? -12.938 -1.768 -16.031 1 89.62 11 PRO B N 1
ATOM 2664 C CA . PRO B 1 11 ? -12.086 -2.85 -16.547 1 89.62 11 PRO B CA 1
ATOM 2665 C C . PRO B 1 11 ? -10.898 -3.145 -15.633 1 89.62 11 PRO B C 1
ATOM 2667 O O . PRO B 1 11 ? -10.359 -2.232 -15 1 89.62 11 PRO B O 1
ATOM 2670 N N . PRO B 1 12 ? -10.547 -4.41 -15.586 1 93.44 12 PRO B N 1
ATOM 2671 C CA . PRO B 1 12 ? -9.461 -4.812 -14.688 1 93.44 12 PRO B CA 1
ATOM 2672 C C . PRO B 1 12 ? -8.078 -4.59 -15.297 1 93.44 12 PRO B C 1
ATOM 2674 O O . PRO B 1 12 ? -7.273 -5.52 -15.375 1 93.44 12 PRO B O 1
ATOM 2677 N N . LYS B 1 13 ? -7.785 -3.377 -15.648 1 90.56 13 LYS B N 1
ATOM 2678 C CA . LYS B 1 13 ? -6.543 -3.029 -16.328 1 90.56 13 LYS B CA 1
ATOM 2679 C C . LYS B 1 13 ? -5.328 -3.334 -15.461 1 90.56 13 LYS B C 1
ATOM 2681 O O . LYS B 1 13 ? -4.312 -3.832 -15.945 1 90.56 13 LYS B O 1
ATOM 2686 N N . LEU B 1 14 ? -5.488 -3.004 -14.258 1 91.19 14 LEU B N 1
ATOM 2687 C CA . LEU B 1 14 ? -4.387 -3.238 -13.328 1 91.19 14 LEU B CA 1
ATOM 2688 C C . LEU B 1 14 ? -4.039 -4.723 -13.258 1 91.19 14 LEU B C 1
ATOM 2690 O O . LEU B 1 14 ? -2.861 -5.09 -13.258 1 91.19 14 LEU B O 1
ATOM 2694 N N . GLN B 1 15 ? -5.035 -5.566 -13.25 1 95.38 15 GLN B N 1
ATOM 2695 C CA . GLN B 1 15 ? -4.824 -7.004 -13.172 1 95.38 15 GLN B CA 1
ATOM 2696 C C . GLN B 1 15 ? -4.191 -7.543 -14.453 1 95.38 15 GLN B C 1
ATOM 2698 O O . GLN B 1 15 ? -3.373 -8.461 -14.406 1 95.38 15 GLN B O 1
ATOM 2703 N N . ILE B 1 16 ? -4.605 -7.016 -15.516 1 95.56 16 ILE B N 1
ATOM 2704 C CA . ILE B 1 16 ? -4.004 -7.398 -16.781 1 95.56 16 ILE B CA 1
ATOM 2705 C C . ILE B 1 16 ? -2.516 -7.059 -16.781 1 95.56 16 ILE B C 1
ATOM 2707 O O . ILE B 1 16 ? -1.675 -7.902 -17.094 1 95.56 16 ILE B O 1
ATOM 2711 N N . ASP B 1 17 ? -2.199 -5.855 -16.344 1 94.25 17 ASP B N 1
ATOM 2712 C CA . ASP B 1 17 ? -0.808 -5.426 -16.25 1 94.25 17 ASP B CA 1
ATOM 2713 C C . ASP B 1 17 ? -0.027 -6.309 -15.281 1 94.25 17 ASP B C 1
ATOM 2715 O O . ASP B 1 17 ? 1.127 -6.656 -15.539 1 94.25 17 ASP B O 1
ATOM 2719 N N . PHE B 1 18 ? -0.667 -6.672 -14.219 1 96.19 18 PHE B N 1
ATOM 2720 C CA . PHE B 1 18 ? -0.018 -7.488 -13.195 1 96.19 18 PHE B CA 1
ATOM 2721 C C . PHE B 1 18 ? 0.259 -8.891 -13.727 1 96.19 18 PHE B C 1
ATOM 2723 O O . PHE B 1 18 ? 1.264 -9.508 -13.359 1 96.19 18 PHE B O 1
ATOM 2730 N N . ALA B 1 19 ? -0.631 -9.375 -14.562 1 96.25 19 ALA B N 1
ATOM 2731 C CA . ALA B 1 19 ? -0.411 -10.695 -15.148 1 96.25 19 ALA B CA 1
ATOM 2732 C C . ALA B 1 19 ? 0.869 -10.719 -15.977 1 96.25 19 ALA B C 1
ATOM 2734 O O . ALA B 1 19 ? 1.675 -11.641 -15.867 1 96.25 19 ALA B O 1
ATOM 2735 N N . PHE B 1 20 ? 1.058 -9.727 -16.719 1 95.06 20 PHE B N 1
ATOM 2736 C CA . PHE B 1 20 ? 2.256 -9.641 -17.531 1 95.06 20 PHE B CA 1
ATOM 2737 C C . PHE B 1 20 ? 3.494 -9.43 -16.672 1 95.06 20 PHE B C 1
ATOM 2739 O O . PHE B 1 20 ? 4.531 -10.062 -16.906 1 95.06 20 PHE B O 1
ATOM 2746 N N . ALA B 1 21 ? 3.393 -8.516 -15.711 1 95.19 21 ALA B N 1
ATOM 2747 C CA . ALA B 1 21 ? 4.508 -8.266 -14.797 1 95.19 21 ALA B CA 1
ATOM 2748 C C . ALA B 1 21 ? 4.879 -9.531 -14.031 1 95.19 21 ALA B C 1
ATOM 2750 O O . ALA B 1 21 ? 6.062 -9.812 -13.82 1 95.19 21 ALA B O 1
ATOM 2751 N N . LEU B 1 22 ? 3.893 -10.258 -13.633 1 95.31 22 LEU B N 1
ATOM 2752 C CA . LEU B 1 22 ? 4.102 -11.477 -12.859 1 95.31 22 LEU B CA 1
ATOM 2753 C C . LEU B 1 22 ? 4.891 -12.5 -13.672 1 95.31 22 LEU B C 1
ATOM 2755 O O . LEU B 1 22 ? 5.762 -13.188 -13.133 1 95.31 22 LEU B O 1
ATOM 2759 N N . LYS B 1 23 ? 4.555 -12.656 -14.898 1 93.06 23 LYS B N 1
ATOM 2760 C CA . LYS B 1 23 ? 5.289 -13.578 -15.758 1 93.06 23 LYS B CA 1
ATOM 2761 C C . LYS B 1 23 ? 6.777 -13.25 -15.773 1 93.06 23 LYS B C 1
ATOM 2763 O O . LYS B 1 23 ? 7.617 -14.141 -15.633 1 93.06 23 LYS B O 1
ATOM 2768 N N . ARG B 1 24 ? 7.062 -12.023 -15.828 1 91.31 24 ARG B N 1
ATOM 2769 C CA . ARG B 1 24 ? 8.453 -11.586 -15.812 1 91.31 24 ARG B CA 1
ATOM 2770 C C . ARG B 1 24 ? 9.086 -11.805 -14.438 1 91.31 24 ARG B C 1
ATOM 2772 O O . ARG B 1 24 ? 10.211 -12.297 -14.336 1 91.31 24 ARG B O 1
ATOM 2779 N N . PHE B 1 25 ? 8.359 -11.477 -13.445 1 93 25 PHE B N 1
ATOM 2780 C CA . PHE B 1 25 ? 8.852 -11.633 -12.078 1 93 25 PHE B CA 1
ATOM 2781 C C . PHE B 1 25 ? 9.172 -13.086 -11.773 1 93 25 PHE B C 1
ATOM 2783 O O . PHE B 1 25 ? 10.188 -13.391 -11.148 1 93 25 PHE B O 1
ATOM 2790 N N . ARG B 1 26 ? 8.336 -13.961 -12.203 1 94.5 26 ARG B N 1
ATOM 2791 C CA . ARG B 1 26 ? 8.539 -15.383 -11.93 1 94.5 26 ARG B CA 1
ATOM 2792 C C . ARG B 1 26 ? 9.805 -15.891 -12.609 1 94.5 26 ARG B C 1
ATOM 2794 O O . ARG B 1 26 ? 10.547 -16.688 -12.031 1 94.5 26 ARG B O 1
ATOM 2801 N N . ALA B 1 27 ? 10.039 -15.367 -13.734 1 93.44 27 ALA B N 1
ATOM 2802 C CA . ALA B 1 27 ? 11.172 -15.852 -14.523 1 93.44 27 ALA B CA 1
ATOM 2803 C C . ALA B 1 27 ? 12.492 -15.336 -13.961 1 93.44 27 ALA B C 1
ATOM 2805 O O . ALA B 1 27 ? 13.531 -15.992 -14.086 1 93.44 27 ALA B O 1
ATOM 2806 N N . VAL B 1 28 ? 12.406 -14.242 -13.195 1 95.44 28 VAL B N 1
ATOM 2807 C CA . VAL B 1 28 ? 13.664 -13.586 -12.844 1 95.44 28 VAL B CA 1
ATOM 2808 C C . VAL B 1 28 ? 13.867 -13.648 -11.336 1 95.44 28 VAL B C 1
ATOM 2810 O O . VAL B 1 28 ? 14.992 -13.867 -10.867 1 95.44 28 VAL B O 1
ATOM 2813 N N . TYR B 1 29 ? 12.781 -13.492 -10.57 1 95.31 29 TYR B N 1
ATOM 2814 C CA . TYR B 1 29 ? 12.992 -13.172 -9.164 1 95.31 29 TYR B CA 1
ATOM 2815 C C . TYR B 1 29 ? 12.375 -14.242 -8.266 1 95.31 29 TYR B C 1
ATOM 2817 O O . TYR B 1 29 ? 12.68 -14.305 -7.07 1 95.31 29 TYR B O 1
ATOM 2825 N N . LEU B 1 30 ? 11.547 -15.102 -8.75 1 97.19 30 LEU B N 1
ATOM 2826 C CA . LEU B 1 30 ? 10.758 -15.914 -7.836 1 97.19 30 LEU B CA 1
ATOM 2827 C C . LEU B 1 30 ? 11.242 -17.359 -7.84 1 97.19 30 LEU B C 1
ATOM 2829 O O . LEU B 1 30 ? 12.367 -17.641 -8.258 1 97.19 30 LEU B O 1
ATOM 2833 N N . GLN B 1 31 ? 10.492 -18.156 -7.211 1 97.19 31 GLN B N 1
ATOM 2834 C CA . GLN B 1 31 ? 10.883 -19.547 -6.93 1 97.19 31 GLN B CA 1
ATOM 2835 C C . GLN B 1 31 ? 11.234 -20.281 -8.211 1 97.19 31 GLN B C 1
ATOM 2837 O O . GLN B 1 31 ? 12.148 -21.109 -8.227 1 97.19 31 GLN B O 1
ATOM 2842 N N . SER B 1 32 ? 10.508 -19.953 -9.312 1 96.44 32 SER B N 1
ATOM 2843 C CA . SER B 1 32 ? 10.812 -20.594 -10.594 1 96.44 32 SER B CA 1
ATOM 2844 C C . SER B 1 32 ? 12.242 -20.281 -11.031 1 96.44 32 SER B C 1
ATOM 2846 O O . SER B 1 32 ? 12.938 -21.172 -11.531 1 96.44 32 SER B O 1
ATOM 2848 N N . ALA B 1 33 ? 12.641 -19.078 -10.852 1 97.56 33 ALA B N 1
ATOM 2849 C CA . ALA B 1 33 ? 14.008 -18.688 -11.195 1 97.56 33 ALA B CA 1
ATOM 2850 C C . ALA B 1 33 ? 15.023 -19.406 -10.32 1 97.56 33 ALA B C 1
ATOM 2852 O O . ALA B 1 33 ? 16.078 -19.812 -10.805 1 97.56 33 ALA B O 1
ATOM 2853 N N . LEU B 1 34 ? 14.695 -19.547 -9.062 1 98.38 34 LEU B N 1
ATOM 2854 C CA . LEU B 1 34 ? 15.57 -20.266 -8.141 1 98.38 34 LEU B CA 1
ATOM 2855 C C . LEU B 1 34 ? 15.727 -21.719 -8.578 1 98.38 34 LEU B C 1
ATOM 2857 O O . LEU B 1 34 ? 16.844 -22.234 -8.664 1 98.38 34 LEU B O 1
ATOM 2861 N N . LEU B 1 35 ? 14.641 -22.406 -8.867 1 97.88 35 LEU B N 1
ATOM 2862 C CA . LEU B 1 35 ? 14.656 -23.812 -9.258 1 97.88 35 LEU B CA 1
ATOM 2863 C C . LEU B 1 35 ? 15.438 -24 -10.555 1 97.88 35 LEU B C 1
ATOM 2865 O O . LEU B 1 35 ? 16.219 -24.953 -10.672 1 97.88 35 LEU B O 1
ATOM 2869 N N . GLU B 1 36 ? 15.25 -23.062 -11.461 1 97.56 36 GLU B N 1
ATOM 2870 C CA . GLU B 1 36 ? 15.984 -23.125 -12.719 1 97.56 36 GLU B CA 1
ATOM 2871 C C . GLU B 1 36 ? 17.484 -22.953 -12.492 1 97.56 36 GLU B C 1
ATOM 2873 O O . GLU B 1 36 ? 18.297 -23.641 -13.117 1 97.56 36 GLU B O 1
ATOM 2878 N N . THR B 1 37 ? 17.828 -22.078 -11.641 1 98.06 37 THR B N 1
ATOM 2879 C CA . THR B 1 37 ? 19.219 -21.812 -11.328 1 98.06 37 THR B CA 1
ATOM 2880 C C . THR B 1 37 ? 19.859 -23.047 -10.68 1 98.06 37 THR B C 1
ATOM 2882 O O . THR B 1 37 ? 20.953 -23.453 -11.062 1 98.06 37 THR B O 1
ATOM 2885 N N . VAL B 1 38 ? 19.172 -23.656 -9.758 1 97.94 38 VAL B N 1
ATOM 2886 C CA . VAL B 1 38 ? 19.688 -24.781 -9 1 97.94 38 VAL B CA 1
ATOM 2887 C C . VAL B 1 38 ? 19.891 -25.984 -9.922 1 97.94 38 VAL B C 1
ATOM 2889 O O . VAL B 1 38 ? 20.812 -26.781 -9.727 1 97.94 38 VAL B O 1
ATOM 2892 N N . ARG B 1 39 ? 19.031 -26.078 -10.891 1 96.94 39 ARG B N 1
ATOM 2893 C CA . ARG B 1 39 ? 19.125 -27.156 -11.859 1 96.94 39 ARG B CA 1
ATOM 2894 C C . ARG B 1 39 ? 20.516 -27.25 -12.461 1 96.94 39 ARG B C 1
ATOM 2896 O O . ARG B 1 39 ? 21.016 -28.359 -12.727 1 96.94 39 ARG B O 1
ATOM 2903 N N . ASP B 1 40 ? 21.188 -26.156 -12.609 1 96.31 40 ASP B N 1
ATOM 2904 C CA . ASP B 1 40 ? 22.469 -26.109 -13.32 1 96.31 40 ASP B CA 1
ATOM 2905 C C . ASP B 1 40 ? 23.625 -25.938 -12.344 1 96.31 40 ASP B C 1
ATOM 2907 O O . ASP B 1 40 ? 24.781 -25.797 -12.766 1 96.31 40 ASP B O 1
ATOM 2911 N N . MET B 1 41 ? 23.359 -26.016 -11.086 1 97.38 41 MET B N 1
ATOM 2912 C CA . MET B 1 41 ? 24.391 -25.797 -10.078 1 97.38 41 MET B CA 1
ATOM 2913 C C . MET B 1 41 ? 25.016 -27.109 -9.641 1 97.38 41 MET B C 1
ATOM 2915 O O . MET B 1 41 ? 24.438 -28.172 -9.859 1 97.38 41 MET B O 1
ATOM 2919 N N . ASP B 1 42 ? 26.219 -26.984 -9.062 1 97.75 42 ASP B N 1
ATOM 2920 C CA . ASP B 1 42 ? 26.812 -28.109 -8.352 1 97.75 42 ASP B CA 1
ATOM 2921 C C . ASP B 1 42 ? 26.125 -28.344 -7.004 1 97.75 42 ASP B C 1
ATOM 2923 O O . ASP B 1 42 ? 26.391 -27.609 -6.043 1 97.75 42 ASP B O 1
ATOM 2927 N N . ILE B 1 43 ? 25.406 -29.406 -6.938 1 97.69 43 ILE B N 1
ATOM 2928 C CA . ILE B 1 43 ? 24.547 -29.672 -5.785 1 97.69 43 ILE B CA 1
ATOM 2929 C C . ILE B 1 43 ? 25.391 -29.984 -4.559 1 97.69 43 ILE B C 1
ATOM 2931 O O . ILE B 1 43 ? 25.047 -29.609 -3.439 1 97.69 43 ILE B O 1
ATOM 2935 N N . ALA B 1 44 ? 26.438 -30.641 -4.781 1 97.62 44 ALA B N 1
ATOM 2936 C CA . ALA B 1 44 ? 27.312 -30.953 -3.658 1 97.62 44 ALA B CA 1
ATOM 2937 C C . ALA B 1 44 ? 27.875 -29.688 -3.023 1 97.62 44 ALA B C 1
ATOM 2939 O O . ALA B 1 44 ? 27.922 -29.562 -1.798 1 97.62 44 ALA B O 1
ATOM 2940 N N . GLU B 1 45 ? 28.25 -28.797 -3.879 1 97.38 45 GLU B N 1
ATOM 2941 C CA . GLU B 1 45 ? 28.766 -27.516 -3.381 1 97.38 45 GLU B CA 1
ATOM 2942 C C . GLU B 1 45 ? 27.656 -26.734 -2.684 1 97.38 45 GLU B C 1
ATOM 2944 O O . GLU B 1 45 ? 27.891 -26.109 -1.645 1 97.38 45 GLU B O 1
ATOM 2949 N N . LEU B 1 46 ? 26.516 -26.719 -3.26 1 98.19 46 LEU B N 1
ATOM 2950 C CA . LEU B 1 46 ? 25.375 -26.047 -2.656 1 98.19 46 LEU B CA 1
ATOM 2951 C C . LEU B 1 46 ? 25.078 -26.625 -1.274 1 98.19 46 LEU B C 1
ATOM 2953 O O . LEU B 1 46 ? 24.906 -25.875 -0.312 1 98.19 46 LEU B O 1
ATOM 2957 N N . ASP B 1 47 ? 25.156 -27.938 -1.159 1 98.06 47 ASP B N 1
ATOM 2958 C CA . ASP B 1 47 ? 24.875 -28.594 0.109 1 98.06 47 ASP B CA 1
ATOM 2959 C C . ASP B 1 47 ? 25.938 -28.281 1.154 1 98.06 47 ASP B C 1
ATOM 2961 O O . ASP B 1 47 ? 25.625 -28.109 2.334 1 98.06 47 ASP B O 1
ATOM 2965 N N . ARG B 1 48 ? 27.047 -28.188 0.73 1 98.19 48 ARG B N 1
ATOM 2966 C CA . ARG B 1 48 ? 28.141 -27.844 1.635 1 98.19 48 ARG B CA 1
ATOM 2967 C C . ARG B 1 48 ? 27.938 -26.438 2.219 1 98.19 48 ARG B C 1
ATOM 2969 O O . ARG B 1 48 ? 28.109 -26.234 3.422 1 98.19 48 ARG B O 1
ATOM 2976 N N . GLN B 1 49 ? 27.594 -25.5 1.362 1 98.31 49 GLN B N 1
ATOM 2977 C CA . GLN B 1 49 ? 27.375 -24.141 1.841 1 98.31 49 GLN B CA 1
ATOM 2978 C C . GLN B 1 49 ? 26.156 -24.062 2.746 1 98.31 49 GLN B C 1
ATOM 2980 O O . GLN B 1 49 ? 26.172 -23.344 3.754 1 98.31 49 GLN B O 1
ATOM 2985 N N . LEU B 1 50 ? 25.156 -24.797 2.395 1 98.62 50 LEU B N 1
ATOM 2986 C CA . LEU B 1 50 ? 23.969 -24.812 3.244 1 98.62 50 LEU B CA 1
ATOM 2987 C C . LEU B 1 50 ? 24.297 -25.328 4.637 1 98.62 50 LEU B C 1
ATOM 2989 O O . LEU B 1 50 ? 23.844 -24.781 5.641 1 98.62 50 LEU B O 1
ATOM 2993 N N . SER B 1 51 ? 25.156 -26.328 4.695 1 98.12 51 SER B N 1
ATOM 2994 C CA . SER B 1 51 ? 25.562 -26.906 5.977 1 98.12 51 SER B CA 1
ATOM 2995 C C . SER B 1 51 ? 26.391 -25.922 6.789 1 98.12 51 SER B C 1
ATOM 2997 O O . SER B 1 51 ? 26.344 -25.938 8.023 1 98.12 51 SER B O 1
ATOM 2999 N N . LYS B 1 52 ? 27.031 -25.062 6.117 1 97.75 52 LYS B N 1
ATOM 3000 C CA . LYS B 1 52 ? 27.906 -24.078 6.77 1 97.75 52 LYS B CA 1
ATOM 3001 C C . LYS B 1 52 ? 27.094 -22.906 7.309 1 97.75 52 LYS B C 1
ATOM 3003 O O . LYS B 1 52 ? 27.359 -22.406 8.398 1 97.75 52 LYS B O 1
ATOM 3008 N N . TYR B 1 53 ? 26.031 -22.484 6.59 1 98.19 53 TYR B N 1
ATOM 3009 C CA . TYR B 1 53 ? 25.359 -21.219 6.883 1 98.19 53 TYR B CA 1
ATOM 3010 C C . TYR B 1 53 ? 24.094 -21.453 7.68 1 98.19 53 TYR B C 1
ATOM 3012 O O . TYR B 1 53 ? 23.625 -20.562 8.391 1 98.19 53 TYR B O 1
ATOM 3020 N N . VAL B 1 54 ? 23.5 -22.641 7.562 1 98.56 54 VAL B N 1
ATOM 3021 C CA . VAL B 1 54 ? 22.188 -22.906 8.133 1 98.56 54 VAL B CA 1
ATOM 3022 C C . VAL B 1 54 ? 22.328 -23.766 9.383 1 98.56 54 VAL B C 1
ATOM 3024 O O . VAL B 1 54 ? 23.031 -24.781 9.367 1 98.56 54 VAL B O 1
ATOM 3027 N N . PRO B 1 55 ? 21.672 -23.391 10.461 1 98.12 55 PRO B N 1
ATOM 3028 C CA . PRO B 1 55 ? 21.703 -24.266 11.641 1 98.12 55 PRO B CA 1
ATOM 3029 C C . PRO B 1 55 ? 21.203 -25.688 11.336 1 98.12 55 PRO B C 1
ATOM 3031 O O . PRO B 1 55 ? 20.219 -25.859 10.609 1 98.12 55 PRO B O 1
ATOM 3034 N N . PRO B 1 56 ? 21.844 -26.641 11.914 1 98.06 56 PRO B N 1
ATOM 3035 C CA . PRO B 1 56 ? 21.469 -28.031 11.641 1 98.06 56 PRO B CA 1
ATOM 3036 C C . PRO B 1 56 ? 20.016 -28.328 11.961 1 98.06 56 PRO B C 1
ATOM 3038 O O . PRO B 1 56 ? 19.359 -29.094 11.25 1 98.06 56 PRO B O 1
ATOM 3041 N N . ALA B 1 57 ? 19.516 -27.734 12.961 1 97.56 57 ALA B N 1
ATOM 3042 C CA . ALA B 1 57 ? 18.125 -27.953 13.336 1 97.56 57 ALA B CA 1
ATOM 3043 C C . ALA B 1 57 ? 17.172 -27.484 12.242 1 97.56 57 ALA B C 1
ATOM 3045 O O . ALA B 1 57 ? 16.141 -28.109 12 1 97.56 57 ALA B O 1
ATOM 3046 N N . ASP B 1 58 ? 17.531 -26.422 11.617 1 98.06 58 ASP B N 1
ATOM 3047 C CA . ASP B 1 58 ? 16.703 -25.859 10.547 1 98.06 58 ASP B CA 1
ATOM 3048 C C . ASP B 1 58 ? 16.766 -26.734 9.297 1 98.06 58 ASP B C 1
ATOM 3050 O O . ASP B 1 58 ? 15.758 -26.953 8.633 1 98.06 58 ASP B O 1
ATOM 3054 N N . LEU B 1 59 ? 17.984 -27.25 9.008 1 98.06 59 LEU B N 1
ATOM 3055 C CA . LEU B 1 59 ? 18.141 -28.188 7.895 1 98.06 59 LEU B CA 1
ATOM 3056 C C . LEU B 1 59 ? 17.266 -29.422 8.102 1 98.06 59 LEU B C 1
ATOM 3058 O O . LEU B 1 59 ? 16.594 -29.875 7.172 1 98.06 59 LEU B O 1
ATOM 3062 N N . ALA B 1 60 ? 17.266 -29.859 9.312 1 97.12 60 ALA B N 1
ATOM 3063 C CA . ALA B 1 60 ? 16.484 -31.047 9.648 1 97.12 60 ALA B CA 1
ATOM 3064 C C . ALA B 1 60 ? 14.984 -30.781 9.492 1 97.12 60 ALA B C 1
ATOM 3066 O O . ALA B 1 60 ? 14.25 -31.641 9 1 97.12 60 ALA B O 1
ATOM 3067 N N . THR B 1 61 ? 14.578 -29.656 9.906 1 96.62 61 THR B N 1
ATOM 3068 C CA . THR B 1 61 ? 13.172 -29.297 9.805 1 96.62 61 THR B CA 1
ATOM 3069 C C . THR B 1 61 ? 12.719 -29.281 8.344 1 96.62 61 THR B C 1
ATOM 3071 O O . THR B 1 61 ? 11.672 -29.844 8.016 1 96.62 61 THR B O 1
ATOM 3074 N N . LEU B 1 62 ? 13.477 -28.703 7.473 1 97.31 62 LEU B N 1
ATOM 3075 C CA . LEU B 1 62 ? 13.117 -28.656 6.062 1 97.31 62 LEU B CA 1
ATOM 3076 C C . LEU B 1 62 ? 13.148 -30.047 5.449 1 97.31 62 LEU B C 1
ATOM 3078 O O . LEU B 1 62 ? 12.281 -30.406 4.648 1 97.31 62 LEU B O 1
ATOM 3082 N N . ALA B 1 63 ? 14.117 -30.812 5.887 1 95.81 63 ALA B N 1
ATOM 3083 C CA . ALA B 1 63 ? 14.227 -32.188 5.383 1 95.81 63 ALA B CA 1
ATOM 3084 C C . ALA B 1 63 ? 13.008 -33 5.77 1 95.81 63 ALA B C 1
ATOM 3086 O O . ALA B 1 63 ? 12.555 -33.875 4.996 1 95.81 63 ALA B O 1
ATOM 3087 N N . GLN B 1 64 ? 12.5 -32.75 6.949 1 95.12 64 GLN B N 1
ATOM 3088 C CA . GLN B 1 64 ? 11.297 -33.438 7.41 1 95.12 64 GLN B CA 1
ATOM 3089 C C . GLN B 1 64 ? 10.133 -33.219 6.453 1 95.12 64 GLN B C 1
ATOM 3091 O O . GLN B 1 64 ? 9.266 -34.062 6.309 1 95.12 64 GLN B O 1
ATOM 3096 N N . TYR B 1 65 ? 10.125 -32.094 5.812 1 94.75 65 TYR B N 1
ATOM 3097 C CA . TYR B 1 65 ? 9.039 -31.766 4.898 1 94.75 65 TYR B CA 1
ATOM 3098 C C . TYR B 1 65 ? 9.43 -32.062 3.455 1 94.75 65 TYR B C 1
ATOM 3100 O O . TYR B 1 65 ? 8.703 -31.719 2.521 1 94.75 65 TYR B O 1
ATOM 3108 N N . GLY B 1 66 ? 10.625 -32.625 3.262 1 95.62 66 GLY B N 1
ATOM 3109 C CA . GLY B 1 66 ? 11.094 -32.938 1.924 1 95.62 66 GLY B CA 1
ATOM 3110 C C . GLY B 1 66 ? 11.492 -31.719 1.122 1 95.62 66 GLY B C 1
ATOM 3111 O O . GLY B 1 66 ? 11.406 -31.719 -0.107 1 95.62 66 GLY B O 1
ATOM 3112 N N . LEU B 1 67 ? 11.906 -30.656 1.79 1 97.5 67 LEU B N 1
ATOM 3113 C CA . LEU B 1 67 ? 12.242 -29.406 1.124 1 97.5 67 LEU B CA 1
ATOM 3114 C C . LEU B 1 67 ? 13.742 -29.156 1.148 1 97.5 67 LEU B C 1
ATOM 3116 O O . LEU B 1 67 ? 14.406 -29.422 2.154 1 97.5 67 LEU B O 1
ATOM 3120 N N . ARG B 1 68 ? 14.234 -28.703 0.065 1 97.81 68 ARG B N 1
ATOM 3121 C CA . ARG B 1 68 ? 15.625 -28.25 0.048 1 97.81 68 ARG B CA 1
ATOM 3122 C C . ARG B 1 68 ? 15.773 -26.906 0.744 1 97.81 68 ARG B C 1
ATOM 3124 O O . ARG B 1 68 ? 14.883 -26.047 0.653 1 97.81 68 ARG B O 1
ATOM 3131 N N . ALA B 1 69 ? 16.922 -26.688 1.276 1 98.31 69 ALA B N 1
ATOM 3132 C CA . ALA B 1 69 ? 17.094 -25.562 2.186 1 98.31 69 ALA B CA 1
ATOM 3133 C C . ALA B 1 69 ? 17.25 -24.25 1.415 1 98.31 69 ALA B C 1
ATOM 3135 O O . ALA B 1 69 ? 16.953 -23.172 1.939 1 98.31 69 ALA B O 1
ATOM 3136 N N . GLU B 1 70 ? 17.719 -24.297 0.162 1 98.62 70 GLU B N 1
ATOM 3137 C CA . GLU B 1 70 ? 17.922 -23.062 -0.583 1 98.62 70 GLU B CA 1
ATOM 3138 C C . GLU B 1 70 ? 16.594 -22.391 -0.918 1 98.62 70 GLU B C 1
ATOM 3140 O O . GLU B 1 70 ? 16.562 -21.219 -1.328 1 98.62 70 GLU B O 1
ATOM 3145 N N . LEU B 1 71 ? 15.469 -23.109 -0.691 1 98.5 71 LEU B N 1
ATOM 3146 C CA . LEU B 1 71 ? 14.148 -22.516 -0.868 1 98.5 71 LEU B CA 1
ATOM 3147 C C . LEU B 1 71 ? 13.914 -21.406 0.15 1 98.5 71 LEU B C 1
ATOM 3149 O O . LEU B 1 71 ? 13.117 -20.5 -0.09 1 98.5 71 LEU B O 1
ATOM 3153 N N . LEU B 1 72 ? 14.664 -21.469 1.259 1 98.44 72 LEU B N 1
ATOM 3154 C CA . LEU B 1 72 ? 14.43 -20.547 2.357 1 98.44 72 LEU B CA 1
ATOM 3155 C C . LEU B 1 72 ? 15.711 -19.797 2.711 1 98.44 72 LEU B C 1
ATOM 3157 O O . LEU B 1 72 ? 15.656 -18.625 3.125 1 98.44 72 LEU B O 1
ATOM 3161 N N . PHE B 1 73 ? 16.828 -20.422 2.5 1 98.81 73 PHE B N 1
ATOM 3162 C CA . PHE B 1 73 ? 18.078 -19.891 3 1 98.81 73 PHE B CA 1
ATOM 3163 C C . PHE B 1 73 ? 18.984 -19.453 1.85 1 98.81 73 PHE B C 1
ATOM 3165 O O . PHE B 1 73 ? 19.297 -20.25 0.962 1 98.81 73 PHE B O 1
ATOM 3172 N N . ALA B 1 74 ? 19.391 -18.234 1.924 1 98.56 74 ALA B N 1
ATOM 3173 C CA . ALA B 1 74 ? 20.312 -17.703 0.927 1 98.56 74 ALA B CA 1
ATOM 3174 C C . ALA B 1 74 ? 21.766 -18.047 1.271 1 98.56 74 ALA B C 1
ATOM 3176 O O . ALA B 1 74 ? 22.203 -17.844 2.404 1 98.56 74 ALA B O 1
ATOM 3177 N N . VAL B 1 75 ? 22.469 -18.547 0.297 1 98.62 75 VAL B N 1
ATOM 3178 C CA . VAL B 1 75 ? 23.906 -18.797 0.461 1 98.62 75 VAL B CA 1
ATOM 3179 C C . VAL B 1 75 ? 24.672 -18.219 -0.716 1 98.62 75 VAL B C 1
ATOM 3181 O O . VAL B 1 75 ? 24.094 -17.953 -1.778 1 98.62 75 VAL B O 1
ATOM 3184 N N . PRO B 1 76 ? 25.906 -18 -0.535 1 98.25 76 PRO B N 1
ATOM 3185 C CA . PRO B 1 76 ? 26.688 -17.328 -1.575 1 98.25 76 PRO B CA 1
ATOM 3186 C C . PRO B 1 76 ? 26.656 -18.078 -2.912 1 98.25 76 PRO B C 1
ATOM 3188 O O . PRO B 1 76 ? 26.531 -17.438 -3.965 1 98.25 76 PRO B O 1
ATOM 3191 N N . ALA B 1 77 ? 26.656 -19.344 -2.898 1 98 77 ALA B N 1
ATOM 3192 C CA . ALA B 1 77 ? 26.672 -20.125 -4.137 1 98 77 ALA B CA 1
ATOM 3193 C C . ALA B 1 77 ? 25.469 -19.781 -5.008 1 98 77 ALA B C 1
ATOM 3195 O O . ALA B 1 77 ? 25.594 -19.672 -6.23 1 98 77 ALA B O 1
ATOM 3196 N N . VAL B 1 78 ? 24.328 -19.609 -4.379 1 98.5 78 VAL B N 1
ATOM 3197 C CA . VAL B 1 78 ? 23.094 -19.344 -5.102 1 98.5 78 VAL B CA 1
ATOM 3198 C C . VAL B 1 78 ? 23.141 -17.922 -5.672 1 98.5 78 VAL B C 1
ATOM 3200 O O . VAL B 1 78 ? 22.844 -17.703 -6.852 1 98.5 78 VAL B O 1
ATOM 3203 N N . LEU B 1 79 ? 23.562 -16.938 -4.844 1 98.44 79 LEU B N 1
ATOM 3204 C CA . LEU B 1 79 ? 23.516 -15.539 -5.238 1 98.44 79 LEU B CA 1
ATOM 3205 C C . LEU B 1 79 ? 24.641 -15.227 -6.234 1 98.44 79 LEU B C 1
ATOM 3207 O O . LEU B 1 79 ? 24.516 -14.297 -7.035 1 98.44 79 LEU B O 1
ATOM 3211 N N . GLU B 1 80 ? 25.688 -15.969 -6.188 1 97.5 80 GLU B N 1
ATOM 3212 C CA . GLU B 1 80 ? 26.734 -15.82 -7.191 1 97.5 80 GLU B CA 1
ATOM 3213 C C . GLU B 1 80 ? 26.297 -16.391 -8.531 1 97.5 80 GLU B C 1
ATOM 3215 O O . GLU B 1 80 ? 26.609 -15.836 -9.586 1 97.5 80 GLU B O 1
ATOM 3220 N N . ALA B 1 81 ? 25.641 -17.484 -8.469 1 97.75 81 ALA B N 1
ATOM 3221 C CA . ALA B 1 81 ? 25.156 -18.109 -9.695 1 97.75 81 ALA B CA 1
ATOM 3222 C C . ALA B 1 81 ? 24.109 -17.25 -10.375 1 97.75 81 ALA B C 1
ATOM 3224 O O . ALA B 1 81 ? 24.062 -17.172 -11.602 1 97.75 81 ALA B O 1
ATOM 3225 N N . ASN B 1 82 ? 23.219 -16.641 -9.594 1 98.31 82 ASN B N 1
ATOM 3226 C CA . ASN B 1 82 ? 22.172 -15.766 -10.094 1 98.31 82 ASN B CA 1
ATOM 3227 C C . ASN B 1 82 ? 21.891 -14.625 -9.117 1 98.31 82 ASN B C 1
ATOM 3229 O O . ASN B 1 82 ? 20.984 -14.727 -8.281 1 98.31 82 ASN B O 1
ATOM 3233 N N . PRO B 1 83 ? 22.531 -13.531 -9.297 1 98.44 83 PRO B N 1
ATOM 3234 C CA . PRO B 1 83 ? 22.406 -12.414 -8.352 1 98.44 83 PRO B CA 1
ATOM 3235 C C . PRO B 1 83 ? 20.984 -11.859 -8.266 1 98.44 83 PRO B C 1
ATOM 3237 O O . PRO B 1 83 ? 20.594 -11.297 -7.238 1 98.44 83 PRO B O 1
ATOM 3240 N N . HIS B 1 84 ? 20.125 -12.055 -9.273 1 98.38 84 HIS B N 1
ATOM 3241 C CA . HIS B 1 84 ? 18.75 -11.578 -9.258 1 98.38 84 HIS B CA 1
ATOM 3242 C C . HIS B 1 84 ? 17.969 -12.219 -8.125 1 98.38 84 HIS B C 1
ATOM 3244 O O . HIS B 1 84 ? 16.984 -11.648 -7.645 1 98.38 84 HIS B O 1
ATOM 3250 N N . LEU B 1 85 ? 18.453 -13.328 -7.621 1 98.56 85 LEU B N 1
ATOM 3251 C CA . LEU B 1 85 ? 17.719 -14.102 -6.629 1 98.56 85 LEU B CA 1
ATOM 3252 C C . LEU B 1 85 ? 17.781 -13.43 -5.262 1 98.56 85 LEU B C 1
ATOM 3254 O O . LEU B 1 85 ? 17.094 -13.852 -4.328 1 98.56 85 LEU B O 1
ATOM 3258 N N . LEU B 1 86 ? 18.594 -12.414 -5.18 1 98.44 86 LEU B N 1
ATOM 3259 C CA . LEU B 1 86 ? 18.484 -11.578 -3.99 1 98.44 86 LEU B CA 1
ATOM 3260 C C . LEU B 1 86 ? 17.062 -11.055 -3.82 1 98.44 86 LEU B C 1
ATOM 3262 O O . LEU B 1 86 ? 16.562 -10.953 -2.695 1 98.44 86 LEU B O 1
ATOM 3266 N N . GLY B 1 87 ? 16.438 -10.773 -4.938 1 97.75 87 GLY B N 1
ATOM 3267 C CA . GLY B 1 87 ? 15.047 -10.359 -4.918 1 97.75 87 GLY B CA 1
ATOM 3268 C C . GLY B 1 87 ? 14.109 -11.422 -4.359 1 97.75 87 GLY B C 1
ATOM 3269 O O . GLY B 1 87 ? 13.18 -11.109 -3.617 1 97.75 87 GLY B O 1
ATOM 3270 N N . TYR B 1 88 ? 14.43 -12.703 -4.676 1 98.38 88 TYR B N 1
ATOM 3271 C CA . TYR B 1 88 ? 13.625 -13.805 -4.152 1 98.38 88 TYR B CA 1
ATOM 3272 C C . TYR B 1 88 ? 13.641 -13.812 -2.629 1 98.38 88 TYR B C 1
ATOM 3274 O O . TYR B 1 88 ? 12.586 -13.852 -1.99 1 98.38 88 TYR B O 1
ATOM 3282 N N . TYR B 1 89 ? 14.773 -13.734 -2.105 1 98.56 89 TYR B N 1
ATOM 3283 C CA . TYR B 1 89 ? 14.914 -13.852 -0.658 1 98.56 89 TYR B CA 1
ATOM 3284 C C . TYR B 1 89 ? 14.391 -12.602 0.045 1 98.56 89 TYR B C 1
ATOM 3286 O O . TYR B 1 89 ? 13.789 -12.695 1.116 1 98.56 89 TYR B O 1
ATOM 3294 N N . ARG B 1 90 ? 14.633 -11.422 -0.549 1 97.31 90 ARG B N 1
ATOM 3295 C CA . ARG B 1 90 ? 14.078 -10.188 -0.001 1 97.31 90 ARG B CA 1
ATOM 3296 C C . ARG B 1 90 ? 12.555 -10.25 0.059 1 97.31 90 ARG B C 1
ATOM 3298 O O . ARG B 1 90 ? 11.961 -9.914 1.083 1 97.31 90 ARG B O 1
ATOM 3305 N N . LEU B 1 91 ? 11.945 -10.727 -1.04 1 97.5 91 LEU B N 1
ATOM 3306 C CA . LEU B 1 91 ? 10.492 -10.82 -1.139 1 97.5 91 LEU B CA 1
ATOM 3307 C C . LEU B 1 91 ? 9.953 -11.867 -0.165 1 97.5 91 LEU B C 1
ATOM 3309 O O . LEU B 1 91 ? 8.906 -11.656 0.449 1 97.5 91 LEU B O 1
ATOM 3313 N N . LEU B 1 92 ? 10.664 -12.938 -0.021 1 98.12 92 LEU B N 1
ATOM 3314 C CA . LEU B 1 92 ? 10.266 -14.008 0.889 1 98.12 92 LEU B CA 1
ATOM 3315 C C . LEU B 1 92 ? 10.211 -13.5 2.328 1 98.12 92 LEU B C 1
ATOM 3317 O O . LEU B 1 92 ? 9.328 -13.898 3.094 1 98.12 92 LEU B O 1
ATOM 3321 N N . MET B 1 93 ? 11.117 -12.594 2.635 1 97.38 93 MET B N 1
ATOM 3322 C CA . MET B 1 93 ? 11.172 -12.062 3.994 1 97.38 93 MET B CA 1
ATOM 3323 C C . MET B 1 93 ? 10.211 -10.898 4.164 1 97.38 93 MET B C 1
ATOM 3325 O O . MET B 1 93 ? 10.047 -10.375 5.266 1 97.38 93 MET B O 1
ATOM 3329 N N . GLY B 1 94 ? 9.633 -10.438 3.062 1 95.44 94 GLY B N 1
ATOM 3330 C CA . GLY B 1 94 ? 8.602 -9.406 3.137 1 95.44 94 GLY B CA 1
ATOM 3331 C C . GLY B 1 94 ? 9.164 -8 3.119 1 95.44 94 GLY B C 1
ATOM 3332 O O . GLY B 1 94 ? 8.492 -7.047 3.518 1 95.44 94 GLY B O 1
ATOM 3333 N N . TYR B 1 95 ? 10.422 -7.809 2.678 1 93 95 TYR B N 1
ATOM 3334 C CA . TYR B 1 95 ? 11.047 -6.488 2.682 1 93 95 TYR B CA 1
ATOM 3335 C C . TYR B 1 95 ? 10.805 -5.766 1.361 1 93 95 TYR B C 1
ATOM 3337 O O . TYR B 1 95 ? 11 -6.34 0.287 1 93 95 TYR B O 1
ATOM 3345 N N . SER B 1 96 ? 10.367 -4.547 1.476 1 90.88 96 SER B N 1
ATOM 3346 C CA . SER B 1 96 ? 10.305 -3.729 0.268 1 90.88 96 SER B CA 1
ATOM 3347 C C . SER B 1 96 ? 11.695 -3.305 -0.189 1 90.88 96 SER B C 1
ATOM 3349 O O . SER B 1 96 ? 12.648 -3.328 0.594 1 90.88 96 SER B O 1
ATOM 3351 N N . GLN B 1 97 ? 11.852 -2.887 -1.401 1 91 97 GLN B N 1
ATOM 3352 C CA . GLN B 1 97 ? 13.133 -2.406 -1.896 1 91 97 GLN B CA 1
ATOM 3353 C C . GLN B 1 97 ? 13.586 -1.169 -1.128 1 91 97 GLN B C 1
ATOM 3355 O O . GLN B 1 97 ? 14.773 -1.033 -0.806 1 91 97 GLN B O 1
ATOM 3360 N N . LYS B 1 98 ? 12.664 -0.313 -0.802 1 83.88 98 LYS B N 1
ATOM 3361 C CA . LYS B 1 98 ? 12.992 0.923 -0.097 1 83.88 98 LYS B CA 1
ATOM 3362 C C . LYS B 1 98 ? 13.523 0.632 1.303 1 83.88 98 LYS B C 1
ATOM 3364 O O . LYS B 1 98 ? 14.516 1.223 1.729 1 83.88 98 LYS B O 1
ATOM 3369 N N . GLU B 1 99 ? 12.859 -0.196 1.96 1 84.06 99 GLU B N 1
ATOM 3370 C CA . GLU B 1 99 ? 13.281 -0.575 3.307 1 84.06 99 GLU B CA 1
ATOM 3371 C C . GLU B 1 99 ? 14.602 -1.332 3.283 1 84.06 99 GLU B C 1
ATOM 3373 O O . GLU B 1 99 ? 15.445 -1.141 4.16 1 84.06 99 GLU B O 1
ATOM 3378 N N . PHE B 1 100 ? 14.828 -2.184 2.357 1 91.44 100 PHE B N 1
ATOM 3379 C CA . PHE B 1 100 ? 15.961 -3.092 2.293 1 91.44 100 PHE B CA 1
ATOM 3380 C C . PHE B 1 100 ? 17.234 -2.348 1.878 1 91.44 100 PHE B C 1
ATOM 3382 O O . PHE B 1 100 ? 18.266 -2.48 2.52 1 91.44 100 PHE B O 1
ATOM 3389 N N . TYR B 1 101 ? 17.109 -1.481 0.854 1 91.38 101 TYR B N 1
ATOM 3390 C CA . TYR B 1 101 ? 18.297 -0.865 0.274 1 91.38 101 TYR B CA 1
ATOM 3391 C C . TYR B 1 101 ? 18.469 0.562 0.779 1 91.38 101 TYR B C 1
ATOM 3393 O O . TYR B 1 101 ? 19.5 1.19 0.534 1 91.38 101 TYR B O 1
ATOM 3401 N N . GLY B 1 102 ? 17.516 1.079 1.398 1 81.69 102 GLY B N 1
ATOM 3402 C CA . GLY B 1 102 ? 17.562 2.473 1.808 1 81.69 102 GLY B CA 1
ATOM 3403 C C . GLY B 1 102 ? 18.688 2.768 2.781 1 81.69 102 GLY B C 1
ATOM 3404 O O . GLY B 1 102 ? 19.031 1.925 3.615 1 81.69 102 GLY B O 1
ATOM 3405 N N . ARG B 1 103 ? 19.469 3.857 2.623 1 67.06 103 ARG B N 1
ATOM 3406 C CA . ARG B 1 103 ? 20.609 4.258 3.441 1 67.06 103 ARG B CA 1
ATOM 3407 C C . ARG B 1 103 ? 20.156 4.668 4.84 1 67.06 103 ARG B C 1
ATOM 3409 O O . ARG B 1 103 ? 20.531 4.031 5.828 1 67.06 103 ARG B O 1
ATOM 3416 N N . ASP B 1 104 ? 19.547 5.867 4.895 1 58.09 104 ASP B N 1
ATOM 3417 C CA . ASP B 1 104 ? 19.219 6.461 6.188 1 58.09 104 ASP B CA 1
ATOM 3418 C C . ASP B 1 104 ? 18.062 5.719 6.855 1 58.09 104 ASP B C 1
ATOM 3420 O O . ASP B 1 104 ? 17.969 5.676 8.086 1 58.09 104 ASP B O 1
ATOM 3424 N N . LYS B 1 105 ? 17.422 5.004 5.871 1 58.59 105 LYS B N 1
ATOM 3425 C CA . LYS B 1 105 ? 16.109 4.523 6.328 1 58.59 105 LYS B CA 1
ATOM 3426 C C . LYS B 1 105 ? 16.016 3.006 6.203 1 58.59 105 LYS B C 1
ATOM 3428 O O . LYS B 1 105 ? 15.055 2.402 6.684 1 58.59 105 LYS B O 1
ATOM 3433 N N . GLY B 1 106 ? 17.156 2.404 5.738 1 64.56 106 GLY B N 1
ATOM 3434 C CA . GLY B 1 106 ? 17.047 0.978 5.48 1 64.56 106 GLY B CA 1
ATOM 3435 C C . GLY B 1 106 ? 18.047 0.155 6.277 1 64.56 106 GLY B C 1
ATOM 3436 O O . GLY B 1 106 ? 18.406 0.523 7.395 1 64.56 106 GLY B O 1
ATOM 3437 N N . PHE B 1 107 ? 18.234 -1.068 5.762 1 82.19 107 PHE B N 1
ATOM 3438 C CA . PHE B 1 107 ? 19.078 -2.041 6.445 1 82.19 107 PHE B CA 1
ATOM 3439 C C . PHE B 1 107 ? 20.562 -1.777 6.156 1 82.19 107 PHE B C 1
ATOM 3441 O O . PHE B 1 107 ? 21.438 -2.488 6.656 1 82.19 107 PHE B O 1
ATOM 3448 N N . GLY B 1 108 ? 20.828 -0.698 5.324 1 79.88 108 GLY B N 1
ATOM 3449 C CA . GLY B 1 108 ? 22.203 -0.323 5.02 1 79.88 108 GLY B CA 1
ATOM 3450 C C . GLY B 1 108 ? 22.875 -1.271 4.047 1 79.88 108 GLY B C 1
ATOM 3451 O O . GLY B 1 108 ? 24.078 -1.513 4.145 1 79.88 108 GLY B O 1
ATOM 3452 N N . VAL B 1 109 ? 22.016 -1.855 3.121 1 92.69 109 VAL B N 1
ATOM 3453 C CA . VAL B 1 109 ? 22.594 -2.836 2.203 1 92.69 109 VAL B CA 1
ATOM 3454 C C . VAL B 1 109 ? 22.406 -2.363 0.763 1 92.69 109 VAL B C 1
ATOM 3456 O O . VAL B 1 109 ? 22.141 -3.168 -0.132 1 92.69 109 VAL B O 1
ATOM 3459 N N . GLY B 1 110 ? 22.578 -1.109 0.607 1 92.62 110 GLY B N 1
ATOM 3460 C CA . GLY B 1 110 ? 22.391 -0.496 -0.698 1 92.62 110 GLY B CA 1
ATOM 3461 C C . GLY B 1 110 ? 23.359 -1.021 -1.745 1 92.62 110 GLY B C 1
ATOM 3462 O O . GLY B 1 110 ? 23.047 -1.03 -2.938 1 92.62 110 GLY B O 1
ATOM 3463 N N . CYS B 1 111 ? 24.547 -1.497 -1.371 1 93.88 111 CYS B N 1
ATOM 3464 C CA . CYS B 1 111 ? 25.578 -1.957 -2.295 1 93.88 111 CYS B CA 1
ATOM 3465 C C . CYS B 1 111 ? 25.141 -3.221 -3.023 1 93.88 111 CYS B C 1
ATOM 3467 O O . CYS B 1 111 ? 25.719 -3.59 -4.047 1 93.88 111 CYS B O 1
ATOM 3469 N N . PHE B 1 112 ? 24.062 -3.854 -2.557 1 96.88 112 PHE B N 1
ATOM 3470 C CA . PHE B 1 112 ? 23.609 -5.102 -3.16 1 96.88 112 PHE B CA 1
ATOM 3471 C C . PHE B 1 112 ? 22.516 -4.848 -4.184 1 96.88 112 PHE B C 1
ATOM 3473 O O . PHE B 1 112 ? 22.062 -5.773 -4.867 1 96.88 112 PHE B O 1
ATOM 3480 N N . LYS B 1 113 ? 22.031 -3.654 -4.301 1 96 113 LYS B N 1
ATOM 3481 C CA . LYS B 1 113 ? 20.875 -3.33 -5.125 1 96 113 LYS B CA 1
ATOM 3482 C C . LYS B 1 113 ? 21.094 -3.746 -6.578 1 96 113 LYS B C 1
ATOM 3484 O O . LYS B 1 113 ? 20.188 -4.246 -7.234 1 96 113 LYS B O 1
ATOM 3489 N N . SER B 1 114 ? 22.297 -3.574 -7.109 1 96.5 114 SER B N 1
ATOM 3490 C CA . SER B 1 114 ? 22.625 -3.904 -8.492 1 96.5 114 SER B CA 1
ATOM 3491 C C . SER B 1 114 ? 22.5 -5.402 -8.75 1 96.5 114 SER B C 1
ATOM 3493 O O . SER B 1 114 ? 22.234 -5.828 -9.875 1 96.5 114 SER B O 1
ATOM 3495 N N . MET B 1 115 ? 22.656 -6.18 -7.758 1 97.75 115 MET B N 1
ATOM 3496 C CA . MET B 1 115 ? 22.484 -7.621 -7.906 1 97.75 115 MET B CA 1
ATOM 3497 C C . MET B 1 115 ? 21.047 -7.953 -8.312 1 97.75 115 MET B C 1
ATOM 3499 O O . MET B 1 115 ? 20.812 -8.625 -9.312 1 97.75 115 MET B O 1
ATOM 3503 N N . GLU B 1 116 ? 20.094 -7.414 -7.57 1 97.06 116 GLU B N 1
ATOM 3504 C CA . GLU B 1 116 ? 18.688 -7.688 -7.859 1 97.06 116 GLU B CA 1
ATOM 3505 C C . GLU B 1 116 ? 18.266 -7.055 -9.18 1 97.06 116 GLU B C 1
ATOM 3507 O O . GLU B 1 116 ? 17.625 -7.703 -10.008 1 97.06 116 GLU B O 1
ATOM 3512 N N . GLU B 1 117 ? 18.734 -5.898 -9.453 1 95.12 117 GLU B N 1
ATOM 3513 C CA . GLU B 1 117 ? 18.203 -5.121 -10.57 1 95.12 117 GLU B CA 1
ATOM 3514 C C . GLU B 1 117 ? 18.922 -5.477 -11.867 1 95.12 117 GLU B C 1
ATOM 3516 O O . GLU B 1 117 ? 18.297 -5.539 -12.93 1 95.12 117 GLU B O 1
ATOM 3521 N N . LYS B 1 118 ? 20.234 -5.738 -11.758 1 96.06 118 LYS B N 1
ATOM 3522 C CA . LYS B 1 118 ? 21.031 -5.875 -12.977 1 96.06 118 LYS B CA 1
ATOM 3523 C C . LYS B 1 118 ? 21.656 -7.266 -13.078 1 96.06 118 LYS B C 1
ATOM 3525 O O . LYS B 1 118 ? 22.234 -7.621 -14.109 1 96.06 118 LYS B O 1
ATOM 3530 N N . GLY B 1 119 ? 21.609 -8.023 -12.062 1 97 119 GLY B N 1
ATOM 3531 C CA . GLY B 1 119 ? 22.203 -9.344 -12.07 1 97 119 GLY B CA 1
ATOM 3532 C C . GLY B 1 119 ? 23.719 -9.312 -11.984 1 97 119 GLY B C 1
ATOM 3533 O O . GLY B 1 119 ? 24.391 -10.211 -12.5 1 97 119 GLY B O 1
ATOM 3534 N N . LYS B 1 120 ? 24.188 -8.133 -11.359 1 96.56 120 LYS B N 1
ATOM 3535 C CA . LYS B 1 120 ? 25.641 -7.965 -11.242 1 96.56 120 LYS B CA 1
ATOM 3536 C C . LYS B 1 120 ? 26.031 -7.559 -9.828 1 96.56 120 LYS B C 1
ATOM 3538 O O . LYS B 1 120 ? 25.375 -6.727 -9.203 1 96.56 120 LYS B O 1
ATOM 3543 N N . ALA B 1 121 ? 27.109 -8.203 -9.367 1 96 121 ALA B N 1
ATOM 3544 C CA . ALA B 1 121 ? 27.641 -7.863 -8.047 1 96 121 ALA B CA 1
ATOM 3545 C C . ALA B 1 121 ? 28.859 -6.957 -8.156 1 96 121 ALA B C 1
ATOM 3547 O O . ALA B 1 121 ? 29.844 -7.312 -8.812 1 96 121 ALA B O 1
ATOM 3548 N N . GLY B 1 122 ? 28.766 -5.828 -7.504 1 94.62 122 GLY B N 1
ATOM 3549 C CA . GLY B 1 122 ? 29.938 -4.973 -7.426 1 94.62 122 GLY B CA 1
ATOM 3550 C C . GLY B 1 122 ? 30.953 -5.457 -6.418 1 94.62 122 GLY B C 1
ATOM 3551 O O . GLY B 1 122 ? 30.719 -6.438 -5.711 1 94.62 122 GLY B O 1
ATOM 3552 N N . LYS B 1 123 ? 32.062 -4.777 -6.371 1 94.94 123 LYS B N 1
ATOM 3553 C CA . LYS B 1 123 ? 33.156 -5.164 -5.5 1 94.94 123 LYS B CA 1
ATOM 3554 C C . LYS B 1 123 ? 32.719 -5.172 -4.035 1 94.94 123 LYS B C 1
ATOM 3556 O O . LYS B 1 123 ? 33.031 -6.117 -3.301 1 94.94 123 LYS B O 1
ATOM 3561 N N . ALA B 1 124 ? 32 -4.152 -3.658 1 94.5 124 ALA B N 1
ATOM 3562 C CA . ALA B 1 124 ? 31.562 -4.043 -2.275 1 94.5 124 ALA B CA 1
ATOM 3563 C C . ALA B 1 124 ? 30.594 -5.164 -1.926 1 94.5 124 ALA B C 1
ATOM 3565 O O . ALA B 1 124 ? 30.641 -5.727 -0.828 1 94.5 124 ALA B O 1
ATOM 3566 N N . ALA B 1 125 ? 29.766 -5.496 -2.836 1 95.81 125 ALA B N 1
ATOM 3567 C CA . ALA B 1 125 ? 28.766 -6.547 -2.625 1 95.81 125 ALA B CA 1
ATOM 3568 C C . ALA B 1 125 ? 29.438 -7.91 -2.48 1 95.81 125 ALA B C 1
ATOM 3570 O O . ALA B 1 125 ? 29.062 -8.711 -1.62 1 95.81 125 ALA B O 1
ATOM 3571 N N . VAL B 1 126 ? 30.422 -8.125 -3.293 1 96.25 126 VAL B N 1
ATOM 3572 C CA . VAL B 1 126 ? 31.141 -9.398 -3.246 1 96.25 126 VAL B CA 1
ATOM 3573 C C . VAL B 1 126 ? 31.828 -9.547 -1.894 1 96.25 126 VAL B C 1
ATOM 3575 O O . VAL B 1 126 ? 31.797 -10.625 -1.295 1 96.25 126 VAL B O 1
ATOM 3578 N N . ALA B 1 127 ? 32.344 -8.492 -1.437 1 95.06 127 ALA B N 1
ATOM 3579 C CA . ALA B 1 127 ? 33.094 -8.508 -0.174 1 95.06 127 ALA B CA 1
ATOM 3580 C C . ALA B 1 127 ? 32.156 -8.773 1.002 1 95.06 127 ALA B C 1
ATOM 3582 O O . ALA B 1 127 ? 32.531 -9.398 1.99 1 95.06 127 ALA B O 1
ATOM 3583 N N . ASP B 1 128 ? 30.906 -8.344 0.87 1 95.5 128 ASP B N 1
ATOM 3584 C CA . ASP B 1 128 ? 29.984 -8.414 1.999 1 95.5 128 ASP B CA 1
ATOM 3585 C C . ASP B 1 128 ? 28.969 -9.539 1.818 1 95.5 128 ASP B C 1
ATOM 3587 O O . ASP B 1 128 ? 28.016 -9.664 2.594 1 95.5 128 ASP B O 1
ATOM 3591 N N . LEU B 1 129 ? 29.203 -10.352 0.857 1 97.12 129 LEU B N 1
ATOM 3592 C CA . LEU B 1 129 ? 28.219 -11.375 0.507 1 97.12 129 LEU B CA 1
ATOM 3593 C C . LEU B 1 129 ? 28.062 -12.383 1.644 1 97.12 129 LEU B C 1
ATOM 3595 O O . LEU B 1 129 ? 26.938 -12.82 1.931 1 97.12 129 LEU B O 1
ATOM 3599 N N . HIS B 1 130 ? 29.156 -12.68 2.252 1 96.81 130 HIS B N 1
ATOM 3600 C CA . HIS B 1 130 ? 29.109 -13.594 3.389 1 96.81 130 HIS B CA 1
ATOM 3601 C C . HIS B 1 130 ? 28.219 -13.047 4.5 1 96.81 130 HIS B C 1
ATOM 3603 O O . HIS B 1 130 ? 27.344 -13.758 5.004 1 96.81 130 HIS B O 1
ATOM 3609 N N . ASP B 1 131 ? 28.391 -11.828 4.824 1 96.31 131 ASP B N 1
ATOM 3610 C CA . ASP B 1 131 ? 27.625 -11.195 5.902 1 96.31 131 ASP B CA 1
ATOM 3611 C C . ASP B 1 131 ? 26.141 -11.102 5.543 1 96.31 131 ASP B C 1
ATOM 3613 O O . ASP B 1 131 ? 25.281 -11.266 6.406 1 96.31 131 ASP B O 1
ATOM 3617 N N . LEU B 1 132 ? 25.906 -10.844 4.309 1 97.31 132 LEU B N 1
ATOM 3618 C CA . LEU B 1 132 ? 24.531 -10.781 3.834 1 97.31 132 LEU B CA 1
ATOM 3619 C C . LEU B 1 132 ? 23.828 -12.125 4.023 1 97.31 132 LEU B C 1
ATOM 3621 O O . LEU B 1 132 ? 22.703 -12.172 4.527 1 97.31 132 LEU B O 1
ATOM 3625 N N . CYS B 1 133 ? 24.5 -13.156 3.672 1 98.19 133 CYS B N 1
ATOM 3626 C CA . CYS B 1 133 ? 23.906 -14.484 3.736 1 98.19 133 CYS B CA 1
ATOM 3627 C C . CYS B 1 133 ? 23.703 -14.922 5.18 1 98.19 133 CYS B C 1
ATOM 3629 O O . CYS B 1 133 ? 22.703 -15.562 5.512 1 98.19 133 CYS B O 1
ATOM 3631 N N . VAL B 1 134 ? 24.641 -14.531 6.023 1 97.62 134 VAL B N 1
ATOM 3632 C CA . VAL B 1 134 ? 24.484 -14.844 7.441 1 97.62 134 VAL B CA 1
ATOM 3633 C C . VAL B 1 134 ? 23.234 -14.156 7.992 1 97.62 134 VAL B C 1
ATOM 3635 O O . VAL B 1 134 ? 22.453 -14.773 8.711 1 97.62 134 VAL B O 1
ATOM 3638 N N . ALA B 1 135 ? 23.047 -12.938 7.617 1 97 135 ALA B N 1
ATOM 3639 C CA . ALA B 1 135 ? 21.891 -12.172 8.078 1 97 135 ALA B CA 1
ATOM 3640 C C . ALA B 1 135 ? 20.594 -12.766 7.543 1 97 135 ALA B C 1
ATOM 3642 O O . ALA B 1 135 ? 19.609 -12.891 8.281 1 97 135 ALA B O 1
ATOM 3643 N N . PHE B 1 136 ? 20.594 -13.148 6.316 1 97.88 136 PHE B N 1
ATOM 3644 C CA . PHE B 1 136 ? 19.406 -13.75 5.719 1 97.88 136 PHE B CA 1
ATOM 3645 C C . PHE B 1 136 ? 19.078 -15.078 6.395 1 97.88 136 PHE B C 1
ATOM 3647 O O . PHE B 1 136 ? 17.922 -15.391 6.637 1 97.88 136 PHE B O 1
ATOM 3654 N N . CYS B 1 137 ? 20.109 -15.828 6.629 1 98.25 137 CYS B N 1
ATOM 3655 C CA . CYS B 1 137 ? 19.875 -17.125 7.25 1 98.25 137 CYS B CA 1
ATOM 3656 C C . CYS B 1 137 ? 19.297 -16.969 8.648 1 98.25 137 CYS B C 1
ATOM 3658 O O . CYS B 1 137 ? 18.422 -17.734 9.055 1 98.25 137 CYS B O 1
ATOM 3660 N N . ALA B 1 138 ? 19.766 -15.969 9.328 1 97.38 138 ALA B N 1
ATOM 3661 C CA . ALA B 1 138 ? 19.219 -15.703 10.656 1 97.38 138 ALA B CA 1
ATOM 3662 C C . ALA B 1 138 ? 17.734 -15.336 10.57 1 97.38 138 ALA B C 1
ATOM 3664 O O . ALA B 1 138 ? 16.922 -15.836 11.344 1 97.38 138 ALA B O 1
ATOM 3665 N N . THR B 1 139 ? 17.406 -14.523 9.656 1 97.31 139 THR B N 1
ATOM 3666 C CA . THR B 1 139 ? 16.031 -14.109 9.461 1 97.31 139 THR B CA 1
ATOM 3667 C C . THR B 1 139 ? 15.18 -15.281 8.977 1 97.31 139 THR B C 1
ATOM 3669 O O . THR B 1 139 ? 14.023 -15.43 9.391 1 97.31 139 THR B O 1
ATOM 3672 N N . ALA B 1 140 ? 15.75 -16.062 8.133 1 98.12 140 ALA B N 1
ATOM 3673 C CA . ALA B 1 140 ? 15.055 -17.234 7.617 1 98.12 140 ALA B CA 1
ATOM 3674 C C . ALA B 1 140 ? 14.766 -18.234 8.734 1 98.12 140 ALA B C 1
ATOM 3676 O O . ALA B 1 140 ? 13.695 -18.844 8.766 1 98.12 140 ALA B O 1
ATOM 3677 N N . SER B 1 141 ? 15.727 -18.344 9.602 1 97.94 141 SER B N 1
ATOM 3678 C CA . SER B 1 141 ? 15.516 -19.203 10.758 1 97.94 141 SER B CA 1
ATOM 3679 C C . SER B 1 141 ? 14.344 -18.719 11.602 1 97.94 141 SER B C 1
ATOM 3681 O O . SER B 1 141 ? 13.539 -19.516 12.078 1 97.94 141 SER B O 1
ATOM 3683 N N . ALA B 1 142 ? 14.281 -17.453 11.75 1 97.44 142 ALA B N 1
ATOM 3684 C CA . ALA B 1 142 ? 13.18 -16.859 12.5 1 97.44 142 ALA B CA 1
ATOM 3685 C C . ALA B 1 142 ? 11.844 -17.109 11.797 1 97.44 142 ALA B C 1
ATOM 3687 O O . ALA B 1 142 ? 10.836 -17.391 12.453 1 97.44 142 ALA B O 1
ATOM 3688 N N . LEU B 1 143 ? 11.828 -17.031 10.523 1 97.75 143 LEU B N 1
ATOM 3689 C CA . LEU B 1 143 ? 10.617 -17.297 9.758 1 97.75 143 LEU B CA 1
ATOM 3690 C C . LEU B 1 143 ? 10.195 -18.75 9.898 1 97.75 143 LEU B C 1
ATOM 3692 O O . LEU B 1 143 ? 9.023 -19.047 10.156 1 97.75 143 LEU B O 1
ATOM 3696 N N . LEU B 1 144 ? 11.18 -19.625 9.734 1 97.56 144 LEU B N 1
ATOM 3697 C CA . LEU B 1 144 ? 10.906 -21.062 9.852 1 97.56 144 LEU B CA 1
ATOM 3698 C C . LEU B 1 144 ? 10.328 -21.391 11.219 1 97.56 144 LEU B C 1
ATOM 3700 O O . LEU B 1 144 ? 9.344 -22.125 11.32 1 97.56 144 LEU B O 1
ATOM 3704 N N . ALA B 1 145 ? 10.906 -20.797 12.195 1 96.06 145 ALA B N 1
ATOM 3705 C CA . ALA B 1 145 ? 10.43 -21.016 13.555 1 96.06 145 ALA B CA 1
ATOM 3706 C C . ALA B 1 145 ? 9.023 -20.453 13.742 1 96.06 145 ALA B C 1
ATOM 3708 O O . ALA B 1 145 ? 8.172 -21.062 14.375 1 96.06 145 ALA B O 1
ATOM 3709 N N . GLY B 1 146 ? 8.789 -19.328 13.211 1 95.5 146 GLY B N 1
ATOM 3710 C CA . GLY B 1 146 ? 7.52 -18.641 13.367 1 95.5 146 GLY B CA 1
ATOM 3711 C C . GLY B 1 146 ? 6.367 -19.359 12.68 1 95.5 146 GLY B C 1
ATOM 3712 O O . GLY B 1 146 ? 5.242 -19.359 13.188 1 95.5 146 GLY B O 1
ATOM 3713 N N . VAL B 1 147 ? 6.652 -19.953 11.547 1 94.5 147 VAL B N 1
ATOM 3714 C CA . VAL B 1 147 ? 5.582 -20.594 10.789 1 94.5 147 VAL B CA 1
ATOM 3715 C C . VAL B 1 147 ? 5.504 -22.062 11.148 1 94.5 147 VAL B C 1
ATOM 3717 O O . VAL B 1 147 ? 4.812 -22.844 10.484 1 94.5 147 VAL B O 1
ATOM 3720 N N . GLY B 1 148 ? 6.254 -22.469 12.102 1 87.56 148 GLY B N 1
ATOM 3721 C CA . GLY B 1 148 ? 6.324 -23.844 12.547 1 87.56 148 GLY B CA 1
ATOM 3722 C C . GLY B 1 148 ? 4.965 -24.516 12.625 1 87.56 148 GLY B C 1
ATOM 3723 O O . GLY B 1 148 ? 4.77 -25.609 12.086 1 87.56 148 GLY B O 1
ATOM 3724 N N . PRO B 1 149 ? 4.109 -23.828 13.203 1 84.38 149 PRO B N 1
ATOM 3725 C CA . PRO B 1 149 ? 2.783 -24.438 13.328 1 84.38 149 PRO B CA 1
ATOM 3726 C C . PRO B 1 149 ? 2.123 -24.703 11.977 1 84.38 149 PRO B C 1
ATOM 3728 O O . PRO B 1 149 ? 1.157 -25.453 11.891 1 84.38 149 PRO B O 1
ATOM 3731 N N . LEU B 1 150 ? 2.758 -24.031 11.078 1 84.5 150 LEU B N 1
ATOM 3732 C CA . LEU B 1 150 ? 2.26 -24.234 9.719 1 84.5 150 LEU B CA 1
ATOM 3733 C C . LEU B 1 150 ? 3.1 -25.266 8.977 1 84.5 150 LEU B C 1
ATOM 3735 O O . LEU B 1 150 ? 4.297 -25.406 9.242 1 84.5 150 LEU B O 1
ATOM 3739 N N . ARG B 1 151 ? 2.59 -26.266 8.352 1 85.38 151 ARG B N 1
ATOM 3740 C CA . ARG B 1 151 ? 3.379 -27.156 7.496 1 85.38 151 ARG B CA 1
ATOM 3741 C C . ARG B 1 151 ? 4.016 -26.375 6.348 1 85.38 151 ARG B C 1
ATOM 3743 O O . ARG B 1 151 ? 3.318 -25.922 5.434 1 85.38 151 ARG B O 1
ATOM 3750 N N . VAL B 1 152 ? 5.387 -26.188 6.539 1 93.19 152 VAL B N 1
ATOM 3751 C CA . VAL B 1 152 ? 6.102 -25.453 5.5 1 93.19 152 VAL B CA 1
ATOM 3752 C C . VAL B 1 152 ? 6.098 -26.266 4.203 1 93.19 152 VAL B C 1
ATOM 3754 O O . VAL B 1 152 ? 6.316 -27.484 4.223 1 93.19 152 VAL B O 1
ATOM 3757 N N . SER B 1 153 ? 5.746 -25.625 3.133 1 95.81 153 SER B N 1
ATOM 3758 C CA . SER B 1 153 ? 5.734 -26.234 1.807 1 95.81 153 SER B CA 1
ATOM 3759 C C . SER B 1 153 ? 6.316 -25.281 0.76 1 95.81 153 SER B C 1
ATOM 3761 O O . SER B 1 153 ? 6.496 -24.094 1.025 1 95.81 153 SER B O 1
ATOM 3763 N N . ARG B 1 154 ? 6.637 -25.828 -0.331 1 96.06 154 ARG B N 1
ATOM 3764 C CA . ARG B 1 154 ? 7.117 -25.016 -1.446 1 96.06 154 ARG B CA 1
ATOM 3765 C C . ARG B 1 154 ? 6.078 -23.969 -1.848 1 96.06 154 ARG B C 1
ATOM 3767 O O . ARG B 1 154 ? 6.426 -22.828 -2.141 1 96.06 154 ARG B O 1
ATOM 3774 N N . GLU B 1 155 ? 4.84 -24.359 -1.808 1 94.38 155 GLU B N 1
ATOM 3775 C CA . GLU B 1 155 ? 3.734 -23.469 -2.18 1 94.38 155 GLU B CA 1
ATOM 3776 C C . GLU B 1 155 ? 3.604 -22.312 -1.202 1 94.38 155 GLU B C 1
ATOM 3778 O O . GLU B 1 155 ? 3.387 -21.172 -1.614 1 94.38 155 GLU B O 1
ATOM 3783 N N . LEU B 1 156 ? 3.746 -22.641 0.034 1 95.81 156 LEU B N 1
ATOM 3784 C CA . LEU B 1 156 ? 3.639 -21.594 1.044 1 95.81 156 LEU B CA 1
ATOM 3785 C C . LEU B 1 156 ? 4.727 -20.547 0.855 1 95.81 156 LEU B C 1
ATOM 3787 O O . LEU B 1 156 ? 4.453 -19.344 0.905 1 95.81 156 LEU B O 1
ATOM 3791 N N . LEU B 1 157 ? 5.945 -21 0.632 1 97.06 157 LEU B N 1
ATOM 3792 C CA . LEU B 1 157 ? 7.055 -20.078 0.444 1 97.06 157 LEU B CA 1
ATOM 3793 C C . LEU B 1 157 ? 6.855 -19.219 -0.807 1 97.06 157 LEU B C 1
ATOM 3795 O O . LEU B 1 157 ? 7.129 -18.016 -0.799 1 97.06 157 LEU B O 1
ATOM 3799 N N . ASP B 1 158 ? 6.324 -19.859 -1.812 1 97 158 ASP B N 1
ATOM 3800 C CA . ASP B 1 158 ? 6.023 -19.141 -3.045 1 97 158 ASP B CA 1
ATOM 3801 C C . ASP B 1 158 ? 4.93 -18.109 -2.82 1 97 158 ASP B C 1
ATOM 3803 O O . ASP B 1 158 ? 5.043 -16.969 -3.283 1 97 158 ASP B O 1
ATOM 3807 N N . ASP B 1 159 ? 3.914 -18.469 -2.117 1 96.75 159 ASP B N 1
ATOM 3808 C CA . ASP B 1 159 ? 2.801 -17.578 -1.815 1 96.75 159 ASP B CA 1
ATOM 3809 C C . ASP B 1 159 ? 3.271 -16.359 -1.022 1 96.75 159 ASP B C 1
ATOM 3811 O O . ASP B 1 159 ? 2.818 -15.242 -1.269 1 96.75 159 ASP B O 1
ATOM 3815 N N . LEU B 1 160 ? 4.145 -16.609 -0.128 1 96.94 160 LEU B N 1
ATOM 3816 C CA . LEU B 1 160 ? 4.645 -15.523 0.702 1 96.94 160 LEU B CA 1
ATOM 3817 C C . LEU B 1 160 ? 5.371 -14.484 -0.145 1 96.94 160 LEU B C 1
ATOM 3819 O O . LEU B 1 160 ? 5.25 -13.289 0.098 1 96.94 160 LEU B O 1
ATOM 3823 N N . THR B 1 161 ? 6.098 -14.938 -1.13 1 97.31 161 THR B N 1
ATOM 3824 C CA . THR B 1 161 ? 6.773 -13.992 -2.012 1 97.31 161 THR B CA 1
ATOM 3825 C C . THR B 1 161 ? 5.762 -13.164 -2.793 1 97.31 161 THR B C 1
ATOM 3827 O O . THR B 1 161 ? 5.938 -11.953 -2.961 1 97.31 161 THR B O 1
ATOM 3830 N N . LEU B 1 162 ? 4.688 -13.836 -3.211 1 96.88 162 LEU B N 1
ATOM 3831 C CA . LEU B 1 162 ? 3.67 -13.148 -4.004 1 96.88 162 LEU B CA 1
ATOM 3832 C C . LEU B 1 162 ? 2.955 -12.086 -3.174 1 96.88 162 LEU B C 1
ATOM 3834 O O . LEU B 1 162 ? 2.586 -11.031 -3.695 1 96.88 162 LEU B O 1
ATOM 3838 N N . LEU B 1 163 ? 2.814 -12.383 -1.911 1 97 163 LEU B N 1
ATOM 3839 C CA . LEU B 1 163 ? 2.18 -11.414 -1.021 1 97 163 LEU B CA 1
ATOM 3840 C C . LEU B 1 163 ? 3.008 -10.141 -0.928 1 97 163 LEU B C 1
ATOM 3842 O O . LEU B 1 163 ? 2.471 -9.07 -0.638 1 97 163 LEU B O 1
ATOM 3846 N N . THR B 1 164 ? 4.281 -10.258 -1.16 1 96.06 164 THR B N 1
ATOM 3847 C CA . THR B 1 164 ? 5.164 -9.102 -1.139 1 96.06 164 THR B CA 1
ATOM 3848 C C . THR B 1 164 ? 5.234 -8.445 -2.516 1 96.06 164 THR B C 1
ATOM 3850 O O . THR B 1 164 ? 5.402 -7.23 -2.625 1 96.06 164 THR B O 1
ATOM 3853 N N . VAL B 1 165 ? 5.027 -9.25 -3.555 1 96.56 165 VAL B N 1
ATOM 3854 C CA . VAL B 1 165 ? 5.066 -8.742 -4.922 1 96.56 165 VAL B CA 1
ATOM 3855 C C . VAL B 1 165 ? 3.855 -7.844 -5.172 1 96.56 165 VAL B C 1
ATOM 3857 O O . VAL B 1 165 ? 3.965 -6.816 -5.84 1 96.56 165 VAL B O 1
ATOM 3860 N N . GLY B 1 166 ? 2.732 -8.234 -4.633 1 95.62 166 GLY B N 1
ATOM 3861 C CA . GLY B 1 166 ? 1.508 -7.477 -4.832 1 95.62 166 GLY B CA 1
ATOM 3862 C C . GLY B 1 166 ? 1.667 -5.996 -4.527 1 95.62 166 GLY B C 1
ATOM 3863 O O . GLY B 1 166 ? 1.525 -5.156 -5.422 1 95.62 166 GLY B O 1
ATOM 3864 N N . PRO B 1 167 ? 2.014 -5.691 -3.295 1 93.62 167 PRO B N 1
ATOM 3865 C CA . PRO B 1 167 ? 2.23 -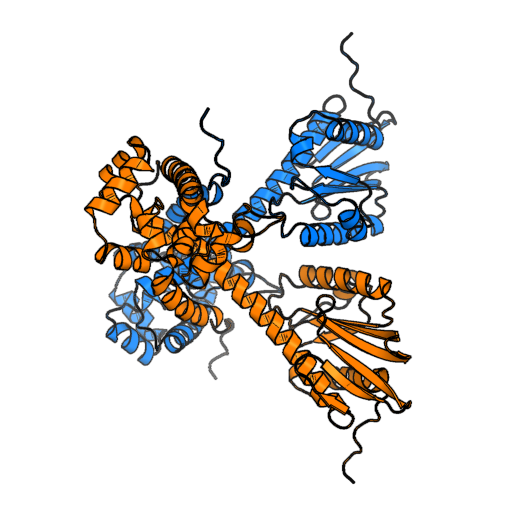4.285 -2.947 1 93.62 167 PRO B CA 1
ATOM 3866 C C . PRO B 1 167 ? 3.314 -3.627 -3.797 1 93.62 167 PRO B C 1
ATOM 3868 O O . PRO B 1 167 ? 3.213 -2.439 -4.121 1 93.62 167 PRO B O 1
ATOM 3871 N N . GLN B 1 168 ? 4.32 -4.336 -4.141 1 93.25 168 GLN B N 1
ATOM 3872 C CA . GLN B 1 168 ? 5.387 -3.789 -4.969 1 93.25 168 GLN B CA 1
ATOM 3873 C C . GLN B 1 168 ? 4.871 -3.402 -6.352 1 93.25 168 GLN B C 1
ATOM 3875 O O . GLN B 1 168 ? 5.16 -2.311 -6.848 1 93.25 168 GLN B O 1
ATOM 3880 N N . LEU B 1 169 ? 4.109 -4.301 -6.953 1 94.19 169 LEU B N 1
ATOM 3881 C CA . LEU B 1 169 ? 3.555 -4.023 -8.273 1 94.19 169 LEU B CA 1
ATOM 3882 C C . LEU B 1 169 ? 2.555 -2.873 -8.211 1 94.19 169 LEU B C 1
ATOM 3884 O O . LEU B 1 169 ? 2.549 -1.999 -9.078 1 94.19 169 LEU B O 1
ATOM 3888 N N . ARG B 1 170 ? 1.76 -2.9 -7.211 1 92.06 170 ARG B N 1
ATOM 3889 C CA . ARG B 1 170 ? 0.788 -1.824 -7.051 1 92.06 170 ARG B CA 1
ATOM 3890 C C . ARG B 1 170 ? 1.485 -0.482 -6.855 1 92.06 170 ARG B C 1
ATOM 3892 O O . ARG B 1 170 ? 1.075 0.526 -7.438 1 92.06 170 ARG B O 1
ATOM 3899 N N . GLY B 1 171 ? 2.471 -0.472 -6 1 89.12 171 GLY B N 1
ATOM 3900 C CA . GLY B 1 171 ? 3.258 0.738 -5.824 1 89.12 171 GLY B CA 1
ATOM 3901 C C . GLY B 1 171 ? 3.885 1.233 -7.113 1 89.12 171 GLY B C 1
ATOM 3902 O O . GLY B 1 171 ? 3.85 2.43 -7.406 1 89.12 171 GLY B O 1
ATOM 3903 N N . GLY B 1 172 ? 4.426 0.316 -7.816 1 89.19 172 GLY B N 1
ATOM 3904 C CA . GLY B 1 172 ? 4.996 0.672 -9.102 1 89.19 172 GLY B CA 1
ATOM 3905 C C . GLY B 1 172 ? 3.979 1.263 -10.062 1 89.19 172 GLY B C 1
ATOM 3906 O O . GLY B 1 172 ? 4.262 2.248 -10.75 1 89.19 172 GLY B O 1
ATOM 3907 N N . ALA B 1 173 ? 2.848 0.695 -10.102 1 90.5 173 ALA B N 1
ATOM 3908 C CA . ALA B 1 173 ? 1.774 1.181 -10.961 1 90.5 173 ALA B CA 1
ATOM 3909 C C . ALA B 1 173 ? 1.329 2.58 -10.547 1 90.5 173 ALA B C 1
ATOM 3911 O O . ALA B 1 173 ? 1.087 3.438 -11.406 1 90.5 173 ALA B O 1
ATOM 3912 N N . ASN B 1 174 ? 1.204 2.77 -9.281 1 88.06 174 ASN B N 1
ATOM 3913 C CA . ASN B 1 174 ? 0.815 4.082 -8.773 1 88.06 174 ASN B CA 1
ATOM 3914 C C . ASN B 1 174 ? 1.855 5.145 -9.117 1 88.06 174 ASN B C 1
ATOM 3916 O O . ASN B 1 174 ? 1.504 6.266 -9.5 1 88.06 174 ASN B O 1
ATOM 3920 N N . ASN B 1 175 ? 3.107 4.789 -8.93 1 88.56 175 ASN B N 1
ATOM 3921 C CA . ASN B 1 175 ? 4.184 5.707 -9.281 1 88.56 175 ASN B CA 1
ATOM 3922 C C . ASN B 1 175 ? 4.152 6.062 -10.766 1 88.56 175 ASN B C 1
ATOM 3924 O O . ASN B 1 175 ? 4.34 7.223 -11.133 1 88.56 175 ASN B O 1
ATOM 3928 N N . GLN B 1 176 ? 3.943 5.082 -11.562 1 91.75 176 GLN B N 1
ATOM 3929 C CA . GLN B 1 176 ? 3.871 5.316 -13 1 91.75 176 GLN B CA 1
ATOM 3930 C C . GLN B 1 176 ? 2.689 6.219 -13.352 1 91.75 176 GLN B C 1
ATOM 3932 O O . GLN B 1 176 ? 2.818 7.125 -14.18 1 91.75 176 GLN B O 1
ATOM 3937 N N . ARG B 1 177 ? 1.608 5.977 -12.773 1 91.81 177 ARG B N 1
ATOM 3938 C CA . ARG B 1 177 ? 0.437 6.82 -12.984 1 91.81 177 ARG B CA 1
ATOM 3939 C C . ARG B 1 177 ? 0.724 8.266 -12.586 1 91.81 177 ARG B C 1
ATOM 3941 O O . ARG B 1 177 ? 0.301 9.203 -13.266 1 91.81 177 ARG B O 1
ATOM 3948 N N . GLY B 1 178 ? 1.349 8.406 -11.43 1 93.06 178 GLY B N 1
ATOM 3949 C CA . GLY B 1 178 ? 1.753 9.734 -11 1 93.06 178 GLY B CA 1
ATOM 3950 C C . GLY B 1 178 ? 2.635 10.445 -12.008 1 93.06 178 GLY B C 1
ATOM 3951 O O . GLY B 1 178 ? 2.363 11.586 -12.383 1 93.06 178 GLY B O 1
ATOM 3952 N N . ALA B 1 179 ? 3.604 9.711 -12.453 1 94.06 179 ALA B N 1
ATOM 3953 C CA . ALA B 1 179 ? 4.535 10.273 -13.43 1 94.06 179 ALA B CA 1
ATOM 3954 C C . ALA B 1 179 ? 3.818 10.609 -14.734 1 94.06 179 ALA B C 1
ATOM 3956 O O . ALA B 1 179 ? 4.039 11.68 -15.312 1 94.06 179 ALA B O 1
ATOM 3957 N N . ASP B 1 180 ? 2.959 9.727 -15.18 1 94.94 180 ASP B N 1
ATOM 3958 C CA . ASP B 1 180 ? 2.213 9.945 -16.406 1 94.94 180 ASP B CA 1
ATOM 3959 C C . ASP B 1 180 ? 1.339 11.188 -16.312 1 94.94 180 ASP B C 1
ATOM 3961 O O . ASP B 1 180 ? 1.208 11.945 -17.281 1 94.94 180 ASP B O 1
ATOM 3965 N N . GLY B 1 181 ? 0.74 11.328 -15.18 1 96.38 181 GLY B N 1
ATOM 3966 C CA . GLY B 1 181 ? -0.087 12.508 -14.977 1 96.38 181 GLY B CA 1
ATOM 3967 C C . GLY B 1 181 ? 0.694 13.805 -15.055 1 96.38 181 GLY B C 1
ATOM 3968 O O . GLY B 1 181 ? 0.24 14.773 -15.672 1 96.38 181 GLY B O 1
ATOM 3969 N N . ILE B 1 182 ? 1.867 13.852 -14.445 1 96.69 182 ILE B N 1
ATOM 3970 C CA . ILE B 1 182 ? 2.73 15.023 -14.461 1 96.69 182 ILE B CA 1
ATOM 3971 C C . ILE B 1 182 ? 3.146 15.336 -15.898 1 96.69 182 ILE B C 1
ATOM 3973 O O . ILE B 1 182 ? 3.057 16.484 -16.344 1 96.69 182 ILE B O 1
ATOM 3977 N N . VAL B 1 183 ? 3.527 14.312 -16.578 1 96.44 183 VAL B N 1
ATOM 3978 C CA . VAL B 1 183 ? 3.965 14.461 -17.969 1 96.44 183 VAL B CA 1
ATOM 3979 C C . VAL B 1 183 ? 2.809 14.977 -18.812 1 96.44 183 VAL B C 1
ATOM 3981 O O . VAL B 1 183 ? 2.998 15.836 -19.672 1 96.44 183 VAL B O 1
ATOM 3984 N N . LEU B 1 184 ? 1.656 14.461 -18.562 1 97.06 184 LEU B N 1
ATOM 3985 C CA . LEU B 1 184 ? 0.485 14.883 -19.312 1 97.06 184 LEU B CA 1
ATOM 3986 C C . LEU B 1 184 ? 0.202 16.359 -19.094 1 97.06 184 LEU B C 1
ATOM 3988 O O . LEU B 1 184 ? -0.066 17.094 -20.062 1 97.06 184 LEU B O 1
ATOM 3992 N N . VAL B 1 185 ? 0.207 16.797 -17.891 1 97.75 185 VAL B N 1
ATOM 3993 C CA . VAL B 1 185 ? -0.02 18.219 -17.594 1 97.75 185 VAL B CA 1
ATOM 3994 C C . VAL B 1 185 ? 1.054 19.062 -18.281 1 97.75 185 VAL B C 1
ATOM 3996 O O . VAL B 1 185 ? 0.752 20.094 -18.875 1 97.75 185 VAL B O 1
ATOM 3999 N N . PHE B 1 186 ? 2.291 18.625 -18.219 1 97.38 186 PHE B N 1
ATOM 4000 C CA . PHE B 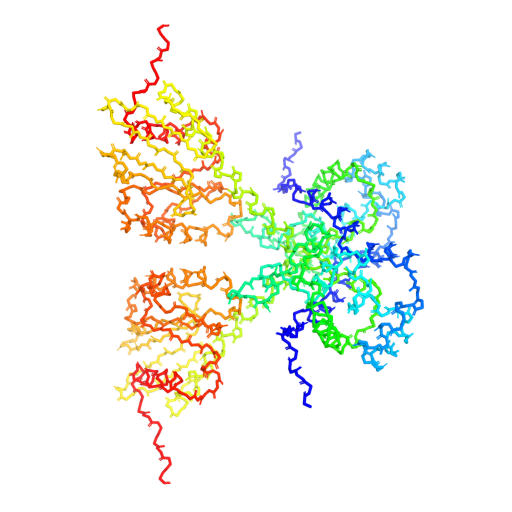1 186 ? 3.4 19.328 -18.844 1 97.38 186 PHE B CA 1
ATOM 4001 C C . PHE B 1 186 ? 3.195 19.406 -20.359 1 97.38 186 PHE B C 1
ATOM 4003 O O . PHE B 1 186 ? 3.443 20.453 -20.969 1 97.38 186 PHE B O 1
ATOM 4010 N N . GLU B 1 187 ? 2.727 18.312 -20.906 1 96.56 187 GLU B N 1
ATOM 4011 C CA . GLU B 1 187 ? 2.439 18.266 -22.344 1 96.56 187 GLU B CA 1
ATOM 4012 C C . GLU B 1 187 ? 1.329 19.25 -22.703 1 96.56 187 GLU B C 1
ATOM 4014 O O . GLU B 1 187 ? 1.4 19.922 -23.734 1 96.56 187 GLU B O 1
ATOM 4019 N N . ILE B 1 188 ? 0.359 19.297 -21.906 1 97.25 188 ILE B N 1
ATOM 4020 C CA . ILE B 1 188 ? -0.74 20.234 -22.125 1 97.25 188 ILE B CA 1
ATOM 4021 C C . ILE B 1 188 ? -0.212 21.672 -22.094 1 97.25 188 ILE B C 1
ATOM 4023 O O . ILE B 1 188 ? -0.552 22.484 -22.969 1 97.25 188 ILE B O 1
ATOM 4027 N N . ILE B 1 189 ? 0.633 21.969 -21.109 1 96.94 189 ILE B N 1
ATOM 4028 C CA . ILE B 1 189 ? 1.227 23.297 -21.016 1 96.94 189 ILE B CA 1
ATOM 4029 C C . ILE B 1 189 ? 2.082 23.562 -22.25 1 96.94 189 ILE B C 1
ATOM 4031 O O . ILE B 1 189 ? 2.021 24.656 -22.828 1 96.94 189 ILE B O 1
ATOM 4035 N N . ARG B 1 190 ? 2.842 22.562 -22.625 1 96 190 ARG B N 1
ATOM 4036 C CA . ARG B 1 190 ? 3.684 22.688 -23.812 1 96 190 ARG B CA 1
ATOM 4037 C C . ARG B 1 190 ? 2.852 23.031 -25.047 1 96 190 ARG B C 1
ATOM 4039 O O . ARG B 1 190 ? 3.232 23.906 -25.828 1 96 190 ARG B O 1
ATOM 4046 N N . GLU B 1 191 ? 1.718 22.375 -25.188 1 95.56 191 GLU B N 1
ATOM 4047 C CA . GLU B 1 191 ? 0.823 22.625 -26.312 1 95.56 191 GLU B CA 1
ATOM 4048 C C . GLU B 1 191 ? 0.272 24.062 -26.266 1 95.56 191 GLU B C 1
ATOM 4050 O O . GLU B 1 191 ? 0.143 24.719 -27.297 1 95.56 191 GLU B O 1
ATOM 4055 N N . ILE B 1 192 ? -0.026 24.516 -25.094 1 95.31 192 ILE B N 1
ATOM 4056 C CA . ILE B 1 192 ? -0.612 25.844 -24.906 1 95.31 192 ILE B CA 1
ATOM 4057 C C . ILE B 1 192 ? 0.398 26.922 -25.297 1 95.31 192 ILE B C 1
ATOM 4059 O O . ILE B 1 192 ? 0.04 27.922 -25.922 1 95.31 192 ILE B O 1
ATOM 4063 N N . VAL B 1 193 ? 1.688 26.734 -25 1 94.81 193 VAL B N 1
ATOM 4064 C CA . VAL B 1 193 ? 2.662 27.797 -25.156 1 94.81 193 VAL B CA 1
ATOM 4065 C C . VAL B 1 193 ? 3.512 27.547 -26.406 1 94.81 193 VAL B C 1
ATOM 4067 O O . VAL B 1 193 ? 4.48 28.266 -26.656 1 94.81 193 VAL B O 1
ATOM 4070 N N . ALA B 1 194 ? 3.18 26.516 -27.172 1 93.56 194 ALA B N 1
ATOM 4071 C CA . ALA B 1 194 ? 3.992 26.062 -28.297 1 93.56 194 ALA B CA 1
ATOM 4072 C C . ALA B 1 194 ? 4.305 27.203 -29.25 1 93.56 194 ALA B C 1
ATOM 4074 O O . ALA B 1 194 ? 5.41 27.281 -29.797 1 93.56 194 ALA B O 1
ATOM 4075 N N . HIS B 1 195 ? 3.396 28.125 -29.531 1 91.81 195 HIS B N 1
ATOM 4076 C CA . HIS B 1 195 ? 3.539 29.188 -30.516 1 91.81 195 HIS B CA 1
ATOM 4077 C C . HIS B 1 195 ? 4.551 30.234 -30.047 1 91.81 195 HIS B C 1
ATOM 4079 O O . HIS B 1 195 ? 5.023 31.047 -30.844 1 91.81 195 HIS B O 1
ATOM 4085 N N . ALA B 1 196 ? 4.906 30.234 -28.766 1 92.44 196 ALA B N 1
ATOM 4086 C CA . ALA B 1 196 ? 5.84 31.219 -28.219 1 92.44 196 ALA B CA 1
ATOM 4087 C C . ALA B 1 196 ? 7.074 30.547 -27.641 1 92.44 196 ALA B C 1
ATOM 4089 O O . ALA B 1 196 ? 7.859 31.172 -26.922 1 92.44 196 ALA B O 1
ATOM 4090 N N . ALA B 1 197 ? 7.246 29.25 -27.875 1 92.62 197 ALA B N 1
ATOM 4091 C CA . ALA B 1 197 ? 8.352 28.5 -27.281 1 92.62 197 ALA B CA 1
ATOM 4092 C C . ALA B 1 197 ? 9.68 28.875 -27.922 1 92.62 197 ALA B C 1
ATOM 4094 O O . ALA B 1 197 ? 9.805 28.859 -29.156 1 92.62 197 ALA B O 1
ATOM 4095 N N . ALA B 1 198 ? 10.578 29.266 -27.141 1 92.06 198 ALA B N 1
ATOM 4096 C CA . ALA B 1 198 ? 11.93 29.547 -27.625 1 92.06 198 ALA B CA 1
ATOM 4097 C C . ALA B 1 198 ? 12.766 28.266 -27.688 1 92.06 198 ALA B C 1
ATOM 4099 O O . ALA B 1 198 ? 13.469 28.016 -28.672 1 92.06 198 ALA B O 1
ATOM 4100 N N . GLU B 1 199 ? 12.703 27.484 -26.609 1 91.56 199 GLU B N 1
ATOM 4101 C CA . GLU B 1 199 ? 13.414 26.219 -26.484 1 91.56 199 GLU B CA 1
ATOM 4102 C C . GLU B 1 199 ? 12.57 25.172 -25.75 1 91.56 199 GLU B C 1
ATOM 4104 O O . GLU B 1 199 ? 11.898 25.5 -24.766 1 91.56 199 GLU B O 1
ATOM 4109 N N . VAL B 1 200 ? 12.578 23.984 -26.375 1 89.62 200 VAL B N 1
ATOM 4110 C CA . VAL B 1 200 ? 11.852 22.891 -25.75 1 89.62 200 VAL B CA 1
ATOM 4111 C C . VAL B 1 200 ? 12.812 21.734 -25.453 1 89.62 200 VAL B C 1
ATOM 4113 O O . VAL B 1 200 ? 13.469 21.219 -26.359 1 89.62 200 VAL B O 1
ATOM 4116 N N . ARG B 1 201 ? 12.977 21.531 -24.234 1 91.12 201 ARG B N 1
ATOM 4117 C CA . ARG B 1 201 ? 13.742 20.375 -23.781 1 91.12 201 ARG B CA 1
ATOM 4118 C C . ARG B 1 201 ? 12.836 19.312 -23.172 1 91.12 201 ARG B C 1
ATOM 4120 O O . ARG B 1 201 ? 11.625 19.516 -23.062 1 91.12 201 ARG B O 1
ATOM 4127 N N . GLU B 1 202 ? 13.375 18.203 -22.766 1 89.69 202 GLU B N 1
ATOM 4128 C CA . GLU B 1 202 ? 12.594 17.109 -22.188 1 89.69 202 GLU B CA 1
ATOM 4129 C C . GLU B 1 202 ? 11.984 17.516 -20.844 1 89.69 202 GLU B C 1
ATOM 4131 O O . GLU B 1 202 ? 10.859 17.109 -20.531 1 89.69 202 GLU B O 1
ATOM 4136 N N . SER B 1 203 ? 12.664 18.312 -20.156 1 92.88 203 SER B N 1
ATOM 4137 C CA . SER B 1 203 ? 12.227 18.578 -18.781 1 92.88 203 SER B CA 1
ATOM 4138 C C . SER B 1 203 ? 11.914 20.062 -18.594 1 92.88 203 SER B C 1
ATOM 4140 O O . SER B 1 203 ? 11.617 20.5 -17.484 1 92.88 203 SER B O 1
ATOM 4142 N N . ALA B 1 204 ? 12.047 20.875 -19.703 1 95.12 204 ALA B N 1
ATOM 4143 C CA . ALA B 1 204 ? 11.859 22.312 -19.547 1 95.12 204 ALA B CA 1
ATOM 4144 C C . ALA B 1 204 ? 11.438 22.969 -20.859 1 95.12 204 ALA B C 1
ATOM 4146 O O . ALA B 1 204 ? 11.812 22.5 -21.938 1 95.12 204 ALA B O 1
ATOM 4147 N N . ILE B 1 205 ? 10.633 24 -20.719 1 95 205 ILE B N 1
ATOM 4148 C CA . ILE B 1 205 ? 10.211 24.844 -21.844 1 95 205 ILE B CA 1
ATOM 4149 C C . ILE B 1 205 ? 10.57 26.297 -21.547 1 95 205 ILE B C 1
ATOM 4151 O O . ILE B 1 205 ? 10.219 26.844 -20.5 1 95 205 ILE B O 1
ATOM 4155 N N . GLU B 1 206 ? 11.32 26.828 -22.391 1 95.19 206 GLU B N 1
ATOM 4156 C CA . GLU B 1 206 ? 11.578 28.266 -22.328 1 95.19 206 GLU B CA 1
ATOM 4157 C C . GLU B 1 206 ? 10.695 29.031 -23.312 1 95.19 206 GLU B C 1
ATOM 4159 O O . GLU B 1 206 ? 10.633 28.703 -24.484 1 95.19 206 GLU B O 1
ATOM 4164 N N . VAL B 1 207 ? 10.039 29.953 -22.703 1 94.25 207 VAL B N 1
ATOM 4165 C CA . VAL B 1 207 ? 9.094 30.703 -23.516 1 94.25 207 VAL B CA 1
ATOM 4166 C C . VAL B 1 207 ? 9.531 32.156 -23.578 1 94.25 207 VAL B C 1
ATOM 4168 O O . VAL B 1 207 ? 10.016 32.719 -22.594 1 94.25 207 VAL B O 1
ATOM 4171 N N . ASN B 1 208 ? 9.375 32.688 -24.812 1 90.69 208 ASN B N 1
ATOM 4172 C CA . ASN B 1 208 ? 9.578 34.094 -25 1 90.69 208 ASN B CA 1
ATOM 4173 C C . ASN B 1 208 ? 8.336 34.906 -24.609 1 90.69 208 ASN B C 1
ATOM 4175 O O . ASN B 1 208 ? 7.332 34.906 -25.312 1 90.69 208 ASN B O 1
ATOM 4179 N N . SER B 1 209 ? 8.539 35.594 -23.547 1 90 209 SER B N 1
ATOM 4180 C CA . SER B 1 209 ? 7.402 36.406 -23.078 1 90 209 SER B CA 1
ATOM 4181 C C . SER B 1 209 ? 7.293 37.719 -23.828 1 90 209 SER B C 1
ATOM 4183 O O . SER B 1 209 ? 8.25 38.156 -24.484 1 90 209 SER B O 1
ATOM 4185 N N . ALA B 1 210 ? 6.141 38.25 -23.766 1 88.19 210 ALA B N 1
ATOM 4186 C CA . ALA B 1 210 ? 5.895 39.562 -24.391 1 88.19 210 ALA B CA 1
ATOM 4187 C C . ALA B 1 210 ? 6.688 40.656 -23.703 1 88.19 210 ALA B C 1
ATOM 4189 O O . ALA B 1 210 ? 6.906 41.719 -24.281 1 88.19 210 ALA B O 1
ATOM 4190 N N . THR B 1 211 ? 7.141 40.406 -22.531 1 85.88 211 THR B N 1
ATOM 4191 C CA . THR B 1 211 ? 7.906 41.406 -21.781 1 85.88 211 THR B CA 1
ATOM 4192 C C . THR B 1 211 ? 9.383 41.344 -22.156 1 85.88 211 THR B C 1
ATOM 4194 O O . THR B 1 211 ? 10.164 42.219 -21.75 1 85.88 211 THR B O 1
ATOM 4197 N N . GLY B 1 212 ? 9.742 40.406 -22.922 1 87.44 212 GLY B N 1
ATOM 4198 C CA . GLY B 1 212 ? 11.125 40.281 -23.328 1 87.44 212 GLY B CA 1
ATOM 4199 C C . GLY B 1 212 ? 11.938 39.375 -22.391 1 87.44 212 GLY B C 1
ATOM 4200 O O . GLY B 1 212 ? 13.062 39 -22.719 1 87.44 212 GLY B O 1
ATOM 4201 N N . ARG B 1 213 ? 11.383 39.125 -21.25 1 90 213 ARG B N 1
ATOM 4202 C CA . ARG B 1 213 ? 12.055 38.25 -20.312 1 90 213 ARG B CA 1
ATOM 4203 C C . ARG B 1 213 ? 11.641 36.781 -20.531 1 90 213 ARG B C 1
ATOM 4205 O O . ARG B 1 213 ? 10.461 36.5 -20.734 1 90 213 ARG B O 1
ATOM 4212 N N . PRO B 1 214 ? 12.594 35.906 -20.453 1 92.38 214 PRO B N 1
ATOM 4213 C CA . PRO B 1 214 ? 12.234 34.5 -20.625 1 92.38 214 PRO B CA 1
ATOM 4214 C C . PRO B 1 214 ? 11.492 33.938 -19.438 1 92.38 214 PRO B C 1
ATOM 4216 O O . PRO B 1 214 ? 11.758 34.312 -18.297 1 92.38 214 PRO B O 1
ATOM 4219 N N . VAL B 1 215 ? 10.539 33.094 -19.766 1 94.88 215 VAL B N 1
ATOM 4220 C CA . VAL B 1 215 ? 9.82 32.344 -18.75 1 94.88 215 VAL B CA 1
ATOM 4221 C C . VAL B 1 215 ? 10.156 30.844 -18.875 1 94.88 215 VAL B C 1
ATOM 4223 O O . VAL B 1 215 ? 10.164 30.297 -19.984 1 94.88 215 VAL B O 1
ATOM 4226 N N . LEU B 1 216 ? 10.469 30.312 -17.75 1 95.56 216 LEU B N 1
ATOM 4227 C CA . LEU B 1 216 ? 10.859 28.906 -17.734 1 95.56 216 LEU B CA 1
ATOM 4228 C C . LEU B 1 216 ? 9.773 28.047 -17.078 1 95.56 216 LEU B C 1
ATOM 4230 O O . LEU B 1 216 ? 9.305 28.375 -15.977 1 95.56 216 LEU B O 1
ATOM 4234 N N . ILE B 1 217 ? 9.273 27.031 -17.781 1 96.5 217 ILE B N 1
ATOM 4235 C CA . ILE B 1 217 ? 8.383 26 -17.266 1 96.5 217 ILE B CA 1
ATOM 4236 C C . ILE B 1 217 ? 9.141 24.672 -17.141 1 96.5 217 ILE B C 1
ATOM 4238 O O . ILE B 1 217 ? 9.656 24.141 -18.125 1 96.5 217 ILE B O 1
ATOM 4242 N N . GLU B 1 218 ? 9.219 24.156 -15.969 1 96.69 218 GLU B N 1
ATOM 4243 C CA . GLU B 1 218 ? 10.102 23.016 -15.773 1 96.69 218 GLU B CA 1
ATOM 4244 C C . GLU B 1 218 ? 9.508 22.016 -14.797 1 96.69 218 GLU B C 1
ATOM 4246 O O . GLU B 1 218 ? 8.711 22.375 -13.93 1 96.69 218 GLU B O 1
ATOM 4251 N N . PHE B 1 219 ? 9.891 20.797 -15.031 1 95.75 219 PHE B N 1
ATOM 4252 C CA . PHE B 1 219 ? 9.672 19.797 -13.992 1 95.75 219 PHE B CA 1
ATOM 4253 C C . PHE B 1 219 ? 10.477 20.141 -12.742 1 95.75 219 PHE B C 1
ATOM 4255 O O . PHE B 1 219 ? 11.594 20.641 -12.836 1 95.75 219 PHE B O 1
ATOM 4262 N N . ALA B 1 220 ? 9.906 19.938 -11.641 1 94 220 ALA B N 1
ATOM 4263 C CA . ALA B 1 220 ? 10.594 20.094 -10.367 1 94 220 ALA B CA 1
ATOM 4264 C C . ALA B 1 220 ? 10.273 18.938 -9.43 1 94 220 ALA B C 1
ATOM 4266 O O . ALA B 1 220 ? 9.258 18.266 -9.594 1 94 220 ALA B O 1
ATOM 4267 N N . PRO B 1 221 ? 11.172 18.609 -8.477 1 88.81 221 PRO B N 1
ATOM 4268 C CA . PRO B 1 221 ? 10.93 17.5 -7.551 1 88.81 221 PRO B CA 1
ATOM 4269 C C . PRO B 1 221 ? 9.75 17.75 -6.613 1 88.81 221 PRO B C 1
ATOM 4271 O O . PRO B 1 221 ? 9.008 16.828 -6.285 1 88.81 221 PRO B O 1
ATOM 4274 N N . ASP B 1 222 ? 9.641 19.031 -6.141 1 88.5 222 ASP B N 1
ATOM 4275 C CA . ASP B 1 222 ? 8.578 19.438 -5.23 1 88.5 222 ASP B CA 1
ATOM 4276 C C . ASP B 1 222 ? 8.438 20.953 -5.195 1 88.5 222 ASP B C 1
ATOM 4278 O O . ASP B 1 222 ? 9.273 21.641 -4.602 1 88.5 222 ASP B O 1
ATOM 4282 N N . PRO B 1 223 ? 7.285 21.422 -5.82 1 93.88 223 PRO B N 1
ATOM 4283 C CA . PRO B 1 223 ? 6.148 20.812 -6.516 1 93.88 223 PRO B CA 1
ATOM 4284 C C . PRO B 1 223 ? 6.535 20.219 -7.867 1 93.88 223 PRO B C 1
ATOM 4286 O O . PRO B 1 223 ? 7.676 20.375 -8.312 1 93.88 223 PRO B O 1
ATOM 4289 N N . ASP B 1 224 ? 5.578 19.594 -8.562 1 96.94 224 ASP B N 1
ATOM 4290 C CA . ASP B 1 224 ? 5.855 18.75 -9.719 1 96.94 224 ASP B CA 1
ATOM 4291 C C . ASP B 1 224 ? 6.254 19.594 -10.93 1 96.94 224 ASP B C 1
ATOM 4293 O O . ASP B 1 224 ? 7.133 19.188 -11.703 1 96.94 224 ASP B O 1
ATOM 4297 N N . ILE B 1 225 ? 5.574 20.719 -11.18 1 97.62 225 ILE B N 1
ATOM 4298 C CA . ILE B 1 225 ? 5.844 21.641 -12.266 1 97.62 225 ILE B CA 1
ATOM 4299 C C . ILE B 1 225 ? 5.914 23.062 -11.727 1 97.62 225 ILE B C 1
ATOM 4301 O O . ILE B 1 225 ? 5.098 23.469 -10.898 1 97.62 225 ILE B O 1
ATOM 4305 N N . ILE B 1 226 ? 6.902 23.797 -12.188 1 97.62 226 ILE B N 1
ATOM 4306 C CA . ILE B 1 226 ? 7.031 25.188 -11.742 1 97.62 226 ILE B CA 1
ATOM 4307 C C . ILE B 1 226 ? 7.195 26.109 -12.953 1 97.62 226 ILE B C 1
ATOM 4309 O O . ILE B 1 226 ? 7.734 25.688 -13.984 1 97.62 226 ILE B O 1
ATOM 4313 N N . ILE B 1 227 ? 6.707 27.25 -12.812 1 96.5 227 ILE B N 1
ATOM 4314 C CA . ILE B 1 227 ? 6.863 28.328 -13.789 1 96.5 227 ILE B CA 1
ATOM 4315 C C . ILE B 1 227 ? 7.598 29.5 -13.148 1 96.5 227 ILE B C 1
ATOM 4317 O O . ILE B 1 227 ? 7.176 30.016 -12.109 1 96.5 227 ILE B O 1
ATOM 4321 N N . ARG B 1 228 ? 8.68 29.875 -13.805 1 96.31 228 ARG B N 1
ATOM 4322 C CA . ARG B 1 228 ? 9.5 30.969 -13.289 1 96.31 228 ARG B CA 1
ATOM 4323 C C . ARG B 1 228 ? 9.852 31.953 -14.391 1 96.31 228 ARG B C 1
ATOM 4325 O O . ARG B 1 228 ? 10.023 31.562 -15.547 1 96.31 228 ARG B O 1
ATOM 4332 N N . GLU B 1 229 ? 9.938 33.219 -13.992 1 94.75 229 GLU B N 1
ATOM 4333 C CA . GLU B 1 229 ? 10.367 34.281 -14.898 1 94.75 229 GLU B CA 1
ATOM 4334 C C . GLU B 1 229 ? 11.797 34.719 -14.594 1 94.75 229 GLU B C 1
ATOM 4336 O O . GLU B 1 229 ? 12.141 34.969 -13.438 1 94.75 229 GLU B O 1
ATOM 4341 N N . GLU B 1 230 ? 12.562 34.75 -15.602 1 92.38 230 GLU B N 1
ATOM 4342 C CA . GLU B 1 230 ? 13.938 35.188 -15.398 1 92.38 230 GLU B CA 1
ATOM 4343 C C . GLU B 1 230 ? 14.023 36.688 -15.312 1 92.38 230 GLU B C 1
ATOM 4345 O O . GLU B 1 230 ? 13.68 37.406 -16.266 1 92.38 230 GLU B O 1
ATOM 4350 N N . MET B 1 231 ? 14.406 37.188 -14.156 1 89.12 231 MET B N 1
ATOM 4351 C CA . MET B 1 231 ? 14.562 38.625 -13.953 1 89.12 231 MET B CA 1
ATOM 4352 C C . MET B 1 231 ? 15.938 39.094 -14.406 1 89.12 231 MET B C 1
ATOM 4354 O O . MET B 1 231 ? 16.062 40.125 -15.07 1 89.12 231 MET B O 1
ATOM 4358 N N . GLU B 1 232 ? 16.922 38.5 -13.898 1 84.06 232 GLU B N 1
ATOM 4359 C CA . GLU B 1 232 ? 18.312 38.719 -14.273 1 84.06 232 GLU B CA 1
ATOM 4360 C C . GLU B 1 232 ? 19.047 37.375 -14.391 1 84.06 232 GLU B C 1
ATOM 4362 O O . GLU B 1 232 ? 18.484 36.312 -14.055 1 84.06 232 GLU B O 1
ATOM 4367 N N . ASN B 1 233 ? 20.312 37.531 -14.867 1 81.19 233 ASN B N 1
ATOM 4368 C CA . ASN B 1 233 ? 21.062 36.312 -15.125 1 81.19 233 ASN B CA 1
ATOM 4369 C C . ASN B 1 233 ? 21.047 35.375 -13.922 1 81.19 233 ASN B C 1
ATOM 4371 O O . ASN B 1 233 ? 21.688 35.656 -12.906 1 81.19 233 ASN B O 1
ATOM 4375 N N . GLN B 1 234 ? 20.188 34.281 -14.016 1 82.19 234 GLN B N 1
ATOM 4376 C CA . GLN B 1 234 ? 20.062 33.156 -13.086 1 82.19 234 GLN B CA 1
ATOM 4377 C C . GLN B 1 234 ? 19.312 33.562 -11.82 1 82.19 234 GLN B C 1
ATOM 4379 O O . GLN B 1 234 ? 19.484 32.969 -10.766 1 82.19 234 GLN B O 1
ATOM 4384 N N . HIS B 1 235 ? 18.656 34.781 -11.938 1 89.75 235 HIS B N 1
ATOM 4385 C CA . HIS B 1 235 ? 17.734 35.188 -10.875 1 89.75 235 HIS B CA 1
ATOM 4386 C C . HIS B 1 235 ? 16.281 35.094 -11.336 1 89.75 235 HIS B C 1
ATOM 4388 O O . HIS B 1 235 ? 15.914 35.719 -12.336 1 89.75 235 HIS B O 1
ATOM 4394 N N . TYR B 1 236 ? 15.523 34.312 -10.562 1 92.44 236 TYR B N 1
ATOM 4395 C CA . TYR B 1 236 ? 14.18 34.031 -11.039 1 92.44 236 TYR B CA 1
ATOM 4396 C C . TYR B 1 236 ? 13.125 34.531 -10.062 1 92.44 236 TYR B C 1
ATOM 4398 O O . TYR B 1 236 ? 13.359 34.562 -8.852 1 92.44 236 TYR B O 1
ATOM 4406 N N . ARG B 1 237 ? 12.078 35.031 -10.672 1 94.06 237 ARG B N 1
ATOM 4407 C CA . ARG B 1 237 ? 10.844 35.219 -9.922 1 94.06 237 ARG B CA 1
ATOM 4408 C C . ARG B 1 237 ? 9.953 33.969 -10 1 94.06 237 ARG B C 1
ATOM 4410 O O . ARG B 1 237 ? 9.617 33.531 -11.094 1 94.06 237 ARG B O 1
ATOM 4417 N N . ASN B 1 238 ? 9.586 33.438 -8.82 1 95.44 238 ASN B N 1
ATOM 4418 C CA . ASN B 1 238 ? 8.727 32.281 -8.742 1 95.44 238 ASN B CA 1
ATOM 4419 C C . ASN B 1 238 ? 7.258 32.625 -8.93 1 95.44 238 ASN B C 1
ATOM 4421 O O . ASN B 1 238 ? 6.688 33.344 -8.109 1 95.44 238 ASN B O 1
ATOM 4425 N N . VAL B 1 239 ? 6.652 32.094 -10.016 1 95.25 239 VAL B N 1
ATOM 4426 C CA . VAL B 1 239 ? 5.336 32.562 -10.422 1 95.25 239 VAL B CA 1
ATOM 4427 C C . VAL B 1 239 ? 4.27 31.562 -10 1 95.25 239 VAL B C 1
ATOM 4429 O O . VAL B 1 239 ? 3.422 31.859 -9.156 1 95.25 239 VAL B O 1
ATOM 4432 N N . VAL B 1 240 ? 4.391 30.297 -10.57 1 96.88 240 VAL B N 1
ATOM 4433 C CA . VAL B 1 240 ? 3.355 29.312 -10.297 1 96.88 240 VAL B CA 1
ATOM 4434 C C . VAL B 1 240 ? 3.998 27.969 -9.922 1 96.88 240 VAL B C 1
ATOM 4436 O O . VAL B 1 240 ? 5.023 27.594 -10.484 1 96.88 240 VAL B O 1
ATOM 4439 N N . ALA B 1 241 ? 3.443 27.328 -8.938 1 97.94 241 ALA B N 1
ATOM 4440 C CA . ALA B 1 241 ? 3.756 25.953 -8.555 1 97.94 241 ALA B CA 1
ATOM 4441 C C . ALA B 1 241 ? 2.562 25.031 -8.789 1 97.94 241 ALA B C 1
ATOM 4443 O O . ALA B 1 241 ? 1.46 25.297 -8.305 1 97.94 241 ALA B O 1
ATOM 4444 N N . ILE B 1 242 ? 2.773 23.984 -9.531 1 98.12 242 ILE B N 1
ATOM 4445 C CA . ILE B 1 242 ? 1.685 23.062 -9.859 1 98.12 242 ILE B CA 1
ATOM 4446 C C . ILE B 1 242 ? 1.967 21.688 -9.258 1 98.12 242 ILE B C 1
ATOM 4448 O O . ILE B 1 242 ? 3.016 21.094 -9.523 1 98.12 242 ILE B O 1
ATOM 4452 N N . GLU B 1 243 ? 1.072 21.172 -8.414 1 97.94 243 GLU B N 1
ATOM 4453 C CA . GLU B 1 243 ? 1.118 19.828 -7.852 1 97.94 243 GLU B CA 1
ATOM 4454 C C . GLU B 1 243 ? 0.092 18.906 -8.523 1 97.94 243 GLU B C 1
ATOM 4456 O O . GLU B 1 243 ? -1.085 19.266 -8.617 1 97.94 243 GLU B O 1
ATOM 4461 N N . VAL B 1 244 ? 0.583 17.812 -9.016 1 97.56 244 VAL B N 1
ATOM 4462 C CA . VAL B 1 244 ? -0.294 16.906 -9.75 1 97.56 244 VAL B CA 1
ATOM 4463 C C . VAL B 1 244 ? -0.523 15.633 -8.922 1 97.56 244 VAL B C 1
ATOM 4465 O O . VAL B 1 244 ? 0.432 14.961 -8.531 1 97.56 244 VAL B O 1
ATOM 4468 N N . LYS B 1 245 ? -1.754 15.344 -8.586 1 95 245 LYS B N 1
ATOM 4469 C CA . LYS B 1 245 ? -2.17 14.117 -7.914 1 95 245 LYS B CA 1
ATOM 4470 C C . LYS B 1 245 ? -3.018 13.242 -8.836 1 95 245 LYS B C 1
ATOM 4472 O O . LYS B 1 245 ? -4.25 13.305 -8.805 1 95 245 LYS B O 1
ATOM 4477 N N . SER B 1 246 ? -2.348 12.289 -9.508 1 94 246 SER B N 1
ATOM 4478 C CA . SER B 1 246 ? -2.916 11.594 -10.664 1 94 246 SER B CA 1
ATOM 4479 C C . SER B 1 246 ? -3.65 10.328 -10.242 1 94 246 SER B C 1
ATOM 4481 O O . SER B 1 246 ? -4.199 9.609 -11.078 1 94 246 SER B O 1
ATOM 4483 N N . GLY B 1 247 ? -3.629 10.016 -8.969 1 88.25 247 GLY B N 1
ATOM 4484 C CA . GLY B 1 247 ? -4.355 8.844 -8.516 1 88.25 247 GLY B CA 1
ATOM 4485 C C . GLY B 1 247 ? -5.848 8.93 -8.773 1 88.25 247 GLY B C 1
ATOM 4486 O O . GLY B 1 247 ? -6.445 10 -8.664 1 88.25 247 GLY B O 1
ATOM 4487 N N . THR B 1 248 ? -6.504 7.754 -9.031 1 81.88 248 THR B N 1
ATOM 4488 C CA . THR B 1 248 ? -7.918 7.754 -9.398 1 81.88 248 THR B CA 1
ATOM 4489 C C . THR B 1 248 ? -8.781 7.309 -8.219 1 81.88 248 THR B C 1
ATOM 4491 O O . THR B 1 248 ? -10.008 7.371 -8.281 1 81.88 248 THR B O 1
ATOM 4494 N N . ASP B 1 249 ? -8.109 6.895 -7.223 1 76.88 249 ASP B N 1
ATOM 4495 C CA . ASP B 1 249 ? -8.828 6.391 -6.059 1 76.88 249 ASP B CA 1
ATOM 4496 C C . ASP B 1 249 ? -9.461 7.535 -5.27 1 76.88 249 ASP B C 1
ATOM 4498 O O . ASP B 1 249 ? -8.766 8.266 -4.562 1 76.88 249 ASP B O 1
ATOM 4502 N N . VAL B 1 250 ? -10.758 7.594 -5.25 1 77.62 250 VAL B N 1
ATOM 4503 C CA . VAL B 1 250 ? -11.492 8.688 -4.625 1 77.62 250 VAL B CA 1
ATOM 4504 C C . VAL B 1 250 ? -11.375 8.594 -3.107 1 77.62 250 VAL B C 1
ATOM 4506 O O . VAL B 1 250 ? -11.367 9.609 -2.41 1 77.62 250 VAL B O 1
ATOM 4509 N N . SER B 1 251 ? -11.25 7.406 -2.635 1 73.06 251 SER B N 1
ATOM 4510 C CA . SER B 1 251 ? -11.227 7.219 -1.188 1 73.06 251 SER B CA 1
ATOM 4511 C C . SER B 1 251 ? -9.969 7.816 -0.573 1 73.06 251 SER B C 1
ATOM 4513 O O . SER B 1 251 ? -9.945 8.156 0.613 1 73.06 251 SER B O 1
ATOM 4515 N N . ASN B 1 252 ? -8.938 8.031 -1.365 1 78.06 252 ASN B N 1
ATOM 4516 C CA . ASN B 1 252 ? -7.656 8.508 -0.863 1 78.06 252 ASN B CA 1
ATOM 4517 C C . ASN B 1 252 ? -7.402 9.961 -1.272 1 78.06 252 ASN B C 1
ATOM 4519 O O . ASN B 1 252 ? -6.305 10.484 -1.07 1 78.06 252 ASN B O 1
ATOM 4523 N N . ILE B 1 253 ? -8.383 10.602 -1.784 1 84.38 253 ILE B N 1
ATOM 4524 C CA . ILE B 1 253 ? -8.188 11.914 -2.396 1 84.38 253 ILE B CA 1
ATOM 4525 C C . ILE B 1 253 ? -7.84 12.938 -1.32 1 84.38 253 ILE B C 1
ATOM 4527 O O . ILE B 1 253 ? -7.008 13.82 -1.54 1 84.38 253 ILE B O 1
ATOM 4531 N N . HIS B 1 254 ? -8.406 12.812 -0.183 1 80.88 254 HIS B N 1
ATOM 4532 C CA . HIS B 1 254 ? -8.164 13.797 0.864 1 80.88 254 HIS B CA 1
ATOM 4533 C C . HIS B 1 254 ? -6.734 13.727 1.379 1 80.88 254 HIS B C 1
ATOM 4535 O O . HIS B 1 254 ? -6.121 14.758 1.674 1 80.88 254 HIS B O 1
ATOM 4541 N N . ASN B 1 255 ? -6.227 12.539 1.479 1 80.88 255 ASN B N 1
ATOM 4542 C CA . ASN B 1 255 ? -4.816 12.375 1.823 1 80.88 255 ASN B CA 1
ATOM 4543 C C . ASN B 1 255 ? -3.906 12.992 0.765 1 80.88 255 ASN B C 1
ATOM 4545 O O . ASN B 1 255 ? -2.912 13.641 1.096 1 80.88 255 ASN B O 1
ATOM 4549 N N . ARG B 1 256 ? -4.289 12.891 -0.394 1 87.38 256 ARG B N 1
ATOM 4550 C CA . ARG B 1 256 ? -3.48 13.391 -1.5 1 87.38 256 ARG B CA 1
ATOM 4551 C C . ARG B 1 256 ? -3.514 14.914 -1.549 1 87.38 256 ARG B C 1
ATOM 4553 O O . ARG B 1 256 ? -2.51 15.555 -1.873 1 87.38 256 ARG B O 1
ATOM 4560 N N . ILE B 1 257 ? -4.668 15.453 -1.22 1 88.62 257 ILE B N 1
ATOM 4561 C CA . ILE B 1 257 ? -4.793 16.906 -1.16 1 88.62 257 ILE B CA 1
ATOM 4562 C C . ILE B 1 257 ? -3.934 17.453 -0.021 1 88.62 257 ILE B C 1
ATOM 4564 O O . ILE B 1 257 ? -3.299 18.5 -0.16 1 88.62 257 ILE B O 1
ATOM 4568 N N . GLY B 1 258 ? -3.92 16.75 1.057 1 83.75 258 GLY B N 1
ATOM 4569 C CA . GLY B 1 258 ? -3.029 17.125 2.143 1 83.75 258 GLY B CA 1
ATOM 4570 C C . GLY B 1 258 ? -1.567 17.125 1.738 1 83.75 258 GLY B C 1
ATOM 4571 O O . GLY B 1 258 ? -0.81 18.016 2.152 1 83.75 258 GLY B O 1
ATOM 4572 N N . GLU B 1 259 ? -1.205 16.141 0.944 1 86.19 259 GLU B N 1
ATOM 4573 C CA . GLU B 1 259 ? 0.161 16.078 0.432 1 86.19 259 GLU B CA 1
ATOM 4574 C C . GLU B 1 259 ? 0.467 17.281 -0.468 1 86.19 259 GLU B C 1
ATOM 4576 O O . GLU B 1 259 ? 1.576 17.812 -0.439 1 86.19 259 GLU B O 1
ATOM 4581 N N . ALA B 1 260 ? -0.56 17.672 -1.243 1 90.88 260 ALA B N 1
ATOM 4582 C CA . ALA B 1 260 ? -0.4 18.859 -2.072 1 90.88 260 ALA B CA 1
ATOM 4583 C C . ALA B 1 260 ? -0.192 20.094 -1.214 1 90.88 260 ALA B C 1
ATOM 4585 O O . ALA B 1 260 ? 0.627 20.969 -1.544 1 90.88 260 ALA B O 1
ATOM 4586 N N . GLU B 1 261 ? -0.924 20.188 -0.129 1 88.06 261 GLU B N 1
ATOM 4587 C CA . GLU B 1 261 ? -0.8 21.312 0.787 1 88.06 261 GLU B CA 1
ATOM 4588 C C . GLU B 1 261 ? 0.624 21.438 1.321 1 88.06 261 GLU B C 1
ATOM 4590 O O . GLU B 1 261 ? 1.188 22.531 1.354 1 88.06 261 GLU B O 1
ATOM 4595 N N . LYS B 1 262 ? 1.184 20.344 1.667 1 82.44 262 LYS B N 1
ATOM 4596 C CA . LYS B 1 262 ? 2.559 20.344 2.158 1 82.44 262 LYS B CA 1
ATOM 4597 C C . LYS B 1 262 ? 3.516 20.906 1.111 1 82.44 262 LYS B C 1
ATOM 4599 O O . LYS B 1 262 ? 4.402 21.703 1.436 1 82.44 262 LYS B O 1
ATOM 4604 N N . SER B 1 263 ? 3.348 20.453 -0.03 1 89.81 263 SER B N 1
ATOM 4605 C CA . SER B 1 263 ? 4.191 20.906 -1.133 1 89.81 263 SER B CA 1
ATOM 4606 C C . SER B 1 263 ? 4.012 22.391 -1.39 1 89.81 263 SER B C 1
ATOM 4608 O O . SER B 1 263 ? 4.988 23.109 -1.622 1 89.81 263 SER B O 1
ATOM 4610 N N . HIS B 1 264 ? 2.822 22.859 -1.334 1 92.75 264 HIS B N 1
ATOM 4611 C CA . HIS B 1 264 ? 2.523 24.266 -1.612 1 92.75 264 HIS B CA 1
ATOM 4612 C C . HIS B 1 264 ? 3.043 25.172 -0.5 1 92.75 264 HIS B C 1
ATOM 4614 O O . HIS B 1 264 ? 3.459 26.297 -0.758 1 92.75 264 HIS B O 1
ATOM 4620 N N . GLN B 1 265 ? 2.977 24.688 0.65 1 85.38 265 GLN B N 1
ATOM 4621 C CA . GLN B 1 265 ? 3.561 25.469 1.738 1 85.38 265 GLN B CA 1
ATOM 4622 C C . GLN B 1 265 ? 5.047 25.703 1.502 1 85.38 265 GLN B C 1
ATOM 4624 O O . GLN B 1 265 ? 5.539 26.828 1.705 1 85.38 265 GLN B O 1
ATOM 4629 N N . LYS B 1 266 ? 5.68 24.703 1.115 1 85 266 LYS B N 1
ATOM 4630 C CA . LYS B 1 266 ? 7.094 24.828 0.782 1 85 266 LYS B CA 1
ATOM 4631 C C . LYS B 1 266 ? 7.293 25.812 -0.377 1 85 266 LYS B C 1
ATOM 4633 O O . LYS B 1 266 ? 8.219 26.625 -0.357 1 85 266 LYS B O 1
ATOM 4638 N N . ALA B 1 267 ? 6.445 25.688 -1.332 1 93.94 267 ALA B N 1
ATOM 4639 C CA . ALA B 1 267 ? 6.516 26.578 -2.492 1 93.94 267 ALA B CA 1
ATOM 4640 C C . ALA B 1 267 ? 6.309 28.031 -2.084 1 93.94 267 ALA B C 1
ATOM 4642 O O . ALA B 1 267 ? 7.02 28.922 -2.557 1 93.94 267 ALA B O 1
ATOM 4643 N N . ARG B 1 268 ? 5.41 28.25 -1.223 1 92.75 268 ARG B N 1
ATOM 4644 C CA . ARG B 1 268 ? 5.137 29.609 -0.751 1 92.75 268 ARG B CA 1
ATOM 4645 C C . ARG B 1 268 ? 6.336 30.172 0.001 1 92.75 268 ARG B C 1
ATOM 4647 O O . ARG B 1 268 ? 6.652 31.359 -0.13 1 92.75 268 ARG B O 1
ATOM 4654 N N . GLN B 1 269 ? 6.949 29.359 0.699 1 88.31 269 GLN B N 1
ATOM 4655 C CA . GLN B 1 269 ? 8.148 29.781 1.414 1 88.31 269 GLN B CA 1
ATOM 4656 C C . GLN B 1 269 ? 9.266 30.156 0.443 1 88.31 269 GLN B C 1
ATOM 4658 O O . GLN B 1 269 ? 10.102 31.016 0.753 1 88.31 269 GLN B O 1
ATOM 4663 N N . LEU B 1 270 ? 9.188 29.578 -0.677 1 92.25 270 LEU B N 1
ATOM 4664 C CA . LEU B 1 270 ? 10.195 29.844 -1.693 1 92.25 270 LEU B CA 1
ATOM 4665 C C . LEU B 1 270 ? 9.797 31.031 -2.551 1 92.25 270 LEU B C 1
ATOM 4667 O O . LEU B 1 270 ? 10.539 31.422 -3.457 1 92.25 270 LEU B O 1
ATOM 4671 N N . GLY B 1 271 ? 8.57 31.547 -2.293 1 93.56 271 GLY B N 1
ATOM 4672 C CA . GLY B 1 271 ? 8.195 32.781 -2.943 1 93.56 271 GLY B CA 1
ATOM 4673 C C . GLY B 1 271 ? 7.223 32.594 -4.094 1 93.56 271 GLY B C 1
ATOM 4674 O O . GLY B 1 271 ? 6.938 33.531 -4.84 1 93.56 271 GLY B O 1
ATOM 4675 N N . PHE B 1 272 ? 6.746 31.406 -4.25 1 95.81 272 PHE B N 1
ATOM 4676 C CA . PHE B 1 272 ? 5.746 31.219 -5.293 1 95.81 272 PHE B CA 1
ATOM 4677 C C . PHE B 1 272 ? 4.445 31.922 -4.93 1 95.81 272 PHE B C 1
ATOM 4679 O O . PHE B 1 272 ? 3.977 31.828 -3.795 1 95.81 272 PHE B O 1
ATOM 4686 N N . THR B 1 273 ? 3.887 32.625 -5.922 1 93 273 THR B N 1
ATOM 4687 C CA . THR B 1 273 ? 2.736 33.5 -5.645 1 93 273 THR B CA 1
ATOM 4688 C C . THR B 1 273 ? 1.434 32.75 -5.953 1 93 273 THR B C 1
ATOM 4690 O O . THR B 1 273 ? 0.373 33.125 -5.445 1 93 273 THR B O 1
ATOM 4693 N N . GLU B 1 274 ? 1.492 31.781 -6.828 1 95.94 274 GLU B N 1
ATOM 4694 C CA . GLU B 1 274 ? 0.304 31.016 -7.18 1 95.94 274 GLU B CA 1
ATOM 4695 C C . GLU B 1 274 ? 0.58 29.516 -7.105 1 95.94 274 GLU B C 1
ATOM 4697 O O . GLU B 1 274 ? 1.648 29.062 -7.512 1 95.94 274 GLU B O 1
ATOM 4702 N N . CYS B 1 275 ? -0.378 28.781 -6.547 1 97.75 275 CYS B N 1
ATOM 4703 C CA . CYS B 1 275 ? -0.271 27.328 -6.406 1 97.75 275 CYS B CA 1
ATOM 4704 C C . CYS B 1 275 ? -1.512 26.641 -6.957 1 97.75 275 CYS B C 1
ATOM 4706 O O . CYS B 1 275 ? -2.635 26.969 -6.566 1 97.75 275 CYS B O 1
ATOM 4708 N N . TRP B 1 276 ? -1.285 25.703 -7.914 1 98 276 TRP B N 1
ATOM 4709 C CA . TRP B 1 276 ? -2.385 24.953 -8.508 1 98 276 TRP B CA 1
ATOM 4710 C C . TRP B 1 276 ? -2.27 23.469 -8.18 1 98 276 TRP B C 1
ATOM 4712 O O . TRP B 1 276 ? -1.166 22.906 -8.141 1 98 276 TRP B O 1
ATOM 4722 N N . THR B 1 277 ? -3.398 22.781 -7.91 1 97.62 277 THR B N 1
ATOM 4723 C CA . THR B 1 277 ? -3.457 21.344 -7.711 1 97.62 277 THR B CA 1
ATOM 4724 C C . THR B 1 277 ? -4.293 20.672 -8.805 1 97.62 277 THR B C 1
ATOM 4726 O O . THR B 1 277 ? -5.445 21.062 -9.031 1 97.62 277 THR B O 1
ATOM 4729 N N . VAL B 1 278 ? -3.674 19.812 -9.5 1 97.5 278 VAL B N 1
ATOM 4730 C CA . VAL B 1 278 ? -4.383 19.016 -10.508 1 97.5 278 VAL B CA 1
ATOM 4731 C C . VAL B 1 278 ? -4.719 17.641 -9.938 1 97.5 278 VAL B C 1
ATOM 4733 O O . VAL B 1 278 ? -3.83 16.922 -9.469 1 97.5 278 VAL B O 1
ATOM 4736 N N . VAL B 1 279 ? -5.98 17.281 -9.992 1 96.06 279 VAL B N 1
ATOM 4737 C CA . VAL B 1 279 ? -6.414 16.016 -9.43 1 96.06 279 VAL B CA 1
ATOM 4738 C C . VAL B 1 279 ? -7.051 15.156 -10.523 1 96.06 279 VAL B C 1
ATOM 4740 O O . VAL B 1 279 ? -7.469 15.672 -11.562 1 96.06 279 VAL B O 1
ATOM 4743 N N . ASN B 1 280 ? -7.066 13.812 -10.305 1 93.12 280 ASN B N 1
ATOM 4744 C CA . ASN B 1 280 ? -7.582 12.875 -11.297 1 93.12 280 ASN B CA 1
ATOM 4745 C C . ASN B 1 280 ? -8.766 12.078 -10.758 1 93.12 280 ASN B C 1
ATOM 4747 O O . ASN B 1 280 ? -8.805 10.852 -10.883 1 93.12 280 ASN B O 1
ATOM 4751 N N . VAL B 1 281 ? -9.609 12.734 -10.078 1 86.12 281 VAL B N 1
ATOM 4752 C CA . VAL B 1 281 ? -10.836 12.109 -9.602 1 86.12 281 VAL B CA 1
ATOM 4753 C C . VAL B 1 281 ? -12.047 12.82 -10.203 1 86.12 281 VAL B C 1
ATOM 4755 O O . VAL B 1 281 ? -11.984 14.008 -10.523 1 86.12 281 VAL B O 1
ATOM 4758 N N . GLY B 1 282 ? -13.117 12.117 -10.414 1 74.19 282 GLY B N 1
ATOM 4759 C CA . GLY B 1 282 ? -14.305 12.648 -11.062 1 74.19 282 GLY B CA 1
ATOM 4760 C C . GLY B 1 282 ? -15.008 13.711 -10.234 1 74.19 282 GLY B C 1
ATOM 4761 O O . GLY B 1 282 ? -15.414 14.75 -10.766 1 74.19 282 GLY B O 1
ATOM 4762 N N . ARG B 1 283 ? -15.328 13.406 -8.992 1 76.56 283 ARG B N 1
ATOM 4763 C CA . ARG B 1 283 ? -16.047 14.344 -8.148 1 76.56 283 ARG B CA 1
ATOM 4764 C C . ARG B 1 283 ? -15.211 14.758 -6.941 1 76.56 283 ARG B C 1
ATOM 4766 O O . ARG B 1 283 ? -14.805 13.906 -6.145 1 76.56 283 ARG B O 1
ATOM 4773 N N . LEU B 1 284 ? -14.766 16 -6.953 1 83.38 284 LEU B N 1
ATOM 4774 C CA . LEU B 1 284 ? -14.031 16.547 -5.82 1 83.38 284 LEU B CA 1
ATOM 4775 C C . LEU B 1 284 ? -14.906 17.531 -5.035 1 83.38 284 LEU B C 1
ATOM 4777 O O . LEU B 1 284 ? -15.523 18.422 -5.617 1 83.38 284 LEU B O 1
ATOM 4781 N N . ASP B 1 285 ? -15.117 17.25 -3.791 1 86.75 285 ASP B N 1
ATOM 4782 C CA . ASP B 1 285 ? -15.734 18.25 -2.922 1 86.75 285 ASP B CA 1
ATOM 4783 C C . ASP B 1 285 ? -14.836 19.469 -2.758 1 86.75 285 ASP B C 1
ATOM 4785 O O . ASP B 1 285 ? -13.891 19.453 -1.965 1 86.75 285 ASP B O 1
ATOM 4789 N N . MET B 1 286 ? -15.25 20.562 -3.385 1 88.06 286 MET B N 1
ATOM 4790 C CA . MET B 1 286 ? -14.383 21.734 -3.475 1 88.06 286 MET B CA 1
ATOM 4791 C C . MET B 1 286 ? -14.258 22.422 -2.119 1 88.06 286 MET B C 1
ATOM 4793 O O . MET B 1 286 ? -13.195 22.938 -1.779 1 88.06 286 MET B O 1
ATOM 4797 N N . VAL B 1 287 ? -15.273 22.422 -1.435 1 88.12 287 VAL B N 1
ATOM 4798 C CA . VAL B 1 287 ? -15.242 23.078 -0.126 1 88.12 287 VAL B CA 1
ATOM 4799 C C . VAL B 1 287 ? -14.266 22.344 0.789 1 88.12 287 VAL B C 1
ATOM 4801 O O . VAL B 1 287 ? -13.398 22.969 1.411 1 88.12 287 VAL B O 1
ATOM 4804 N N . LYS B 1 288 ? -14.367 21.156 0.765 1 86.75 288 LYS B N 1
ATOM 4805 C CA . LYS B 1 288 ? -13.477 20.344 1.589 1 86.75 288 LYS B CA 1
ATOM 4806 C C . LYS B 1 288 ? -12.039 20.438 1.081 1 86.75 288 LYS B C 1
ATOM 4808 O O . LYS B 1 288 ? -11.102 20.547 1.872 1 86.75 288 LYS B O 1
ATOM 4813 N N . ALA B 1 289 ? -11.875 20.359 -0.164 1 90.38 289 ALA B N 1
ATOM 4814 C CA . ALA B 1 289 ? -10.547 20.422 -0.765 1 90.38 289 ALA B CA 1
ATOM 4815 C C . ALA B 1 289 ? -9.844 21.719 -0.383 1 90.38 289 ALA B C 1
ATOM 4817 O O . ALA B 1 289 ? -8.664 21.719 -0.021 1 90.38 289 ALA B O 1
ATOM 4818 N N . ARG B 1 290 ? -10.602 22.828 -0.347 1 89.25 290 ARG B N 1
ATOM 4819 C CA . ARG B 1 290 ? -10.031 24.125 -0.025 1 89.25 290 ARG B CA 1
ATOM 4820 C C . ARG B 1 290 ? -9.648 24.219 1.449 1 89.25 290 ARG B C 1
ATOM 4822 O O . ARG B 1 290 ? -8.656 24.844 1.803 1 89.25 290 ARG B O 1
ATOM 4829 N N . SER B 1 291 ? -10.422 23.562 2.139 1 83.88 291 SER B N 1
ATOM 4830 C CA . SER B 1 291 ? -10.125 23.547 3.568 1 83.88 291 SER B CA 1
ATOM 4831 C C . SER B 1 291 ? -8.883 22.734 3.865 1 83.88 291 SER B C 1
ATOM 4833 O O . SER B 1 291 ? -8.117 23.047 4.781 1 83.88 291 SER B O 1
ATOM 4835 N N . GLU B 1 292 ? -8.641 21.75 3.084 1 84.12 292 GLU B N 1
ATOM 4836 C CA . GLU B 1 292 ? -7.535 20.828 3.307 1 84.12 292 GLU B CA 1
ATOM 4837 C C . GLU B 1 292 ? -6.25 21.344 2.658 1 84.12 292 GLU B C 1
ATOM 4839 O O . GLU B 1 292 ? -5.152 20.906 3.018 1 84.12 292 GLU B O 1
ATOM 4844 N N . SER B 1 293 ? -6.43 22.188 1.708 1 88.94 293 SER B N 1
ATOM 4845 C CA . SER B 1 293 ? -5.293 22.797 1.027 1 88.94 293 SER B CA 1
ATOM 4846 C C . SER B 1 293 ? -5.523 24.281 0.78 1 88.94 293 SER B C 1
ATOM 4848 O O . SER B 1 293 ? -5.656 24.703 -0.368 1 88.94 293 SER B O 1
ATOM 4850 N N . PRO B 1 294 ? -5.398 25 1.846 1 87 294 PRO B N 1
ATOM 4851 C CA . PRO B 1 294 ? -5.664 26.438 1.729 1 87 294 PRO B CA 1
ATOM 4852 C C . PRO B 1 294 ? -4.645 27.156 0.85 1 87 294 PRO B C 1
ATOM 4854 O O . PRO B 1 294 ? -4.926 28.234 0.328 1 87 294 PRO B O 1
ATOM 4857 N N . SER B 1 295 ? -3.508 26.594 0.695 1 90.94 295 SER B N 1
ATOM 4858 C CA . SER B 1 295 ? -2.475 27.234 -0.109 1 90.94 295 SER B CA 1
ATOM 4859 C C . SER B 1 295 ? -2.73 27.047 -1.599 1 90.94 295 SER B C 1
ATOM 4861 O O . SER B 1 295 ? -2.1 27.703 -2.434 1 90.94 295 SER B O 1
ATOM 4863 N N . THR B 1 296 ? -3.688 26.156 -1.912 1 95 296 THR B N 1
ATOM 4864 C CA . THR B 1 296 ? -4.031 25.953 -3.314 1 95 296 THR B CA 1
ATOM 4865 C C . THR B 1 296 ? -4.941 27.062 -3.818 1 95 296 THR B C 1
ATOM 4867 O O . THR B 1 296 ? -6.027 27.281 -3.271 1 95 296 THR B O 1
ATOM 4870 N N . ASP B 1 297 ? -4.504 27.719 -4.832 1 95.62 297 ASP B N 1
ATOM 4871 C CA . ASP B 1 297 ? -5.305 28.797 -5.41 1 95.62 297 ASP B CA 1
ATOM 4872 C C . ASP B 1 297 ? -6.34 28.25 -6.387 1 95.62 297 ASP B C 1
ATOM 4874 O O . ASP B 1 297 ? -7.434 28.812 -6.52 1 95.62 297 ASP B O 1
ATOM 4878 N N . ARG B 1 298 ? -5.949 27.172 -7.09 1 95.5 298 ARG B N 1
ATOM 4879 C CA . ARG B 1 298 ? -6.836 26.609 -8.102 1 95.5 298 ARG B CA 1
ATOM 4880 C C . ARG B 1 298 ? -6.742 25.094 -8.117 1 95.5 298 ARG B C 1
ATOM 4882 O O . ARG B 1 298 ? -5.652 24.531 -7.977 1 95.5 298 ARG B O 1
ATOM 4889 N N . PHE B 1 299 ? -7.93 24.531 -8.312 1 96.38 299 PHE B N 1
ATOM 4890 C CA . PHE B 1 299 ? -8.016 23.094 -8.547 1 96.38 299 PHE B CA 1
ATOM 4891 C C . PHE B 1 299 ? -8.43 22.812 -9.984 1 96.38 299 PHE B C 1
ATOM 4893 O O . PHE B 1 299 ? -9.289 23.484 -10.539 1 96.38 299 PHE B O 1
ATOM 4900 N N . TYR B 1 300 ? -7.73 21.859 -10.602 1 96.5 300 TYR B N 1
ATOM 4901 C CA . TYR B 1 300 ? -8.102 21.406 -11.938 1 96.5 300 TYR B CA 1
ATOM 4902 C C . TYR B 1 300 ? -8.25 19.891 -11.977 1 96.5 300 TYR B C 1
ATOM 4904 O O . TYR B 1 300 ? -7.633 19.172 -11.18 1 96.5 300 TYR B O 1
ATOM 4912 N N . SER B 1 301 ? -9.055 19.422 -12.914 1 95.38 301 SER B N 1
ATOM 4913 C CA . SER B 1 301 ? -9.203 18 -13.188 1 95.38 301 SER B CA 1
ATOM 4914 C C . SER B 1 301 ? -8.305 17.562 -14.336 1 95.38 301 SER B C 1
ATOM 4916 O O . SER B 1 301 ? -8.352 18.141 -15.43 1 95.38 301 SER B O 1
ATOM 4918 N N . LEU B 1 302 ? -7.555 16.531 -14.016 1 96.25 302 LEU B N 1
ATOM 4919 C CA . LEU B 1 302 ? -6.672 16.016 -15.055 1 96.25 302 LEU B CA 1
ATOM 4920 C C . LEU B 1 302 ? -7.473 15.516 -16.25 1 96.25 302 LEU B C 1
ATOM 4922 O O . LEU B 1 302 ? -7.074 15.719 -17.406 1 96.25 302 LEU B O 1
ATOM 4926 N N . THR B 1 303 ? -8.57 14.867 -15.984 1 93.19 303 THR B N 1
ATOM 4927 C CA . THR B 1 303 ? -9.438 14.367 -17.047 1 93.19 303 THR B CA 1
ATOM 4928 C C . THR B 1 303 ? -9.984 15.523 -17.891 1 93.19 303 THR B C 1
ATOM 4930 O O . THR B 1 303 ? -9.992 15.445 -19.109 1 93.19 303 THR B O 1
ATOM 4933 N N . ALA B 1 304 ? -10.406 16.547 -17.25 1 94.25 304 ALA B N 1
ATOM 4934 C CA . ALA B 1 304 ? -10.93 17.719 -17.953 1 94.25 304 ALA B CA 1
ATOM 4935 C C . ALA B 1 304 ? -9.844 18.375 -18.812 1 94.25 304 ALA B C 1
ATOM 4937 O O . ALA B 1 304 ? -10.094 18.75 -19.953 1 94.25 304 ALA B O 1
ATOM 4938 N N . LEU B 1 305 ? -8.672 18.516 -18.234 1 96.5 305 LEU B N 1
ATOM 4939 C CA . LEU B 1 305 ? -7.559 19.109 -18.969 1 96.5 305 LEU B CA 1
ATOM 4940 C C . LEU B 1 305 ? -7.168 18.25 -20.172 1 96.5 305 LEU B C 1
ATOM 4942 O O . LEU B 1 305 ? -6.801 18.781 -21.219 1 96.5 305 LEU B O 1
ATOM 4946 N N . SER B 1 306 ? -7.273 16.938 -20.016 1 95.69 306 SER B N 1
ATOM 4947 C CA . SER B 1 306 ? -6.836 16 -21.047 1 95.69 306 SER B CA 1
ATOM 4948 C C . SER B 1 306 ? -7.727 16.078 -22.281 1 95.69 306 SER B C 1
ATOM 4950 O O . SER B 1 306 ? -7.305 15.727 -23.375 1 95.69 306 SER B O 1
ATOM 4952 N N . LEU B 1 307 ? -8.898 16.547 -22.109 1 95 307 LEU B N 1
ATOM 4953 C CA . LEU B 1 307 ? -9.836 16.672 -23.219 1 95 307 LEU B CA 1
ATOM 4954 C C . LEU B 1 307 ? -9.453 17.828 -24.125 1 95 307 LEU B C 1
ATOM 4956 O O . LEU B 1 307 ? -9.93 17.922 -25.266 1 95 307 LEU B O 1
ATOM 4960 N N . ARG B 1 308 ? -8.648 18.766 -23.641 1 96.06 308 ARG B N 1
ATOM 4961 C CA . ARG B 1 308 ? -8.234 19.969 -24.375 1 96.06 308 ARG B CA 1
ATOM 4962 C C . ARG B 1 308 ? -9.445 20.781 -24.797 1 96.06 308 ARG B C 1
ATOM 4964 O O . ARG B 1 308 ? -9.445 21.391 -25.859 1 96.06 308 ARG B O 1
ATOM 4971 N N . ALA B 1 309 ? -10.508 20.547 -24 1 95.25 309 ALA B N 1
ATOM 4972 C CA . ALA B 1 309 ? -11.75 21.266 -24.266 1 95.25 309 ALA B CA 1
ATOM 4973 C C . ALA B 1 309 ? -12.547 21.484 -22.984 1 95.25 309 ALA B C 1
ATOM 4975 O O . ALA B 1 309 ? -12.234 20.906 -21.953 1 95.25 309 ALA B O 1
ATOM 4976 N N . GLY B 1 310 ? -13.477 22.5 -23.062 1 94.94 310 GLY B N 1
ATOM 4977 C CA . GLY B 1 310 ? -14.328 22.766 -21.922 1 94.94 310 GLY B CA 1
ATOM 4978 C C . GLY B 1 310 ? -13.859 23.938 -21.094 1 94.94 310 GLY B C 1
ATOM 4979 O O . GLY B 1 310 ? -12.797 24.516 -21.344 1 94.94 310 GLY B O 1
ATOM 4980 N N . ASP B 1 311 ? -14.648 24.266 -20.078 1 94.75 311 ASP B N 1
ATOM 4981 C CA . ASP B 1 311 ? -14.43 25.484 -19.281 1 94.75 311 ASP B CA 1
ATOM 4982 C C . ASP B 1 311 ? -13.156 25.359 -18.453 1 94.75 311 ASP B C 1
ATOM 4984 O O . ASP B 1 311 ? -12.406 26.328 -18.328 1 94.75 311 ASP B O 1
ATOM 4988 N N . GLU B 1 312 ? -12.953 24.266 -17.953 1 94.44 312 GLU B N 1
ATOM 4989 C CA . GLU B 1 312 ? -11.789 24.078 -17.094 1 94.44 312 GLU B CA 1
ATOM 4990 C C . GLU B 1 312 ? -10.492 24.188 -17.891 1 94.44 312 GLU B C 1
ATOM 4992 O O . GLU B 1 312 ? -9.539 24.828 -17.438 1 94.44 312 GLU B O 1
ATOM 4997 N N . TYR B 1 313 ? -10.5 23.578 -19 1 96.75 313 TYR B N 1
ATOM 4998 C CA . TYR B 1 313 ? -9.328 23.672 -19.875 1 96.75 313 TYR B CA 1
ATOM 4999 C C . TYR B 1 313 ? -9.117 25.109 -20.328 1 96.75 313 TYR B C 1
ATOM 5001 O O . TYR B 1 313 ? -7.98 25.594 -20.359 1 96.75 313 TYR B O 1
ATOM 5009 N N . ALA B 1 314 ? -10.156 25.781 -20.688 1 96.44 314 ALA B N 1
ATOM 5010 C CA . ALA B 1 314 ? -10.055 27.172 -21.156 1 96.44 314 ALA B CA 1
ATOM 5011 C C . ALA B 1 314 ? -9.477 28.062 -20.062 1 96.44 314 ALA B C 1
ATOM 5013 O O . ALA B 1 314 ? -8.648 28.938 -20.344 1 96.44 314 ALA B O 1
ATOM 5014 N N . ASP B 1 315 ? -9.977 27.828 -18.875 1 96.62 315 ASP B N 1
ATOM 5015 C CA . ASP B 1 315 ? -9.453 28.609 -17.766 1 96.62 315 ASP B CA 1
ATOM 5016 C C . ASP B 1 315 ? -7.965 28.328 -17.547 1 96.62 315 ASP B C 1
ATOM 5018 O O . ASP B 1 315 ? -7.172 29.266 -17.359 1 96.62 315 ASP B O 1
ATOM 5022 N N . PHE B 1 316 ? -7.582 27.078 -17.516 1 97.31 316 PHE B N 1
ATOM 5023 C CA . PHE B 1 316 ? -6.191 26.656 -17.359 1 97.31 316 PHE B CA 1
ATOM 5024 C C . PHE B 1 316 ? -5.316 27.297 -18.438 1 97.31 316 PHE B C 1
ATOM 5026 O O . PHE B 1 316 ? -4.254 27.844 -18.141 1 97.31 316 PHE B O 1
ATOM 5033 N N . ARG B 1 317 ? -5.793 27.219 -19.641 1 96.62 317 ARG B N 1
ATOM 5034 C CA . ARG B 1 317 ? -5.086 27.797 -20.781 1 96.62 317 ARG B CA 1
ATOM 5035 C C . ARG B 1 317 ? -4.898 29.297 -20.609 1 96.62 317 ARG B C 1
ATOM 5037 O O . ARG B 1 317 ? -3.793 29.812 -20.781 1 96.62 317 ARG B O 1
ATOM 5044 N N . ARG B 1 318 ? -5.93 30 -20.297 1 95.62 318 ARG B N 1
ATOM 5045 C CA . ARG B 1 318 ? -5.863 31.453 -20.125 1 95.62 318 ARG B CA 1
ATOM 5046 C C . ARG B 1 318 ? -4.863 31.828 -19.047 1 95.62 318 ARG B C 1
ATOM 5048 O O . ARG B 1 318 ? -4.105 32.781 -19.203 1 95.62 318 ARG B O 1
ATOM 5055 N N . ARG B 1 319 ? -4.859 31.094 -18.047 1 95.75 319 ARG B N 1
ATOM 5056 C CA . ARG B 1 319 ? -3.988 31.422 -16.922 1 95.75 319 ARG B CA 1
ATOM 5057 C C . ARG B 1 319 ? -2.529 31.125 -17.266 1 95.75 319 ARG B C 1
ATOM 5059 O O . ARG B 1 319 ? -1.634 31.875 -16.875 1 95.75 319 ARG B O 1
ATOM 5066 N N . VAL B 1 320 ? -2.332 30 -17.906 1 95.69 320 VAL B N 1
ATOM 5067 C CA . VAL B 1 320 ? -0.973 29.688 -18.344 1 95.69 320 VAL B CA 1
ATOM 5068 C C . VAL B 1 320 ? -0.448 30.797 -19.25 1 95.69 320 VAL B C 1
ATOM 5070 O O . VAL B 1 320 ? 0.667 31.297 -19.047 1 95.69 320 VAL B O 1
ATOM 5073 N N . LEU B 1 321 ? -1.242 31.234 -20.172 1 94.56 321 LEU B N 1
ATOM 5074 C CA . LEU B 1 321 ? -0.843 32.281 -21.094 1 94.56 321 LEU B CA 1
ATOM 5075 C C . LEU B 1 321 ? -0.603 33.594 -20.344 1 94.56 321 LEU B C 1
ATOM 5077 O O . LEU B 1 321 ? 0.357 34.312 -20.641 1 94.56 321 LEU B O 1
ATOM 5081 N N . SER B 1 322 ? -1.46 33.875 -19.406 1 92.12 322 SER B N 1
ATOM 5082 C CA . SER B 1 322 ? -1.351 35.094 -18.625 1 92.12 322 SER B CA 1
ATOM 5083 C C . SER B 1 322 ? -0.074 35.094 -17.797 1 92.12 322 SER B C 1
ATOM 5085 O O . SER B 1 322 ? 0.679 36.062 -17.812 1 92.12 322 SER B O 1
ATOM 5087 N N . LEU B 1 323 ? 0.208 34 -17.172 1 91.56 323 LEU B N 1
ATOM 5088 C CA . LEU B 1 323 ? 1.301 33.906 -16.203 1 91.56 323 LEU B CA 1
ATOM 5089 C C . LEU B 1 323 ? 2.645 33.812 -16.922 1 91.56 323 LEU B C 1
ATOM 5091 O O . LEU B 1 323 ? 3.689 34.094 -16.328 1 91.56 323 LEU B O 1
ATOM 5095 N N . THR B 1 324 ? 2.582 33.375 -18.156 1 91.06 324 THR B N 1
ATOM 5096 C CA . THR B 1 324 ? 3.801 33.344 -18.953 1 91.06 324 THR B CA 1
ATOM 5097 C C . THR B 1 324 ? 3.912 34.594 -19.844 1 91.06 324 THR B C 1
ATOM 5099 O O . THR B 1 324 ? 4.859 34.719 -20.625 1 91.06 324 THR B O 1
ATOM 5102 N N . ALA B 1 325 ? 2.992 35.438 -19.766 1 90 325 ALA B N 1
ATOM 5103 C CA . ALA B 1 325 ? 2.973 36.688 -20.516 1 90 325 ALA B CA 1
ATOM 5104 C C . ALA B 1 325 ? 3.078 36.438 -22.016 1 90 325 ALA B C 1
ATOM 5106 O O . ALA B 1 325 ? 3.906 37.031 -22.703 1 90 325 ALA B O 1
ATOM 5107 N N . ILE B 1 326 ? 2.301 35.469 -22.438 1 90.12 326 ILE B N 1
ATOM 5108 C CA . ILE B 1 326 ? 2.232 35.125 -23.859 1 90.12 326 ILE B CA 1
ATOM 5109 C C . ILE B 1 326 ? 0.857 35.469 -24.406 1 90.12 326 ILE B C 1
ATOM 5111 O O . ILE B 1 326 ? -0.164 35.219 -23.766 1 90.12 326 ILE B O 1
ATOM 5115 N N . PRO B 1 327 ? 0.87 36.188 -25.562 1 85.31 327 PRO B N 1
ATOM 5116 C CA . PRO B 1 327 ? -0.432 36.469 -26.188 1 85.31 327 PRO B CA 1
ATOM 5117 C C . PRO B 1 327 ? -1.131 35.188 -26.672 1 85.31 327 PRO B C 1
ATOM 5119 O O . PRO B 1 327 ? -0.472 34.188 -26.953 1 85.31 327 PRO B O 1
ATOM 5122 N N . ALA B 1 328 ? -2.498 35.281 -26.688 1 80.38 328 ALA B N 1
ATOM 5123 C CA . ALA B 1 328 ? -3.248 34.125 -27.219 1 80.38 328 ALA B CA 1
ATOM 5124 C C . ALA B 1 328 ? -2.943 33.906 -28.703 1 80.38 328 ALA B C 1
ATOM 5126 O O . ALA B 1 328 ? -2.625 34.875 -29.422 1 80.38 328 ALA B O 1
ATOM 5127 N N . ARG B 1 329 ? -2.834 32.625 -29.125 1 67.88 329 ARG B N 1
ATOM 5128 C CA . ARG B 1 329 ? -2.596 32.344 -30.531 1 67.88 329 ARG B CA 1
ATOM 5129 C C . ARG B 1 329 ? -3.547 33.125 -31.422 1 67.88 329 ARG B C 1
ATOM 5131 O O . ARG B 1 329 ? -4.754 33.188 -31.172 1 67.88 329 ARG B O 1
ATOM 5138 N N . PRO B 1 330 ? -2.939 33.969 -32.312 1 57.81 330 PRO B N 1
ATOM 5139 C CA . PRO B 1 330 ? -3.832 34.656 -33.219 1 57.81 330 PRO B CA 1
ATOM 5140 C C . PRO B 1 330 ? -4.805 33.719 -33.938 1 57.81 330 PRO B C 1
ATOM 5142 O O . PRO B 1 330 ? -4.469 32.562 -34.188 1 57.81 330 PRO B O 1
ATOM 5145 N N . ALA B 1 331 ? -6.152 33.875 -33.719 1 47.75 331 ALA B N 1
ATOM 5146 C CA . ALA B 1 331 ? -7.098 33.156 -34.562 1 47.75 331 ALA B CA 1
ATOM 5147 C C . ALA B 1 331 ? -6.648 33.219 -36.031 1 47.75 331 ALA B C 1
ATOM 5149 O O . ALA B 1 331 ? -5.977 34.156 -36.469 1 47.75 331 ALA B O 1
ATOM 5150 N N . ASN B 1 332 ? -6.254 32.031 -36.625 1 36.91 332 ASN B N 1
ATOM 5151 C CA . ASN B 1 332 ? -6.047 32.188 -38.062 1 36.91 332 ASN B CA 1
ATOM 5152 C C . ASN B 1 332 ? -6.973 33.25 -38.625 1 36.91 332 ASN B C 1
ATOM 5154 O O . ASN B 1 332 ? -8.188 33.188 -38.469 1 36.91 332 ASN B O 1
ATOM 5158 N N . PRO B 1 333 ? -6.492 34.312 -39.375 1 36.09 333 PRO B N 1
ATOM 5159 C CA . PRO B 1 333 ? -7.402 35.125 -40.188 1 36.09 333 PRO B CA 1
ATOM 5160 C C . PRO B 1 333 ? -8.289 34.281 -41.125 1 36.09 333 PRO B C 1
ATOM 5162 O O . PRO B 1 333 ? -7.895 33.188 -41.531 1 36.09 333 PRO B O 1
#